Protein AF-0000000082404717 (afdb_homodimer)

Sequence (540 aa):
VYWLMAETLITMERGLYQLAGVDAGDVWRTVRISERVLQSADTVSLTLTSLDGSELPTFAPGQYLSVGVTLPDGARQIRQYSLCSIPSSADWRISVKRISGTPDGEVSNFLYNNVFEGQELSVTTPFGDLTMPDDNSPLLLASAGIGCTPMIGMLNHLVDTGAQRSVSVIHADRSIADHAHRAELSTLVDKIPAATLHRWYEDLGTHVAFGSVHEGRADLQDIAVEPDTQAFLCGPMPFMLAMRASLLERDVPAQNIHYEVFGPDSWANTVYWLMAETLITMERGLYQLAGVDAGDVWRTVRISERVLQSADTVSLTLTSLDGSELPTFAPGQYLSVGVTLPDGARQIRQYSLCSIPSSADWRISVKRISGTPDGEVSNFLYNNVFEGQELSVTTPFGDLTMPDDNSPLLLASAGIGCTPMIGMLNHLVDTGAQRSVSVIHADRSIADHAHRAELSTLVDKIPAATLHRWYEDLGTHVAFGSVHEGRADLQDIAVEPDTQAFLCGPMPFMLAMRASLLERDVPAQNIHYEVFGPDSWANT

Solvent-accessible surface area (backbone atoms only — not comparable to full-atom values): 28688 Å² total; per-residue (Å²): 109,66,63,57,50,48,50,33,50,45,50,51,44,46,58,50,44,58,53,65,76,39,64,65,82,79,42,50,44,69,30,24,28,72,41,70,43,49,42,22,56,50,27,35,35,40,30,35,31,41,79,82,68,51,68,45,81,67,57,61,45,40,20,25,30,42,39,50,47,70,43,96,88,62,52,72,48,73,50,74,36,39,33,39,36,43,41,86,39,50,43,49,27,35,60,41,52,48,42,85,60,88,80,54,34,61,66,35,37,48,46,62,58,59,60,48,62,72,38,73,46,41,31,39,58,75,40,73,81,56,55,74,74,88,63,69,55,30,35,34,41,38,22,28,55,79,27,40,40,39,50,44,4,39,43,34,38,37,50,74,69,63,46,70,45,44,33,43,35,36,41,25,30,63,23,72,56,58,33,54,51,49,70,57,52,54,54,47,42,69,65,26,84,45,39,48,68,37,37,16,17,58,40,57,73,86,57,72,72,51,91,48,36,41,72,34,79,72,72,64,84,87,52,89,78,60,85,74,37,38,32,41,34,19,37,44,52,74,56,44,53,51,51,50,52,55,40,45,76,68,67,44,57,70,89,35,55,43,76,53,64,65,69,77,69,41,66,60,78,126,110,66,64,59,50,48,49,31,50,44,51,51,42,46,59,50,44,59,54,66,77,40,66,66,83,78,43,52,43,69,29,24,27,72,39,71,44,50,40,24,57,50,27,35,34,40,31,36,31,40,81,83,67,50,68,44,81,68,56,62,44,39,20,26,29,41,38,49,45,71,45,96,87,63,52,72,48,74,50,75,35,37,35,38,37,43,40,85,38,50,44,48,26,35,59,41,55,49,43,85,61,87,80,54,35,62,67,34,36,48,45,61,59,60,62,48,65,73,39,72,45,41,30,37,58,75,40,74,78,57,55,74,75,87,64,70,55,29,36,34,40,37,22,28,54,80,28,40,39,40,51,44,5,38,42,35,38,37,50,74,69,62,50,68,44,43,33,42,37,37,40,26,29,63,23,72,57,59,32,54,50,49,69,57,51,54,54,47,42,70,64,25,84,46,39,48,68,37,36,17,16,58,40,57,74,86,54,70,72,52,92,49,37,40,71,34,76,72,74,63,86,89,52,90,78,60,84,75,37,36,32,41,34,17,39,43,52,74,56,46,53,52,51,50,53,53,39,47,76,68,68,44,56,70,91,36,56,43,78,53,64,67,71,76,69,40,66,59,78,126

Structure (mmCIF, N/CA/C/O backbone):
data_AF-0000000082404717-model_v1
#
loop_
_entity.id
_entity.type
_entity.pdbx_description
1 polymer 'Hemin transporter'
#
loop_
_atom_site.group_PDB
_atom_site.id
_atom_site.type_symbol
_atom_site.label_atom_id
_atom_site.label_alt_id
_atom_site.label_comp_id
_atom_site.label_asym_id
_atom_site.label_entity_id
_atom_site.label_seq_id
_atom_site.pdbx_PDB_ins_code
_atom_site.Cartn_x
_atom_site.Cartn_y
_atom_site.Cartn_z
_atom_site.occupancy
_atom_site.B_iso_or_equiv
_atom_site.auth_seq_id
_atom_site.auth_comp_id
_atom_site.auth_asym_id
_atom_site.auth_atom_id
_atom_site.pdbx_PDB_model_num
ATOM 1 N N . VAL A 1 1 ? 0.727 35.031 -0.501 1 51.25 1 VAL A N 1
ATOM 2 C CA . VAL A 1 1 ? 1.433 34.156 -1.439 1 51.25 1 VAL A CA 1
ATOM 3 C C . VAL A 1 1 ? 2.939 34.281 -1.215 1 51.25 1 VAL A C 1
ATOM 5 O O . VAL A 1 1 ? 3.625 33.25 -1.045 1 51.25 1 VAL A O 1
ATOM 8 N N . TYR A 1 2 ? 3.312 35.5 -1.072 1 50.84 2 TYR A N 1
ATOM 9 C CA . TYR A 1 2 ? 4.746 35.75 -0.97 1 50.84 2 TYR A CA 1
ATOM 10 C C . TYR A 1 2 ? 5.293 35.25 0.364 1 50.84 2 TYR A C 1
ATOM 12 O O . TYR A 1 2 ? 6.387 34.688 0.422 1 50.84 2 TYR A O 1
ATOM 20 N N . TRP A 1 3 ? 4.398 35.406 1.253 1 54.19 3 TRP A N 1
ATOM 21 C CA . TRP A 1 3 ? 4.914 35.031 2.562 1 54.19 3 TRP A CA 1
ATOM 22 C C . TRP A 1 3 ? 5.07 33.5 2.66 1 54.19 3 TRP A C 1
ATOM 24 O O . TRP A 1 3 ? 6.027 33 3.264 1 54.19 3 TRP A O 1
ATOM 34 N N . LEU A 1 4 ? 4.238 32.75 2.088 1 53.38 4 LEU A N 1
ATOM 35 C CA . LEU A 1 4 ? 4.332 31.281 2.113 1 53.38 4 LEU A CA 1
ATOM 36 C C . LEU A 1 4 ? 5.531 30.797 1.305 1 53.38 4 LEU A C 1
ATOM 38 O O . LEU A 1 4 ? 6.184 29.828 1.677 1 53.38 4 LEU A O 1
ATOM 42 N N . MET A 1 5 ? 5.77 31.516 0.315 1 53.5 5 MET A N 1
ATOM 43 C CA . MET A 1 5 ? 6.973 31.203 -0.456 1 53.5 5 MET A CA 1
ATOM 44 C C . MET A 1 5 ? 8.227 31.438 0.382 1 53.5 5 MET A C 1
ATOM 46 O O . MET A 1 5 ? 9.156 30.641 0.344 1 53.5 5 MET A O 1
ATOM 50 N N . ALA A 1 6 ? 8.078 32.562 1.054 1 52.69 6 ALA A N 1
ATOM 51 C CA . ALA A 1 6 ? 9.219 32.875 1.915 1 52.69 6 ALA A CA 1
ATOM 52 C C . ALA A 1 6 ? 9.398 31.797 2.99 1 52.69 6 ALA A C 1
ATOM 54 O O . ALA A 1 6 ? 10.523 31.391 3.279 1 52.69 6 ALA A O 1
ATOM 55 N N . GLU A 1 7 ? 8.344 31.328 3.447 1 57.06 7 GLU A N 1
ATOM 56 C CA . GLU A 1 7 ? 8.406 30.297 4.477 1 57.06 7 GLU A CA 1
ATOM 57 C C . GLU A 1 7 ? 8.953 29 3.914 1 57.06 7 GLU A C 1
ATOM 59 O O . GLU A 1 7 ? 9.719 28.297 4.582 1 57.06 7 GLU A O 1
ATOM 64 N N . THR A 1 8 ? 8.555 28.734 2.742 1 56.41 8 THR A N 1
ATOM 65 C CA . THR A 1 8 ? 9.07 27.562 2.061 1 56.41 8 THR A CA 1
ATOM 66 C C . THR A 1 8 ? 10.586 27.656 1.888 1 56.41 8 THR A C 1
ATOM 68 O O . THR A 1 8 ? 11.312 26.703 2.18 1 56.41 8 THR A O 1
ATOM 71 N N . LEU A 1 9 ? 10.922 28.766 1.439 1 54.25 9 LEU A N 1
ATOM 72 C CA . LEU A 1 9 ? 12.344 29 1.175 1 54.25 9 LEU A CA 1
ATOM 73 C C . LEU A 1 9 ? 13.148 28.953 2.467 1 54.25 9 LEU A C 1
ATOM 75 O O . LEU A 1 9 ? 14.266 28.438 2.49 1 54.25 9 LEU A O 1
ATOM 79 N N . ILE A 1 10 ? 12.578 29.484 3.455 1 51.69 10 ILE A N 1
ATOM 80 C CA . ILE A 1 10 ? 13.258 29.531 4.746 1 51.69 10 ILE A CA 1
ATOM 81 C C . ILE A 1 10 ? 13.398 28.109 5.297 1 51.69 10 ILE A C 1
ATOM 83 O O . ILE A 1 10 ? 14.469 27.734 5.785 1 51.69 10 ILE A O 1
ATOM 87 N N . THR A 1 11 ? 12.375 27.422 5.203 1 57.03 11 THR A N 1
ATOM 88 C CA . THR A 1 11 ? 12.414 26.062 5.715 1 57.03 11 THR A CA 1
ATOM 89 C C . THR A 1 11 ? 13.445 25.234 4.957 1 57.03 11 THR A C 1
ATOM 91 O O . THR A 1 11 ? 14.211 24.469 5.562 1 57.03 11 THR A O 1
ATOM 94 N N . MET A 1 12 ? 13.391 25.438 3.727 1 56.47 12 MET A N 1
ATOM 95 C CA . MET A 1 12 ? 14.383 24.75 2.906 1 56.47 12 MET A CA 1
ATOM 96 C C . MET A 1 12 ? 15.797 25.172 3.283 1 56.47 12 MET A C 1
ATOM 98 O O . MET A 1 12 ? 16.688 24.328 3.387 1 56.47 12 MET A O 1
ATOM 102 N N . GLU A 1 13 ? 15.883 26.453 3.363 1 54.53 13 GLU A N 1
ATOM 103 C CA . GLU A 1 13 ? 17.188 27 3.684 1 54.53 13 GLU A CA 1
ATOM 104 C C . GLU A 1 13 ? 17.656 26.547 5.062 1 54.53 13 GLU A C 1
ATOM 106 O O . GLU A 1 13 ? 18.844 26.234 5.246 1 54.53 13 GLU A O 1
ATOM 111 N N . ARG A 1 14 ? 16.781 26.625 5.957 1 56.03 14 ARG A N 1
ATOM 112 C CA . ARG A 1 14 ? 17.141 26.188 7.305 1 56.03 14 ARG A CA 1
ATOM 113 C C . ARG A 1 14 ? 17.578 24.734 7.316 1 56.03 14 ARG A C 1
ATOM 115 O O . ARG A 1 14 ? 18.547 24.375 8 1 56.03 14 ARG A O 1
ATOM 122 N N . GLY A 1 15 ? 16.844 23.969 6.66 1 56.5 15 GLY A N 1
ATOM 123 C CA . GLY A 1 15 ? 17.266 22.594 6.535 1 56.5 15 GLY A CA 1
ATOM 124 C C . GLY A 1 15 ? 18.656 22.453 5.938 1 56.5 15 GLY A C 1
ATOM 125 O O . GLY A 1 15 ? 19.469 21.656 6.426 1 56.5 15 GLY A O 1
ATOM 126 N N . LEU A 1 16 ? 18.859 23.312 4.945 1 53.25 16 LEU A N 1
ATOM 127 C CA . LEU A 1 16 ? 20.156 23.297 4.277 1 53.25 16 LEU A CA 1
ATOM 128 C C . LEU A 1 16 ? 21.234 23.875 5.172 1 53.25 16 LEU A C 1
ATOM 130 O O . LEU A 1 16 ? 22.359 23.359 5.219 1 53.25 16 LEU A O 1
ATOM 134 N N . TYR A 1 17 ? 20.891 25.016 5.77 1 51.16 17 TYR A N 1
ATOM 135 C CA . TYR A 1 17 ? 21.875 25.703 6.617 1 51.16 17 TYR A CA 1
ATOM 136 C C . TYR A 1 17 ? 22.234 24.844 7.824 1 51.16 17 TYR A C 1
ATOM 138 O O . TYR A 1 17 ? 23.391 24.812 8.25 1 51.16 17 TYR A O 1
ATOM 146 N N . GLN A 1 18 ? 21.25 24.328 8.398 1 54.16 18 GLN A N 1
ATOM 147 C CA . GLN A 1 18 ? 21.562 23.469 9.539 1 54.16 18 GLN A CA 1
ATOM 148 C C . GLN A 1 18 ? 22.531 22.359 9.148 1 54.16 18 GLN A C 1
ATOM 150 O O . GLN A 1 18 ? 23.391 21.969 9.945 1 54.16 18 GLN A O 1
ATOM 155 N N . LEU A 1 19 ? 22.484 22.031 7.953 1 52.84 19 LEU A N 1
ATOM 156 C CA . LEU A 1 19 ? 23.438 21.062 7.445 1 52.84 19 LEU A CA 1
ATOM 157 C C . LEU A 1 19 ? 24.812 21.719 7.25 1 52.84 19 LEU A C 1
ATOM 159 O O . LEU A 1 19 ? 25.844 21.062 7.445 1 52.84 19 LEU A O 1
ATOM 163 N N . ALA A 1 20 ? 24.797 23.031 6.871 1 47.06 20 ALA A N 1
ATOM 164 C CA . ALA A 1 20 ? 26.062 23.719 6.609 1 47.06 20 ALA A CA 1
ATOM 165 C C . ALA A 1 20 ? 26.812 23.984 7.906 1 47.06 20 ALA A C 1
ATOM 167 O O . ALA A 1 20 ? 28.047 23.984 7.926 1 47.06 20 ALA A O 1
ATOM 168 N N . GLY A 1 21 ? 26.25 24.375 8.938 1 45.53 21 GLY A N 1
ATOM 169 C CA . GLY A 1 21 ? 26.969 24.797 10.125 1 45.53 21 GLY A CA 1
ATOM 170 C C . GLY A 1 21 ? 27.391 23.656 11.016 1 45.53 21 GLY A C 1
ATOM 171 O O . GLY A 1 21 ? 27.938 23.859 12.102 1 45.53 21 GLY A O 1
ATOM 172 N N . VAL A 1 22 ? 26.922 22.516 10.883 1 48.78 22 VAL A N 1
ATOM 173 C CA . VAL A 1 22 ? 27.281 21.391 11.742 1 48.78 22 VAL A CA 1
ATOM 174 C C . VAL A 1 22 ? 28.328 20.516 11.047 1 48.78 22 VAL A C 1
ATOM 176 O O . VAL A 1 22 ? 28.328 20.406 9.82 1 48.78 22 VAL A O 1
ATOM 179 N N . ASP A 1 23 ? 29.516 20.359 11.57 1 48.06 23 ASP A N 1
ATOM 180 C CA . ASP A 1 23 ? 30.5 19.422 11.016 1 48.06 23 ASP A CA 1
ATOM 181 C C . ASP A 1 23 ? 29.797 18.156 10.484 1 48.06 23 ASP A C 1
ATOM 183 O O . ASP A 1 23 ? 28.953 17.578 11.156 1 48.06 23 ASP A O 1
ATOM 187 N N . ALA A 1 24 ? 29.984 18 9.211 1 47.34 24 ALA A N 1
ATOM 188 C CA . ALA A 1 24 ? 29.344 16.969 8.406 1 47.34 24 ALA A CA 1
ATOM 189 C C . ALA A 1 24 ? 29.219 15.656 9.188 1 47.34 24 ALA A C 1
ATOM 191 O O . ALA A 1 24 ? 28.203 14.961 9.078 1 47.34 24 ALA A O 1
ATOM 192 N N . GLY A 1 25 ? 30.266 15.203 9.758 1 52.44 25 GLY A N 1
ATOM 193 C CA . GLY A 1 25 ? 30.375 13.945 10.484 1 52.44 25 GLY A CA 1
ATOM 194 C C . GLY A 1 25 ? 29.344 13.797 11.586 1 52.44 25 GLY A C 1
ATOM 195 O O . GLY A 1 25 ? 29 12.68 11.969 1 52.44 25 GLY A O 1
ATOM 196 N N . ASP A 1 26 ? 28.797 14.977 12.141 1 61.34 26 ASP A N 1
ATOM 197 C CA . ASP A 1 26 ? 28 14.891 13.359 1 61.34 26 ASP A CA 1
ATOM 198 C C . ASP A 1 26 ? 26.5 15 13.039 1 61.34 26 ASP A C 1
ATOM 200 O O . ASP A 1 26 ? 25.656 14.68 13.883 1 61.34 26 ASP A O 1
ATOM 204 N N . VAL A 1 27 ? 26.141 15.172 11.781 1 81.81 27 VAL A N 1
ATOM 205 C CA . VAL A 1 27 ? 24.75 15.484 11.516 1 81.81 27 VAL A CA 1
ATOM 206 C C . VAL A 1 27 ? 24.109 14.344 10.719 1 81.81 27 VAL A C 1
ATOM 208 O O . VAL A 1 27 ? 22.953 13.984 10.969 1 81.81 27 VAL A O 1
ATOM 211 N N . TRP A 1 28 ? 24.953 13.75 9.875 1 89.19 28 TRP A N 1
ATOM 212 C CA . TRP A 1 28 ? 24.422 12.68 9.023 1 89.19 28 TRP A CA 1
ATOM 213 C C . TRP A 1 28 ? 24.641 11.312 9.664 1 89.19 28 TRP A C 1
ATOM 215 O O . TRP A 1 28 ? 25.641 11.102 10.367 1 89.19 28 TRP A O 1
ATOM 225 N N . ARG A 1 29 ? 23.766 10.477 9.414 1 92.88 29 ARG A N 1
ATOM 226 C CA . ARG A 1 29 ? 23.906 9.078 9.797 1 92.88 29 ARG A CA 1
ATOM 227 C C . ARG A 1 29 ? 23.328 8.148 8.734 1 92.88 29 ARG A C 1
ATOM 229 O O . ARG A 1 29 ? 22.469 8.555 7.957 1 92.88 29 ARG A O 1
ATOM 236 N N . THR A 1 30 ? 23.844 6.977 8.758 1 96.38 30 THR A N 1
ATOM 237 C CA . THR A 1 30 ? 23.297 5.934 7.898 1 96.38 30 THR A CA 1
ATOM 238 C C . THR A 1 30 ? 22.281 5.086 8.648 1 96.38 30 THR A C 1
ATOM 240 O O . THR A 1 30 ? 22.516 4.672 9.781 1 96.38 30 THR A O 1
ATOM 243 N N . VAL A 1 31 ? 21.141 4.957 8.016 1 97.75 31 VAL A N 1
ATOM 244 C CA . VAL A 1 31 ? 20.094 4.121 8.578 1 97.75 31 VAL A CA 1
ATOM 245 C C . VAL A 1 31 ? 19.719 3.016 7.59 1 97.75 31 VAL A C 1
ATOM 247 O O . VAL A 1 31 ? 20.125 3.055 6.426 1 97.75 31 VAL A O 1
ATOM 250 N N . ARG A 1 32 ? 19.047 2.012 8.102 1 98.31 32 ARG A N 1
ATOM 251 C CA . ARG A 1 32 ? 18.562 0.9 7.285 1 98.31 32 ARG A CA 1
ATOM 252 C C . ARG A 1 32 ? 17.047 0.89 7.215 1 98.31 32 ARG A C 1
ATOM 254 O O . ARG A 1 32 ? 16.375 1.149 8.211 1 98.31 32 ARG A O 1
ATOM 261 N N . ILE A 1 33 ? 16.516 0.613 6.008 1 98.38 33 ILE A N 1
ATOM 262 C CA . ILE A 1 33 ? 15.07 0.454 5.867 1 98.38 33 ILE A CA 1
ATOM 263 C C . ILE A 1 33 ? 14.641 -0.896 6.438 1 98.38 33 ILE A C 1
ATOM 265 O O . ILE A 1 33 ? 15.039 -1.946 5.93 1 98.38 33 ILE A O 1
ATOM 269 N N . SER A 1 34 ? 13.828 -0.838 7.473 1 97.69 34 SER A N 1
ATOM 270 C CA . SER A 1 34 ? 13.375 -2.09 8.07 1 97.69 34 SER A CA 1
ATOM 271 C C . SER A 1 34 ? 12.008 -2.498 7.52 1 97.69 34 SER A C 1
ATOM 273 O O . SER A 1 34 ? 11.672 -3.684 7.5 1 97.69 34 SER A O 1
ATOM 275 N N . GLU A 1 35 ? 11.234 -1.535 7.117 1 97.62 35 GLU A N 1
ATOM 276 C CA . GLU A 1 35 ? 9.891 -1.804 6.609 1 97.62 35 GLU A CA 1
ATOM 277 C C . GLU A 1 35 ? 9.484 -0.773 5.562 1 97.62 35 GLU A C 1
ATOM 279 O O . GLU A 1 35 ? 9.781 0.414 5.703 1 97.62 35 GLU A O 1
ATOM 284 N N . ARG A 1 36 ? 8.844 -1.218 4.523 1 98.19 36 ARG A N 1
ATOM 285 C CA . ARG A 1 36 ? 8.234 -0.406 3.475 1 98.19 36 ARG A CA 1
ATOM 286 C C . ARG A 1 36 ? 6.754 -0.729 3.324 1 98.19 36 ARG A C 1
ATOM 288 O O . ARG A 1 36 ? 6.383 -1.888 3.129 1 98.19 36 ARG A O 1
ATOM 295 N N . VAL A 1 37 ? 5.895 0.309 3.445 1 97.88 37 VAL A N 1
ATOM 296 C CA . VAL A 1 37 ? 4.453 0.105 3.344 1 97.88 37 VAL A CA 1
ATOM 297 C C . VAL A 1 37 ? 3.857 1.102 2.352 1 97.88 37 VAL A C 1
ATOM 299 O O . VAL A 1 37 ? 4.137 2.301 2.422 1 97.88 37 VAL A O 1
ATOM 302 N N . LEU A 1 38 ? 3.078 0.593 1.447 1 97.88 38 LEU A N 1
ATOM 303 C CA . LEU A 1 38 ? 2.34 1.487 0.56 1 97.88 38 LEU A CA 1
ATOM 304 C C . LEU A 1 38 ? 1.163 2.127 1.288 1 97.88 38 LEU A C 1
ATOM 306 O O . LEU A 1 38 ? 0.337 1.425 1.877 1 97.88 38 LEU A O 1
ATOM 310 N N . GLN A 1 39 ? 1.098 3.414 1.24 1 97.81 39 GLN A N 1
ATOM 311 C CA . GLN A 1 39 ? 0.039 4.168 1.906 1 97.81 39 GLN A CA 1
ATOM 312 C C . GLN A 1 39 ? -1.012 4.641 0.905 1 97.81 39 GLN A C 1
ATOM 314 O O . GLN A 1 39 ? -2.156 4.902 1.278 1 97.81 39 GLN A O 1
ATOM 319 N N . SER A 1 40 ? -0.656 4.867 -0.248 1 97 40 SER A N 1
ATOM 320 C CA . SER A 1 40 ? -1.455 5.141 -1.438 1 97 40 SER A CA 1
ATOM 321 C C . SER A 1 40 ? -0.734 4.688 -2.703 1 97 40 SER A C 1
ATOM 323 O O . SER A 1 40 ? 0.386 4.176 -2.637 1 97 40 SER A O 1
ATOM 325 N N . ALA A 1 41 ? -1.382 4.898 -3.848 1 95.38 41 ALA A N 1
ATOM 326 C CA . ALA A 1 41 ? -0.773 4.473 -5.105 1 95.38 41 ALA A CA 1
ATOM 327 C C . ALA A 1 41 ? 0.566 5.168 -5.328 1 95.38 41 ALA A C 1
ATOM 329 O O . ALA A 1 41 ? 1.455 4.621 -5.984 1 95.38 41 ALA A O 1
ATOM 330 N N . ASP A 1 42 ? 0.734 6.359 -4.715 1 96.25 42 ASP A N 1
ATOM 331 C CA . ASP A 1 42 ? 1.944 7.117 -5.023 1 96.25 42 ASP A CA 1
ATOM 332 C C . ASP A 1 42 ? 2.73 7.438 -3.754 1 96.25 42 ASP A C 1
ATOM 334 O O . ASP A 1 42 ? 3.629 8.281 -3.771 1 96.25 42 ASP A O 1
ATOM 338 N N . THR A 1 43 ? 2.352 6.824 -2.672 1 97.44 43 THR A N 1
ATOM 339 C CA . THR A 1 43 ? 3.02 7.152 -1.417 1 97.44 43 THR A CA 1
ATOM 340 C C . THR A 1 43 ? 3.457 5.883 -0.689 1 97.44 43 THR A C 1
ATOM 342 O O . THR A 1 43 ? 2.68 4.938 -0.56 1 97.44 43 THR A O 1
ATOM 345 N N . VAL A 1 44 ? 4.719 5.906 -0.228 1 98.25 44 VAL A N 1
ATOM 346 C CA . VAL A 1 44 ? 5.215 4.812 0.604 1 98.25 44 VAL A CA 1
ATOM 347 C C . VAL A 1 44 ? 5.707 5.367 1.941 1 98.25 44 VAL A C 1
ATOM 349 O O . VAL A 1 44 ? 6.215 6.488 2.008 1 98.25 44 VAL A O 1
ATOM 352 N N . SER A 1 45 ? 5.48 4.578 2.977 1 98.38 45 SER A N 1
ATOM 353 C CA . SER A 1 45 ? 6.141 4.84 4.25 1 98.38 45 SER A CA 1
ATOM 354 C C . SER A 1 45 ? 7.355 3.941 4.441 1 98.38 45 SER A C 1
ATOM 356 O O . SER A 1 45 ? 7.32 2.758 4.094 1 98.38 45 SER A O 1
ATOM 358 N N . LEU A 1 46 ? 8.422 4.496 4.926 1 98.5 46 LEU A N 1
ATOM 359 C CA . LEU A 1 46 ? 9.664 3.793 5.203 1 98.5 46 LEU A CA 1
ATOM 360 C C . LEU A 1 46 ? 10.008 3.861 6.688 1 98.5 46 LEU A C 1
ATOM 362 O O . LEU A 1 46 ? 10.109 4.949 7.258 1 98.5 46 LEU A O 1
ATOM 366 N N . THR A 1 47 ? 10.172 2.742 7.277 1 98.44 47 THR A N 1
ATOM 367 C CA . THR A 1 47 ? 10.672 2.682 8.648 1 98.44 47 THR A CA 1
ATOM 368 C C . THR A 1 47 ? 12.195 2.568 8.664 1 98.44 47 THR A C 1
ATOM 370 O O . THR A 1 47 ? 12.766 1.73 7.961 1 98.44 47 THR A O 1
ATOM 373 N N . LEU A 1 48 ? 12.805 3.424 9.43 1 98.31 48 LEU A N 1
ATOM 374 C CA . LEU A 1 48 ? 14.258 3.545 9.492 1 98.31 48 LEU A CA 1
ATOM 375 C C . LEU A 1 48 ? 14.789 3.045 10.828 1 98.31 48 LEU A C 1
ATOM 377 O O . LEU A 1 48 ? 14.281 3.424 11.883 1 98.31 48 LEU A O 1
ATOM 381 N N . THR A 1 49 ? 15.805 2.238 10.766 1 98.06 49 THR A N 1
ATOM 382 C CA . THR A 1 49 ? 16.453 1.726 11.969 1 98.06 49 THR A CA 1
ATOM 383 C C . THR A 1 49 ? 17.953 1.938 11.914 1 98.06 49 THR A C 1
ATOM 385 O O . THR A 1 49 ? 18.516 2.141 10.836 1 98.06 49 THR A O 1
ATOM 388 N N . SER A 1 50 ? 18.547 1.9 13.102 1 96.5 50 SER A N 1
ATOM 389 C CA . SER A 1 50 ? 20 1.965 13.156 1 96.5 50 SER A CA 1
ATOM 390 C C . SER A 1 50 ? 20.641 0.706 12.57 1 96.5 50 SER A C 1
ATOM 392 O O . SER A 1 50 ? 20 -0.356 12.547 1 96.5 50 SER A O 1
ATOM 394 N N . LEU A 1 51 ? 21.859 0.826 12.102 1 96.12 51 LEU A N 1
ATOM 395 C CA . LEU A 1 51 ? 22.547 -0.311 11.516 1 96.12 51 LEU A CA 1
ATOM 396 C C . LEU A 1 51 ? 22.906 -1.343 12.578 1 96.12 51 LEU A C 1
ATOM 398 O O . LEU A 1 51 ? 22.859 -2.549 12.32 1 96.12 51 LEU A O 1
ATOM 402 N N . ASP A 1 52 ? 23.141 -0.831 13.781 1 94.69 52 ASP A N 1
ATOM 403 C CA . ASP A 1 52 ? 23.609 -1.726 14.828 1 94.69 52 ASP A CA 1
ATOM 404 C C . ASP A 1 52 ? 22.469 -2.148 15.75 1 94.69 52 ASP A C 1
ATOM 406 O O . ASP A 1 52 ? 22.703 -2.785 16.781 1 94.69 52 ASP A O 1
ATOM 410 N N . GLY A 1 53 ? 21.344 -1.742 15.477 1 92.31 53 GLY A N 1
ATOM 411 C CA . GLY A 1 53 ? 20.188 -2.156 16.266 1 92.31 53 GLY A CA 1
ATOM 412 C C . GLY A 1 53 ? 19.922 -1.244 17.438 1 92.31 53 GLY A C 1
ATOM 413 O O . GLY A 1 53 ? 18.938 -1.433 18.172 1 92.31 53 GLY A O 1
ATOM 414 N N . SER A 1 54 ? 20.734 -0.244 17.641 1 94.31 54 SER A N 1
ATOM 415 C CA . SER A 1 54 ? 20.5 0.709 18.719 1 94.31 54 SER A CA 1
ATOM 416 C C . SER A 1 54 ? 19.297 1.6 18.406 1 94.31 54 SER A C 1
ATOM 418 O O . SER A 1 54 ? 18.906 1.752 17.234 1 94.31 54 SER A O 1
ATOM 420 N N . GLU A 1 55 ? 18.797 2.113 19.438 1 94.88 55 GLU A N 1
ATOM 421 C CA . GLU A 1 55 ? 17.656 3.021 19.266 1 94.88 55 GLU A CA 1
ATOM 422 C C . GLU A 1 55 ? 18.109 4.324 18.594 1 94.88 55 GLU A C 1
ATOM 424 O O . GLU A 1 55 ? 19.156 4.867 18.922 1 94.88 55 GLU A O 1
ATOM 429 N N . LEU A 1 56 ? 17.297 4.773 17.688 1 94.94 56 LEU A N 1
ATOM 430 C CA . LEU A 1 56 ? 17.531 6.09 17.094 1 94.94 56 LEU A CA 1
ATOM 431 C C . LEU A 1 56 ? 17.156 7.195 18.078 1 94.94 56 LEU A C 1
ATOM 433 O O . LEU A 1 56 ? 16.344 6.98 18.984 1 94.94 56 LEU A O 1
ATOM 437 N N . PRO A 1 57 ? 17.688 8.406 17.938 1 91.62 57 PRO A N 1
ATOM 438 C CA . PRO A 1 57 ? 17.375 9.516 18.844 1 91.62 57 PRO A CA 1
ATOM 439 C C . PRO A 1 57 ? 15.898 9.867 18.844 1 91.62 57 PRO A C 1
ATOM 441 O O . PRO A 1 57 ? 15.227 9.75 17.812 1 91.62 57 PRO A O 1
ATOM 444 N N . THR A 1 58 ? 15.438 10.289 20 1 91.25 58 THR A N 1
ATOM 445 C CA . THR A 1 58 ? 14.07 10.805 20.094 1 91.25 58 THR A CA 1
ATOM 446 C C . THR A 1 58 ? 13.938 12.102 19.312 1 91.25 58 THR A C 1
ATOM 448 O O . THR A 1 58 ? 14.938 12.703 18.906 1 91.25 58 THR A O 1
ATOM 451 N N . PHE A 1 59 ? 12.695 12.5 19.078 1 90.19 59 PHE A N 1
ATOM 452 C CA . PHE A 1 59 ? 12.414 13.719 18.312 1 90.19 59 PHE A CA 1
ATOM 453 C C . PHE A 1 59 ? 11.141 14.383 18.828 1 90.19 59 PHE A C 1
ATOM 455 O O . PHE A 1 59 ? 10.367 13.773 19.578 1 90.19 59 PHE A O 1
ATOM 462 N N . ALA A 1 60 ? 10.977 15.617 18.484 1 88.25 60 ALA A N 1
ATOM 463 C CA . ALA A 1 60 ? 9.758 16.359 18.812 1 88.25 60 ALA A CA 1
ATOM 464 C C . ALA A 1 60 ? 8.742 16.266 17.672 1 88.25 60 ALA A C 1
ATOM 466 O O . ALA A 1 60 ? 9.125 16.234 16.5 1 88.25 60 ALA A O 1
ATOM 467 N N . PRO A 1 61 ? 7.422 16.234 18.078 1 88.56 61 PRO A N 1
ATOM 468 C CA . PRO A 1 61 ? 6.41 16.234 17.016 1 88.56 61 PRO A CA 1
ATOM 469 C C . PRO A 1 61 ? 6.531 17.438 16.078 1 88.56 61 PRO A C 1
ATOM 471 O O . PRO A 1 61 ? 6.688 18.562 16.547 1 88.56 61 PRO A O 1
ATOM 474 N N . GLY A 1 62 ? 6.492 17.172 14.805 1 86 62 GLY A N 1
ATOM 475 C CA . GLY A 1 62 ? 6.613 18.234 13.82 1 86 62 GLY A CA 1
ATOM 476 C C . GLY A 1 62 ? 7.996 18.328 13.211 1 86 62 GLY A C 1
ATOM 477 O O . GLY A 1 62 ? 8.195 19.031 12.211 1 86 62 GLY A O 1
ATOM 478 N N . GLN A 1 63 ? 8.977 17.578 13.734 1 87.88 63 GLN A N 1
ATOM 479 C CA . GLN A 1 63 ? 10.328 17.578 13.172 1 87.88 63 GLN A CA 1
ATOM 480 C C . GLN A 1 63 ? 10.406 16.719 11.922 1 87.88 63 GLN A C 1
ATOM 482 O O . GLN A 1 63 ? 9.492 15.938 11.641 1 87.88 63 GLN A O 1
ATOM 487 N N . TYR A 1 64 ? 11.477 16.984 11.102 1 89.5 64 TYR A N 1
ATOM 488 C CA . TYR A 1 64 ? 11.68 16.266 9.852 1 89.5 64 TYR A CA 1
ATOM 489 C C . TYR A 1 64 ? 13.125 15.812 9.719 1 89.5 64 TYR A C 1
ATOM 491 O O . TYR A 1 64 ? 13.992 16.219 10.5 1 89.5 64 TYR A O 1
ATOM 499 N N . LEU A 1 65 ? 13.336 14.891 8.805 1 91.81 65 LEU A N 1
ATOM 500 C CA . LEU A 1 65 ? 14.656 14.445 8.391 1 91.81 65 LEU A CA 1
ATOM 501 C C . LEU A 1 65 ? 15.016 14.992 7.016 1 91.81 65 LEU A C 1
ATOM 503 O O . LEU A 1 65 ? 14.156 15.078 6.137 1 91.81 65 LEU A O 1
ATOM 507 N N . SER A 1 66 ? 16.266 15.328 6.902 1 87.75 66 SER A N 1
ATOM 508 C CA . SER A 1 66 ? 16.812 15.461 5.555 1 87.75 66 SER A CA 1
ATOM 509 C C . SER A 1 66 ? 17.344 14.133 5.039 1 87.75 66 SER A C 1
ATOM 511 O O . SER A 1 66 ? 18.078 13.438 5.742 1 87.75 66 SER A O 1
ATOM 513 N N . VAL A 1 67 ? 16.953 13.812 3.832 1 92.62 67 VAL A N 1
ATOM 514 C CA . VAL A 1 67 ? 17.375 12.57 3.195 1 92.62 67 VAL A CA 1
ATOM 515 C C . VAL A 1 67 ? 18.25 12.883 1.985 1 92.62 67 VAL A C 1
ATOM 517 O O . VAL A 1 67 ? 17.859 13.656 1.107 1 92.62 67 VAL A O 1
ATOM 520 N N . GLY A 1 68 ? 19.438 12.312 2.023 1 91.19 68 GLY A N 1
ATOM 521 C CA . GLY A 1 68 ? 20.344 12.477 0.898 1 91.19 68 GLY A CA 1
ATOM 522 C C . GLY A 1 68 ? 20.453 11.227 0.036 1 91.19 68 GLY A C 1
ATOM 523 O O . GLY A 1 68 ? 20.609 10.125 0.554 1 91.19 68 GLY A O 1
ATOM 524 N N . VAL A 1 69 ? 20.297 11.438 -1.323 1 91.88 69 VAL A N 1
ATOM 525 C CA . VAL A 1 69 ? 20.453 10.312 -2.238 1 91.88 69 VAL A CA 1
ATOM 526 C C . VAL A 1 69 ? 21.359 10.719 -3.408 1 91.88 69 VAL A C 1
ATOM 528 O O . VAL A 1 69 ? 21.422 11.898 -3.77 1 91.88 69 VAL A O 1
ATOM 531 N N . THR A 1 70 ? 22.109 9.805 -3.898 1 92.12 70 THR A N 1
ATOM 532 C CA . THR A 1 70 ? 22.797 9.969 -5.172 1 92.12 70 THR A CA 1
ATOM 533 C C . THR A 1 70 ? 21.938 9.445 -6.324 1 92.12 70 THR A C 1
ATOM 535 O O . THR A 1 70 ? 21.609 8.258 -6.367 1 92.12 70 THR A O 1
ATOM 538 N N . LEU A 1 71 ? 21.609 10.328 -7.234 1 89.69 71 LEU A N 1
ATOM 539 C CA . LEU A 1 71 ? 20.75 9.992 -8.359 1 89.69 71 LEU A CA 1
ATOM 540 C C . LEU A 1 71 ? 21.531 9.32 -9.477 1 89.69 71 LEU A C 1
ATOM 542 O O . LEU A 1 71 ? 22.766 9.305 -9.445 1 89.69 71 LEU A O 1
ATOM 546 N N . PRO A 1 72 ? 20.844 8.734 -10.438 1 88.56 72 PRO A N 1
ATOM 547 C CA . PRO A 1 72 ? 21.516 7.988 -11.5 1 88.56 72 PRO A CA 1
ATOM 548 C C . PRO A 1 72 ? 22.516 8.844 -12.281 1 88.56 72 PRO A C 1
ATOM 550 O O . PRO A 1 72 ? 23.516 8.328 -12.797 1 88.56 72 PRO A O 1
ATOM 553 N N . ASP A 1 73 ? 22.266 10.133 -12.305 1 88.31 73 ASP A N 1
ATOM 554 C CA . ASP A 1 73 ? 23.172 11.016 -13.031 1 88.31 73 ASP A CA 1
ATOM 555 C C . ASP A 1 73 ?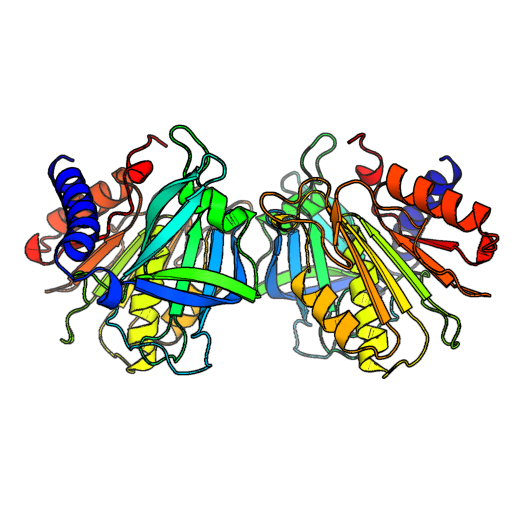 24.391 11.383 -12.172 1 88.31 73 ASP A C 1
ATOM 557 O O . ASP A 1 73 ? 25.25 12.156 -12.594 1 88.31 73 ASP A O 1
ATOM 561 N N . GLY A 1 74 ? 24.422 10.898 -10.969 1 90.44 74 GLY A N 1
ATOM 562 C CA . GLY A 1 74 ? 25.547 11.102 -10.078 1 90.44 74 GLY A CA 1
ATOM 563 C C . GLY A 1 74 ? 25.359 12.266 -9.125 1 90.44 74 GLY A C 1
ATOM 564 O O . GLY A 1 74 ? 26.109 12.414 -8.156 1 90.44 74 GLY A O 1
ATOM 565 N N . ALA A 1 75 ? 24.406 13.055 -9.344 1 88.12 75 ALA A N 1
ATOM 566 C CA . ALA A 1 75 ? 24.172 14.227 -8.5 1 88.12 75 ALA A CA 1
ATOM 567 C C . ALA A 1 75 ? 23.625 13.82 -7.137 1 88.12 75 ALA A C 1
ATOM 569 O O . ALA A 1 75 ? 22.719 12.984 -7.051 1 88.12 75 ALA A O 1
ATOM 570 N N . ARG A 1 76 ? 24.172 14.344 -6.156 1 88.44 76 ARG A N 1
ATOM 571 C CA . ARG A 1 76 ? 23.609 14.164 -4.82 1 88.44 76 ARG A CA 1
ATOM 572 C C . ARG A 1 76 ? 22.547 15.219 -4.527 1 88.44 76 ARG A C 1
ATOM 574 O O . ARG A 1 76 ? 22.797 16.422 -4.691 1 88.44 76 ARG A O 1
ATOM 581 N N . GLN A 1 77 ? 21.391 14.82 -4.195 1 86.38 77 GLN A N 1
ATOM 582 C CA . GLN A 1 77 ? 20.281 15.727 -3.883 1 86.38 77 GLN A CA 1
ATOM 583 C C . GLN A 1 77 ? 19.703 15.422 -2.504 1 86.38 77 GLN A C 1
ATOM 585 O O . GLN A 1 77 ? 19.75 14.281 -2.041 1 86.38 77 GLN A O 1
ATOM 590 N N . ILE A 1 78 ? 19.188 16.484 -1.851 1 84.69 78 ILE A N 1
ATOM 591 C CA . ILE A 1 78 ? 18.672 16.375 -0.493 1 84.69 78 ILE A CA 1
ATOM 592 C C . ILE A 1 78 ? 17.234 16.906 -0.445 1 84.69 78 ILE A C 1
ATOM 594 O O . ILE A 1 78 ? 16.953 17.969 -1.019 1 84.69 78 ILE A O 1
ATOM 598 N N . ARG A 1 79 ? 16.359 16.156 0.152 1 87.81 79 ARG A N 1
ATOM 599 C CA . ARG A 1 79 ? 14.992 16.594 0.425 1 87.81 79 ARG A CA 1
ATOM 600 C C . ARG A 1 79 ? 14.586 16.266 1.857 1 87.81 79 ARG A C 1
ATOM 602 O O . ARG A 1 79 ? 15.148 15.367 2.48 1 87.81 79 ARG A O 1
ATOM 609 N N . GLN A 1 80 ? 13.648 17.016 2.322 1 86.5 80 GLN A N 1
ATOM 610 C CA . GLN A 1 80 ? 13.188 16.859 3.697 1 86.5 80 GLN A CA 1
ATOM 611 C C . GLN A 1 80 ? 11.875 16.078 3.748 1 86.5 80 GLN A C 1
ATOM 613 O O . GLN A 1 80 ? 10.992 16.297 2.916 1 86.5 80 GLN A O 1
ATOM 618 N N . TYR A 1 81 ? 11.766 15.219 4.758 1 92.5 81 TYR A N 1
ATOM 619 C CA . TYR A 1 81 ? 10.555 14.438 5.012 1 92.5 81 TYR A CA 1
ATOM 620 C C . TYR A 1 81 ? 10.188 14.477 6.488 1 92.5 81 TYR A C 1
ATOM 622 O O . TYR A 1 81 ? 11.031 14.242 7.352 1 92.5 81 TYR A O 1
ATOM 630 N N . SER A 1 82 ? 8.875 14.727 6.738 1 91.88 82 SER A N 1
ATOM 631 C CA . SER A 1 82 ? 8.391 14.812 8.117 1 91.88 82 SER A CA 1
ATOM 632 C C . SER A 1 82 ? 8.461 13.453 8.805 1 91.88 82 SER A C 1
ATOM 634 O O . SER A 1 82 ? 8.172 12.422 8.195 1 91.88 82 SER A O 1
ATOM 636 N N . LEU A 1 83 ? 8.789 13.461 10.094 1 93.75 83 LEU A N 1
ATOM 637 C CA . LEU A 1 83 ? 8.727 12.25 10.906 1 93.75 83 LEU A CA 1
ATOM 638 C C . LEU A 1 83 ? 7.289 11.93 11.297 1 93.75 83 LEU A C 1
ATOM 640 O O . LEU A 1 83 ? 6.574 12.797 11.805 1 93.75 83 LEU A O 1
ATOM 644 N N . CYS A 1 84 ? 6.887 10.617 11.086 1 93.56 84 CYS A N 1
ATOM 645 C CA . CYS A 1 84 ? 5.496 10.219 11.281 1 93.56 84 CYS A CA 1
ATOM 646 C C . CYS A 1 84 ? 5.375 9.219 12.43 1 93.56 84 CYS A C 1
ATOM 648 O O . CYS A 1 84 ? 4.266 8.805 12.773 1 93.56 84 CYS A O 1
ATOM 650 N N . SER A 1 85 ? 6.402 8.75 12.984 1 92.88 85 SER A N 1
ATOM 651 C CA . SER A 1 85 ? 6.367 7.727 14.023 1 92.88 85 SER A CA 1
ATOM 652 C C . SER A 1 85 ? 6.133 8.344 15.398 1 92.88 85 SER A C 1
ATOM 654 O O . SER A 1 85 ? 6.031 9.562 15.531 1 92.88 85 SER A O 1
ATOM 656 N N . ILE A 1 86 ? 5.906 7.453 16.344 1 89.38 86 ILE A N 1
ATOM 657 C CA . ILE A 1 86 ? 5.859 7.859 17.75 1 89.38 86 ILE A CA 1
ATOM 658 C C . ILE A 1 86 ? 7.238 8.344 18.188 1 89.38 86 ILE A C 1
ATOM 660 O O . ILE A 1 86 ? 8.242 7.656 17.984 1 89.38 86 ILE A O 1
ATOM 664 N N . PRO A 1 87 ? 7.301 9.492 18.766 1 83.19 87 PRO A N 1
ATOM 665 C CA . PRO A 1 87 ? 8.602 10.047 19.156 1 83.19 87 PRO A CA 1
ATOM 666 C C . PRO A 1 87 ? 9.375 9.133 20.094 1 83.19 87 PRO A C 1
ATOM 668 O O . PRO A 1 87 ? 10.609 9.156 20.109 1 83.19 87 PRO A O 1
ATOM 671 N N . SER A 1 88 ? 8.719 8.359 20.844 1 84.06 88 SER A N 1
ATOM 672 C CA . SER A 1 88 ? 9.383 7.48 21.812 1 84.06 88 SER A CA 1
ATOM 673 C C . SER A 1 88 ? 9.758 6.148 21.172 1 84.06 88 SER A C 1
ATOM 675 O O . SER A 1 88 ? 10.375 5.297 21.812 1 84.06 88 SER A O 1
ATOM 677 N N . SER A 1 89 ? 9.414 6 19.938 1 89.12 89 SER A N 1
ATOM 678 C CA . SER A 1 89 ? 9.742 4.77 19.219 1 89.12 89 SER A CA 1
ATOM 679 C C . SER A 1 89 ? 11.242 4.66 18.969 1 89.12 89 SER A C 1
ATOM 681 O O . SER A 1 89 ? 11.93 5.676 18.828 1 89.12 89 SER A O 1
ATOM 683 N N . ALA A 1 90 ? 11.727 3.469 18.891 1 93 90 ALA A N 1
ATOM 684 C CA . ALA A 1 90 ? 13.141 3.199 18.609 1 93 90 ALA A CA 1
ATOM 685 C C . ALA A 1 90 ? 13.461 3.475 17.141 1 93 90 ALA A C 1
ATOM 687 O O . ALA A 1 90 ? 14.633 3.646 16.781 1 93 90 ALA A O 1
ATOM 688 N N . ASP A 1 91 ? 12.492 3.484 16.328 1 96.25 91 ASP A N 1
ATOM 689 C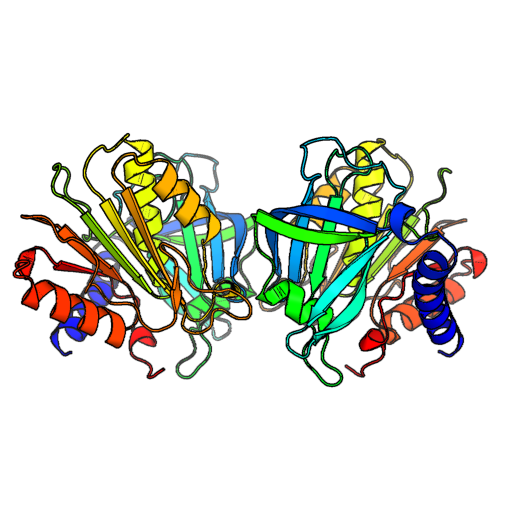 CA . ASP A 1 91 ? 12.672 3.652 14.883 1 96.25 91 ASP A CA 1
ATOM 690 C C . ASP A 1 91 ? 12.008 4.938 14.398 1 96.25 91 ASP A C 1
ATOM 692 O O . ASP A 1 91 ? 11.117 5.477 15.055 1 96.25 91 ASP A O 1
ATOM 696 N N . TRP A 1 92 ? 12.523 5.469 13.352 1 97.56 92 TRP A N 1
ATOM 697 C CA . TRP A 1 92 ? 11.914 6.605 12.672 1 97.56 92 TRP A CA 1
ATOM 698 C C . TRP A 1 92 ? 11.047 6.141 11.508 1 97.56 92 TRP A C 1
ATOM 700 O O . TRP A 1 92 ? 11.234 5.039 10.984 1 97.56 92 TRP A O 1
ATOM 710 N N . ARG A 1 93 ? 10.109 6.895 11.18 1 98.25 93 ARG A N 1
ATOM 711 C CA . ARG A 1 93 ? 9.305 6.621 10 1 98.25 93 ARG A CA 1
ATOM 712 C C . ARG A 1 93 ? 9.047 7.898 9.203 1 98.25 93 ARG A C 1
ATOM 714 O O . ARG A 1 93 ? 8.711 8.938 9.773 1 98.25 93 ARG A O 1
ATOM 721 N N . ILE A 1 94 ? 9.25 7.82 7.871 1 97.44 94 ILE A N 1
ATOM 722 C CA . ILE A 1 94 ? 8.898 8.906 6.957 1 97.44 94 ILE A CA 1
ATOM 723 C C . ILE A 1 94 ? 8 8.367 5.844 1 97.44 94 ILE A C 1
ATOM 725 O O . ILE A 1 94 ? 7.949 7.156 5.605 1 97.44 94 ILE A O 1
ATOM 729 N N . SER A 1 95 ? 7.273 9.258 5.219 1 97.75 95 SER A N 1
ATOM 730 C CA . SER A 1 95 ? 6.484 8.883 4.051 1 97.75 95 SER A CA 1
ATOM 731 C C . SER A 1 95 ? 6.871 9.719 2.834 1 97.75 95 SER A C 1
ATOM 733 O O . SER A 1 95 ? 7.102 10.922 2.947 1 97.75 95 SER A O 1
ATOM 735 N N . VAL A 1 96 ? 6.984 9.062 1.704 1 96.31 96 VAL A N 1
ATOM 736 C CA . VAL A 1 96 ? 7.488 9.633 0.457 1 96.31 96 VAL A CA 1
ATOM 737 C C . VAL A 1 96 ? 6.418 9.523 -0.627 1 96.31 96 VAL A C 1
ATOM 739 O O . VAL A 1 96 ? 5.926 8.43 -0.917 1 96.31 96 VAL A O 1
ATOM 742 N N . LYS A 1 97 ? 6.074 10.641 -1.188 1 95.44 97 LYS A N 1
ATOM 743 C CA . LYS A 1 97 ? 5.145 10.664 -2.312 1 95.44 97 LYS A CA 1
ATOM 744 C C . LYS A 1 97 ? 5.879 10.883 -3.631 1 95.44 97 LYS A C 1
ATOM 746 O O . LYS A 1 97 ? 6.668 11.82 -3.758 1 95.44 97 LYS A O 1
ATOM 751 N N . ARG A 1 98 ? 5.59 9.992 -4.543 1 93.19 98 ARG A N 1
ATOM 752 C CA . ARG A 1 98 ? 6.07 10.234 -5.898 1 93.19 98 ARG A CA 1
ATOM 753 C C . ARG A 1 98 ? 5.422 11.477 -6.496 1 93.19 98 ARG A C 1
ATOM 755 O O . ARG A 1 98 ? 4.23 11.727 -6.281 1 93.19 98 ARG A O 1
ATOM 762 N N . ILE A 1 99 ? 6.203 12.227 -7.184 1 86.25 99 ILE A N 1
ATOM 763 C CA . ILE A 1 99 ? 5.707 13.453 -7.805 1 86.25 99 ILE A CA 1
ATOM 764 C C . ILE A 1 99 ? 5.922 13.383 -9.312 1 86.25 99 ILE A C 1
ATOM 766 O O . ILE A 1 99 ? 7.051 13.195 -9.781 1 86.25 99 ILE A O 1
ATOM 770 N N . SER A 1 100 ? 4.75 13.305 -10.008 1 76.69 100 SER A N 1
ATOM 771 C CA . SER A 1 100 ? 4.832 13.352 -11.461 1 76.69 100 SER A CA 1
ATOM 772 C C . SER A 1 100 ? 4.73 14.789 -11.969 1 76.69 100 SER A C 1
ATOM 774 O O . SER A 1 100 ? 4.082 15.633 -11.336 1 76.69 100 SER A O 1
ATOM 776 N N . GLY A 1 101 ? 5.539 15.148 -12.93 1 68.44 101 GLY A N 1
ATOM 777 C CA . GLY A 1 101 ? 5.379 16.469 -13.523 1 68.44 101 GLY A CA 1
ATOM 778 C C . GLY A 1 101 ? 6.695 17.188 -13.758 1 68.44 101 GLY A C 1
ATOM 779 O O . GLY A 1 101 ? 7.75 16.547 -13.82 1 68.44 101 GLY A O 1
ATOM 780 N N . THR A 1 102 ? 6.695 18.375 -14.094 1 57.16 102 THR A N 1
ATOM 781 C CA . THR A 1 102 ? 7.82 19.281 -14.328 1 57.16 102 THR A CA 1
ATOM 782 C C . THR A 1 102 ? 7.836 20.406 -13.305 1 57.16 102 THR A C 1
ATOM 784 O O . THR A 1 102 ? 6.957 21.281 -13.32 1 57.16 102 THR A O 1
ATOM 787 N N . PRO A 1 103 ? 8.828 20.562 -12.414 1 57.59 103 PRO A N 1
ATOM 788 C CA . PRO A 1 103 ? 9.906 19.562 -12.359 1 57.59 103 PRO A CA 1
ATOM 789 C C . PRO A 1 103 ? 9.477 18.266 -11.672 1 57.59 103 PRO A C 1
ATOM 791 O O . PRO A 1 103 ? 8.539 18.281 -10.867 1 57.59 103 PRO A O 1
ATOM 794 N N . ASP A 1 104 ? 10.086 17.234 -12.031 1 64.69 104 ASP A N 1
ATOM 795 C CA . ASP A 1 104 ? 9.867 15.922 -11.438 1 64.69 104 ASP A CA 1
ATOM 796 C C . ASP A 1 104 ? 10.438 15.852 -10.023 1 64.69 104 ASP A C 1
ATOM 798 O O . ASP A 1 104 ? 11.367 16.578 -9.688 1 64.69 104 ASP A O 1
ATOM 802 N N . GLY A 1 105 ? 9.758 15.219 -9.109 1 80.75 105 GLY A N 1
ATOM 803 C CA . GLY A 1 105 ? 10.328 14.922 -7.805 1 80.75 105 GLY A CA 1
ATOM 804 C C . GLY A 1 105 ? 11.43 13.883 -7.855 1 80.75 105 GLY A C 1
ATOM 805 O O . GLY A 1 105 ? 11.219 12.727 -7.496 1 80.75 105 GLY A O 1
ATOM 806 N N . GLU A 1 106 ? 12.602 14.328 -8.234 1 84.06 106 GLU A N 1
ATOM 807 C CA . GLU A 1 106 ? 13.695 13.406 -8.5 1 84.06 106 GLU A CA 1
ATOM 808 C C . GLU A 1 106 ? 14.008 12.547 -7.281 1 84.06 106 GLU A C 1
ATOM 810 O O . GLU A 1 106 ? 14.086 11.32 -7.379 1 84.06 106 GLU A O 1
ATOM 815 N N . VAL A 1 107 ? 14.133 13.195 -6.121 1 89.56 107 VAL A N 1
ATOM 816 C CA . VAL A 1 107 ? 14.484 12.453 -4.918 1 89.56 107 VAL A CA 1
ATOM 817 C C . VAL A 1 107 ? 13.32 11.555 -4.504 1 89.56 107 VAL A C 1
ATOM 819 O O . VAL A 1 107 ? 13.508 10.367 -4.242 1 89.56 107 VAL A O 1
ATOM 822 N N . SER A 1 108 ? 12.109 12.141 -4.441 1 93.69 108 SER A N 1
ATOM 823 C CA . SER A 1 108 ? 10.945 11.367 -4.035 1 93.69 108 SER A CA 1
ATOM 824 C C . SER A 1 108 ? 10.719 10.18 -4.965 1 93.69 108 SER A C 1
ATOM 826 O O . SER A 1 108 ? 10.445 9.07 -4.508 1 93.69 108 SER A O 1
ATOM 828 N N . ASN A 1 109 ? 10.859 10.406 -6.25 1 93.62 109 ASN A N 1
ATOM 829 C CA . ASN A 1 109 ? 10.688 9.328 -7.219 1 93.62 109 ASN A CA 1
ATOM 830 C C . ASN A 1 109 ? 11.773 8.266 -7.062 1 93.62 109 ASN A C 1
ATOM 832 O O . ASN A 1 109 ? 11.492 7.07 -7.172 1 93.62 109 ASN A O 1
ATOM 836 N N . PHE A 1 110 ? 13.016 8.742 -6.914 1 94.5 110 PHE A N 1
ATOM 837 C CA . PHE A 1 110 ? 14.109 7.809 -6.68 1 94.5 110 PHE A CA 1
ATOM 838 C C . PHE A 1 110 ? 13.812 6.926 -5.473 1 94.5 110 PHE A C 1
ATOM 840 O O . PHE A 1 110 ? 13.938 5.699 -5.547 1 94.5 110 PHE A O 1
ATOM 847 N N . L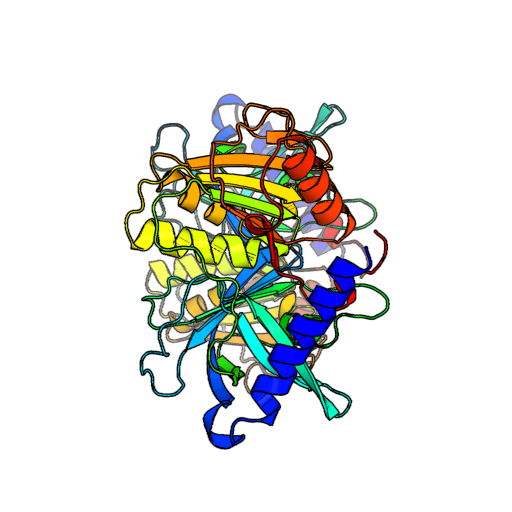EU A 1 111 ? 13.445 7.516 -4.336 1 96.44 111 LEU A N 1
ATOM 848 C CA . LEU A 1 111 ? 13.141 6.777 -3.111 1 96.44 111 LEU A CA 1
ATOM 849 C C . LEU A 1 111 ? 12 5.793 -3.34 1 96.44 111 LEU A C 1
ATOM 851 O O . LEU A 1 111 ? 12.102 4.621 -2.965 1 96.44 111 LEU A O 1
ATOM 855 N N . TYR A 1 112 ? 10.938 6.238 -3.965 1 96.38 112 TYR A N 1
ATOM 856 C CA . TYR A 1 112 ? 9.773 5.402 -4.215 1 96.38 112 TYR A CA 1
ATOM 857 C C . TYR A 1 112 ? 10.141 4.199 -5.078 1 96.38 112 TYR A C 1
ATOM 859 O O . TYR A 1 112 ? 9.719 3.074 -4.797 1 96.38 112 TYR A O 1
ATOM 867 N N . ASN A 1 113 ? 10.938 4.406 -6.043 1 95.06 113 ASN A N 1
ATOM 868 C CA . ASN A 1 113 ? 11.18 3.379 -7.051 1 95.06 113 ASN A CA 1
ATOM 869 C C . ASN A 1 113 ? 12.32 2.453 -6.648 1 95.06 113 ASN A C 1
ATOM 871 O O . ASN A 1 113 ? 12.422 1.331 -7.145 1 95.06 113 ASN A O 1
ATOM 875 N N . ASN A 1 114 ? 13.219 2.916 -5.68 1 95.5 114 ASN A N 1
ATOM 876 C CA . ASN A 1 114 ? 14.477 2.18 -5.57 1 95.5 114 ASN A CA 1
ATOM 877 C C . ASN A 1 114 ? 14.789 1.822 -4.117 1 95.5 114 ASN A C 1
ATOM 879 O O . ASN A 1 114 ? 15.711 1.055 -3.852 1 95.5 114 ASN A O 1
ATOM 883 N N . VAL A 1 115 ? 14.125 2.326 -3.203 1 96.5 115 VAL A N 1
ATOM 884 C CA . VAL A 1 115 ? 14.5 2.09 -1.814 1 96.5 115 VAL A CA 1
ATOM 885 C C . VAL A 1 115 ? 13.539 1.086 -1.183 1 96.5 115 VAL A C 1
ATOM 887 O O . VAL A 1 115 ? 12.344 1.357 -1.059 1 96.5 115 VAL A O 1
ATOM 890 N N . PHE A 1 116 ? 14.055 -0.039 -0.847 1 96.56 116 PHE A N 1
ATOM 891 C CA . PHE A 1 116 ? 13.297 -1.152 -0.29 1 96.56 116 PHE A CA 1
ATOM 892 C C . PHE A 1 116 ? 13.953 -1.67 0.985 1 96.56 116 PHE A C 1
ATOM 894 O O . PHE A 1 116 ? 14.977 -1.146 1.418 1 96.56 116 PHE A O 1
ATOM 901 N N . GLU A 1 117 ? 13.312 -2.623 1.646 1 96.69 117 GLU A N 1
ATOM 902 C CA . GLU A 1 117 ? 13.812 -3.178 2.898 1 96.69 117 GLU A CA 1
ATOM 903 C C . GLU A 1 117 ? 15.25 -3.672 2.746 1 96.69 117 GLU A C 1
ATOM 905 O O . GLU A 1 117 ? 15.602 -4.266 1.725 1 96.69 117 GLU A O 1
ATOM 910 N N . GLY A 1 118 ? 16.031 -3.393 3.785 1 95.19 118 GLY A N 1
ATOM 911 C CA . GLY A 1 118 ? 17.422 -3.824 3.797 1 95.19 118 GLY A CA 1
ATOM 912 C C . GLY A 1 118 ? 18.375 -2.773 3.264 1 95.19 118 GLY A C 1
ATOM 913 O O . GLY A 1 118 ? 19.562 -2.766 3.613 1 95.19 118 GLY A O 1
ATOM 914 N N . GLN A 1 119 ? 17.938 -1.854 2.48 1 95.12 119 GLN A N 1
ATOM 915 C CA . GLN A 1 119 ? 18.781 -0.818 1.901 1 95.12 119 GLN A CA 1
ATOM 916 C C . GLN A 1 119 ? 19.125 0.251 2.934 1 95.12 119 GLN A C 1
ATOM 918 O O . GLN A 1 119 ? 18.406 0.426 3.918 1 95.12 119 GLN A O 1
ATOM 923 N N . GLU A 1 120 ? 20.219 0.85 2.635 1 96.81 120 GLU A N 1
ATOM 924 C CA . GLU A 1 120 ? 20.688 1.91 3.518 1 96.81 120 GLU A CA 1
ATOM 925 C C . GLU A 1 120 ? 20.359 3.289 2.953 1 96.81 120 GLU A C 1
ATOM 927 O O . GLU A 1 120 ? 20.25 3.459 1.737 1 96.81 120 GLU A O 1
ATOM 932 N N . LEU A 1 121 ? 20.188 4.215 3.82 1 96.88 121 LEU A N 1
ATOM 933 C CA . LEU A 1 121 ? 19.859 5.598 3.473 1 96.88 121 LEU A CA 1
ATOM 934 C C . LEU A 1 121 ? 20.625 6.574 4.363 1 96.88 121 LEU A C 1
ATOM 936 O O . LEU A 1 121 ? 20.781 6.332 5.562 1 96.88 121 LEU A O 1
ATOM 940 N N . SER A 1 122 ? 21.078 7.625 3.768 1 95.88 122 SER A N 1
ATOM 941 C CA . SER A 1 122 ? 21.719 8.695 4.516 1 95.88 122 SER A CA 1
ATOM 942 C C . SER A 1 122 ? 20.703 9.742 4.965 1 95.88 122 SER A C 1
ATOM 944 O O . SER A 1 122 ? 19.984 10.32 4.141 1 95.88 122 SER A O 1
ATOM 946 N N . VAL A 1 123 ? 20.625 9.961 6.297 1 95.19 123 VAL A N 1
ATOM 947 C CA . VAL A 1 123 ? 19.656 10.93 6.824 1 95.19 123 VAL A CA 1
ATOM 948 C C . VAL A 1 123 ? 20.328 11.789 7.895 1 95.19 123 VAL A C 1
ATOM 950 O O . VAL A 1 123 ? 21.328 11.383 8.484 1 95.19 123 VAL A O 1
ATOM 953 N N . THR A 1 124 ? 19.766 12.961 8.117 1 90.06 124 THR A N 1
ATOM 954 C CA . THR A 1 124 ? 20.234 13.805 9.211 1 90.06 124 THR A CA 1
ATOM 955 C C . THR A 1 124 ? 19.5 13.477 10.508 1 90.06 124 THR A C 1
ATOM 957 O O . THR A 1 124 ? 18.531 12.711 10.5 1 90.06 124 THR A O 1
ATOM 960 N N . THR A 1 125 ? 20.016 14.008 11.578 1 88.81 125 THR A N 1
ATOM 961 C CA . THR A 1 125 ? 19.219 14.023 12.805 1 88.81 125 THR A CA 1
ATOM 962 C C . THR A 1 125 ? 17.953 14.844 12.609 1 88.81 125 THR A C 1
ATOM 964 O O . THR A 1 125 ? 17.875 15.688 11.719 1 88.81 125 THR A O 1
ATOM 967 N N . PRO A 1 126 ? 16.969 14.547 13.445 1 88.81 126 PRO A N 1
ATOM 968 C CA . PRO A 1 126 ? 15.719 15.312 13.336 1 88.81 126 PRO A CA 1
ATOM 969 C C . PRO A 1 126 ? 15.93 16.812 13.547 1 88.81 126 PRO A C 1
ATOM 971 O O . PRO A 1 126 ? 16.688 17.219 14.43 1 88.81 126 PRO A O 1
ATOM 974 N N . PHE A 1 127 ? 15.211 17.578 12.672 1 82.75 127 PHE A N 1
ATOM 975 C CA . PHE A 1 127 ? 15.242 19.031 12.742 1 82.75 127 PHE A CA 1
ATOM 976 C C . PHE A 1 127 ? 13.844 19.609 12.586 1 82.75 127 PHE A C 1
ATOM 978 O O . PHE A 1 127 ? 12.914 18.906 12.18 1 82.75 127 PHE A O 1
ATOM 985 N N . GLY A 1 128 ? 13.727 20.938 12.828 1 78.62 128 GLY A N 1
ATOM 986 C CA . GLY A 1 128 ? 12.484 21.656 12.602 1 78.62 128 GLY A CA 1
ATOM 987 C C . GLY A 1 128 ? 11.969 22.375 13.844 1 78.62 128 GLY A C 1
ATOM 988 O O . GLY A 1 128 ? 12.172 21.891 14.961 1 78.62 128 GLY A O 1
ATOM 989 N N . ASP A 1 129 ? 11.297 23.422 13.539 1 69.56 129 ASP A N 1
ATOM 990 C CA . ASP A 1 129 ? 10.836 24.281 14.633 1 69.56 129 ASP A CA 1
ATOM 991 C C . ASP A 1 129 ? 9.312 24.266 14.734 1 69.56 129 ASP A C 1
ATOM 993 O O . ASP A 1 129 ? 8.734 24.953 15.578 1 69.56 129 ASP A O 1
ATOM 997 N N . LEU A 1 130 ? 8.656 23.547 13.758 1 71.94 130 LEU A N 1
ATOM 998 C CA . LEU A 1 130 ? 7.203 23.406 13.859 1 71.94 130 LEU A CA 1
ATOM 999 C C . LEU A 1 130 ? 6.82 22.438 14.969 1 71.94 130 LEU A C 1
ATOM 1001 O O . LEU A 1 130 ? 6.617 21.25 14.719 1 71.94 130 LEU A O 1
ATOM 1005 N N . THR A 1 131 ? 6.945 22.906 16.172 1 73.88 131 THR A N 1
ATOM 1006 C CA . THR A 1 131 ? 6.664 21.969 17.25 1 73.88 131 THR A CA 1
ATOM 1007 C C . THR A 1 131 ? 5.363 22.328 17.969 1 73.88 131 THR A C 1
ATOM 1009 O O . THR A 1 131 ? 4.992 23.5 18.031 1 73.88 131 THR A O 1
ATOM 1012 N N . MET A 1 132 ? 4.613 21.359 18.281 1 82.31 132 MET A N 1
ATOM 1013 C CA . MET A 1 132 ? 3.354 21.469 19.016 1 82.31 132 MET A CA 1
ATOM 1014 C C . MET A 1 132 ? 3.578 22.047 20.406 1 82.31 132 MET A C 1
ATOM 1016 O O . MET A 1 132 ? 4.477 21.609 21.125 1 82.31 132 MET A O 1
ATOM 1020 N N . PRO A 1 133 ? 2.787 23.125 20.688 1 84.19 133 PRO A N 1
ATOM 1021 C CA . PRO A 1 133 ? 2.924 23.641 22.047 1 84.19 133 PRO A CA 1
ATOM 1022 C C . PRO A 1 133 ? 2.578 22.609 23.109 1 84.19 133 PRO A C 1
ATOM 1024 O O . PRO A 1 133 ? 1.692 21.781 22.906 1 84.19 133 PRO A O 1
ATOM 1027 N N . ASP A 1 134 ? 3.193 22.688 24.234 1 81.94 134 ASP A N 1
ATOM 1028 C CA . ASP A 1 134 ? 3.008 21.734 25.328 1 81.94 134 ASP A CA 1
ATOM 1029 C C . ASP A 1 134 ? 1.792 22.109 26.172 1 81.94 134 ASP A C 1
ATOM 1031 O O . ASP A 1 134 ? 1.347 21.328 27 1 81.94 134 ASP A O 1
ATOM 1035 N N . ASP A 1 135 ? 1.182 23.156 25.875 1 87.19 135 ASP A N 1
ATOM 1036 C CA . ASP A 1 135 ? 0.04 23.547 26.703 1 87.19 135 ASP A CA 1
ATOM 1037 C C . ASP A 1 135 ? -1.241 22.875 26.219 1 87.19 135 ASP A C 1
ATOM 1039 O O . ASP A 1 135 ? -1.195 21.969 25.375 1 87.19 135 ASP A O 1
ATOM 1043 N N . ASN A 1 136 ? -2.375 23.188 26.844 1 91.81 136 ASN A N 1
ATOM 1044 C CA . ASN A 1 136 ? -3.627 22.5 26.547 1 91.81 136 ASN A CA 1
ATOM 1045 C C . ASN A 1 136 ? -4.508 23.312 25.609 1 91.81 136 ASN A C 1
ATOM 1047 O O . ASN A 1 136 ? -5.723 23.109 25.562 1 91.81 136 ASN A O 1
ATOM 1051 N N . SER A 1 137 ? -3.818 24.234 24.875 1 95.44 137 SER A N 1
ATOM 1052 C CA . SER A 1 137 ? -4.594 24.984 23.891 1 95.44 137 SER A CA 1
ATOM 1053 C C . SER A 1 137 ? -5.207 24.047 22.859 1 95.44 137 SER A C 1
ATOM 1055 O O . SER A 1 137 ? -4.613 23.031 22.5 1 95.44 137 SER A O 1
ATOM 1057 N N . PRO A 1 138 ? -6.391 24.438 22.438 1 97.12 138 PRO A N 1
ATOM 1058 C CA . PRO A 1 138 ? -7 23.641 21.375 1 97.12 138 PRO A CA 1
ATOM 1059 C C . PRO A 1 138 ? -6.148 23.609 20.109 1 97.12 138 PRO A C 1
ATOM 1061 O O . PRO A 1 138 ? -5.43 24.562 19.812 1 97.12 138 PRO A O 1
ATOM 1064 N N . LEU A 1 139 ? -6.234 22.453 19.406 1 97.38 139 LEU A N 1
ATOM 1065 C CA . LEU A 1 139 ? -5.453 22.281 18.188 1 97.38 139 LEU A CA 1
ATOM 1066 C C . LEU A 1 139 ? -6.367 22.141 16.984 1 97.38 139 LEU A C 1
ATOM 1068 O O . LEU A 1 139 ? -7.418 21.484 17.062 1 97.38 139 LEU A O 1
ATOM 1072 N N . LEU A 1 140 ? -5.988 22.781 15.891 1 97.88 140 LEU A N 1
ATOM 1073 C CA . LEU A 1 140 ? -6.527 22.5 14.57 1 97.88 140 LEU A CA 1
ATOM 1074 C C . LEU A 1 140 ? -5.438 21.984 13.633 1 97.88 140 LEU A C 1
ATOM 1076 O O . LEU A 1 140 ? -4.484 22.703 13.328 1 97.88 140 LEU A O 1
ATOM 1080 N N . LEU A 1 141 ? -5.508 20.734 13.266 1 97.25 141 LEU A N 1
ATOM 1081 C CA . LEU A 1 141 ? -4.586 20.125 12.312 1 97.25 141 LEU A CA 1
ATOM 1082 C C . LEU A 1 141 ? -5.234 19.984 10.938 1 97.25 141 LEU A C 1
ATOM 1084 O O . LEU A 1 141 ? -6.102 19.125 10.734 1 97.25 141 LEU A O 1
ATOM 1088 N N . ALA A 1 142 ? -4.805 20.844 10 1 97.56 142 ALA A N 1
ATOM 1089 C CA . ALA A 1 142 ? -5.41 20.859 8.664 1 97.56 142 ALA A CA 1
ATOM 1090 C C . ALA A 1 142 ? -4.391 20.484 7.594 1 97.56 142 ALA A C 1
ATOM 1092 O O . ALA A 1 142 ? -3.334 21.125 7.488 1 97.56 142 ALA A O 1
ATOM 1093 N N . SER A 1 143 ? -4.738 19.484 6.828 1 97.31 143 SER A N 1
ATOM 1094 C CA . SER A 1 143 ? -3.795 19.031 5.812 1 97.31 143 SER A CA 1
ATOM 1095 C C . SER A 1 143 ? -4.516 18.656 4.52 1 97.31 143 SER A C 1
ATOM 1097 O O . SER A 1 143 ? -5.719 18.391 4.523 1 97.31 143 SER A O 1
ATOM 1099 N N . ALA A 1 144 ? -3.801 18.688 3.416 1 97 144 ALA A N 1
ATOM 1100 C CA . ALA A 1 144 ? -4.246 18.156 2.127 1 97 144 ALA A CA 1
ATOM 1101 C C . ALA A 1 144 ? -3.16 17.297 1.478 1 97 144 ALA A C 1
ATOM 1103 O O . ALA A 1 144 ? -1.977 17.641 1.535 1 97 144 ALA A O 1
ATOM 1104 N N . GLY A 1 145 ? -3.627 16.172 0.854 1 95.62 145 GLY A N 1
ATOM 1105 C CA . GLY A 1 145 ? -2.678 15.273 0.224 1 95.62 145 GLY A CA 1
ATOM 1106 C C . GLY A 1 145 ? -1.595 14.789 1.169 1 95.62 145 GLY A C 1
ATOM 1107 O O . GLY A 1 145 ? -1.885 14.352 2.285 1 95.62 145 GLY A O 1
ATOM 1108 N N . ILE A 1 146 ? -0.329 14.82 0.677 1 94.5 146 ILE A N 1
ATOM 1109 C CA . ILE A 1 146 ? 0.806 14.289 1.422 1 94.5 146 ILE A CA 1
ATOM 1110 C C . ILE A 1 146 ? 1.078 15.164 2.645 1 94.5 146 ILE A C 1
ATOM 1112 O O . ILE A 1 146 ? 1.835 14.773 3.537 1 94.5 146 ILE A O 1
ATOM 1116 N N . GLY A 1 147 ? 0.443 16.281 2.768 1 94.38 147 GLY A N 1
ATOM 1117 C CA . GLY A 1 147 ? 0.565 17.156 3.932 1 94.38 147 GLY A CA 1
ATOM 1118 C C . GLY A 1 147 ? 0.095 16.484 5.215 1 94.38 147 GLY A C 1
ATOM 1119 O O . GLY A 1 147 ? 0.327 17.016 6.309 1 94.38 147 GLY A O 1
ATOM 1120 N N . CYS A 1 148 ? -0.509 15.352 5.102 1 96.69 148 CYS A N 1
ATOM 1121 C CA . CYS A 1 148 ? -1 14.648 6.281 1 96.69 148 CYS A CA 1
ATOM 1122 C C . CYS A 1 148 ? 0.157 14.117 7.121 1 96.69 148 CYS A C 1
ATOM 1124 O O . CYS A 1 148 ? -0.03 13.758 8.289 1 96.69 148 CYS A O 1
ATOM 1126 N N . THR A 1 149 ? 1.363 14.031 6.621 1 95.38 149 THR A N 1
ATOM 1127 C CA . THR A 1 149 ? 2.469 13.336 7.27 1 95.38 149 THR A CA 1
ATOM 1128 C C . THR A 1 149 ? 2.857 14.031 8.57 1 95.38 149 THR A C 1
ATOM 1130 O O . THR A 1 149 ? 3.014 13.383 9.602 1 95.38 149 THR A O 1
ATOM 1133 N N . PRO A 1 150 ? 3.027 15.398 8.555 1 93.44 150 PRO A N 1
ATOM 1134 C CA . PRO A 1 150 ? 3.32 16 9.852 1 93.44 150 PRO A CA 1
ATOM 1135 C C . PRO A 1 150 ? 2.17 15.852 10.844 1 93.44 150 PRO A C 1
ATOM 1137 O O . PRO A 1 150 ? 2.4 15.727 12.055 1 93.44 150 PRO A O 1
ATOM 1140 N N . MET A 1 151 ? 0.936 15.875 10.367 1 95.94 151 MET A N 1
ATOM 1141 C CA . MET A 1 151 ? -0.218 15.703 11.25 1 95.94 151 MET A CA 1
ATOM 1142 C C . MET A 1 151 ? -0.212 14.312 11.883 1 95.94 151 MET A C 1
ATOM 1144 O O . MET A 1 151 ? -0.527 14.172 13.07 1 95.94 151 MET A O 1
ATOM 1148 N N . ILE A 1 152 ? 0.128 13.297 11.109 1 97.06 152 ILE A N 1
ATOM 1149 C CA . ILE A 1 152 ? 0.243 11.945 11.625 1 97.06 152 ILE A CA 1
ATOM 1150 C C . ILE A 1 152 ? 1.272 11.906 12.758 1 97.06 152 ILE A C 1
ATOM 1152 O O . ILE A 1 152 ? 1.041 11.297 13.797 1 97.06 152 ILE A O 1
ATOM 1156 N N . GLY A 1 153 ? 2.4 12.578 12.523 1 94.81 153 GLY A N 1
ATOM 1157 C CA . GLY A 1 153 ? 3.41 12.664 13.57 1 94.81 153 GLY A CA 1
ATOM 1158 C C . GLY A 1 153 ? 2.898 13.32 14.836 1 94.81 153 GLY A C 1
ATOM 1159 O O . GLY A 1 153 ? 3.139 12.82 15.938 1 94.81 153 GLY A O 1
ATOM 1160 N N . MET A 1 154 ? 2.209 14.383 14.734 1 94.75 154 MET A N 1
ATOM 1161 C CA . MET A 1 154 ? 1.665 15.102 15.883 1 94.75 154 MET A CA 1
ATOM 1162 C C . MET A 1 154 ? 0.608 14.266 16.594 1 94.75 154 MET A C 1
ATOM 1164 O O . MET A 1 154 ? 0.583 14.211 17.828 1 94.75 154 MET A O 1
ATOM 1168 N N . LEU A 1 155 ? -0.239 13.641 15.828 1 97.19 155 LEU A N 1
ATOM 1169 C CA . LEU A 1 155 ? -1.286 12.805 16.406 1 97.19 155 LEU A CA 1
ATOM 1170 C C . LEU A 1 155 ? -0.686 11.625 17.156 1 97.19 155 LEU A C 1
ATOM 1172 O O . LEU A 1 155 ? -1.169 11.258 18.234 1 97.19 155 LEU A O 1
ATOM 1176 N N . ASN A 1 156 ? 0.331 11.023 16.562 1 96.5 156 ASN A N 1
ATOM 1177 C CA . ASN A 1 156 ? 1.027 9.953 17.266 1 96.5 156 ASN A CA 1
ATOM 1178 C C . ASN A 1 156 ? 1.551 10.414 18.625 1 96.5 156 ASN A C 1
ATOM 1180 O O . ASN A 1 156 ? 1.447 9.695 19.609 1 96.5 156 ASN A O 1
ATOM 1184 N N . HIS A 1 157 ? 2.082 11.57 18.656 1 94.31 157 HIS A N 1
ATOM 1185 C CA . HIS A 1 157 ? 2.562 12.141 19.906 1 94.31 157 HIS A CA 1
ATOM 1186 C C . HIS A 1 157 ? 1.421 12.328 20.906 1 94.31 157 HIS A C 1
ATOM 1188 O O . HIS A 1 157 ? 1.549 11.977 22.078 1 94.31 157 HIS A O 1
ATOM 1194 N N . LEU A 1 158 ? 0.312 12.891 20.469 1 96.12 158 LEU A N 1
ATOM 1195 C CA . LEU A 1 158 ? -0.838 13.148 21.328 1 96.12 158 LEU A CA 1
ATOM 1196 C C . LEU A 1 158 ? -1.384 11.852 21.922 1 96.12 158 LEU A C 1
ATOM 1198 O O . LEU A 1 158 ? -1.735 11.797 23.094 1 96.12 158 LEU A O 1
ATOM 1202 N N . VAL A 1 159 ? -1.453 10.828 21.094 1 96.81 159 VAL A N 1
ATOM 1203 C CA . VAL A 1 159 ? -1.916 9.531 21.562 1 96.81 159 VAL A CA 1
ATOM 1204 C C . VAL A 1 159 ? -0.931 8.969 22.578 1 96.81 159 VAL A C 1
ATOM 1206 O O . VAL A 1 159 ? -1.334 8.5 23.641 1 96.81 159 VAL A O 1
ATOM 1209 N N . ASP A 1 160 ? 0.336 9.023 22.266 1 94.69 160 ASP A N 1
ATOM 1210 C CA . ASP A 1 160 ? 1.395 8.453 23.094 1 94.69 160 ASP A CA 1
ATOM 1211 C C . ASP A 1 160 ? 1.433 9.125 24.469 1 94.69 160 ASP A C 1
ATOM 1213 O O . ASP A 1 160 ? 1.726 8.469 25.484 1 94.69 160 ASP A O 1
ATOM 1217 N N . THR A 1 161 ? 1.076 10.406 24.547 1 93.31 161 THR A N 1
ATOM 1218 C CA . THR A 1 161 ? 1.167 11.156 25.797 1 93.31 161 THR A CA 1
ATOM 1219 C C . THR A 1 161 ? -0.191 11.211 26.5 1 93.31 161 THR A C 1
ATOM 1221 O O . THR A 1 161 ? -0.314 11.781 27.578 1 93.31 161 THR A O 1
ATOM 1224 N N . GLY A 1 162 ? -1.202 10.68 25.875 1 94.75 162 GLY A N 1
ATOM 1225 C CA . GLY A 1 162 ? -2.531 10.68 26.453 1 94.75 162 GLY A CA 1
ATOM 1226 C C . GLY A 1 162 ? -3.146 12.062 26.547 1 94.75 162 GLY A C 1
ATOM 1227 O O . GLY A 1 162 ? -3.764 12.406 27.562 1 94.75 162 GLY A O 1
ATOM 1228 N N . ALA A 1 163 ? -2.971 12.883 25.5 1 92.88 163 ALA A N 1
ATOM 1229 C CA . ALA A 1 163 ? -3.459 14.258 25.5 1 92.88 163 ALA A CA 1
ATOM 1230 C C . ALA A 1 163 ? -4.98 14.297 25.625 1 92.88 163 ALA A C 1
ATOM 1232 O O . ALA A 1 163 ? -5.68 13.477 25.031 1 92.88 163 ALA A O 1
ATOM 1233 N N . GLN A 1 164 ? -5.449 15.352 26.328 1 94.5 164 GLN A N 1
ATOM 1234 C CA . GLN A 1 164 ? -6.883 15.492 26.562 1 94.5 164 GLN A CA 1
ATOM 1235 C C . GLN A 1 164 ? -7.422 16.766 25.906 1 94.5 164 GLN A C 1
ATOM 1237 O O . GLN A 1 164 ? -8.633 17 25.922 1 94.5 164 GLN A O 1
ATOM 1242 N N . ARG A 1 165 ? -6.535 17.531 25.391 1 94.25 165 ARG A N 1
ATOM 1243 C CA . ARG A 1 165 ? -6.949 18.797 24.797 1 94.25 165 ARG A CA 1
ATOM 1244 C C . ARG A 1 165 ? -7.824 18.562 23.578 1 94.25 165 ARG A C 1
ATOM 1246 O O . ARG A 1 165 ? -7.793 17.484 22.984 1 94.25 165 ARG A O 1
ATOM 1253 N N . SER A 1 166 ? -8.539 19.594 23.219 1 97.25 166 SER A N 1
ATOM 1254 C CA . SER A 1 166 ? -9.398 19.547 22.047 1 97.25 166 SER A CA 1
ATOM 1255 C C . SER A 1 166 ? -8.57 19.547 20.766 1 97.25 166 SER A C 1
ATOM 1257 O O . SER A 1 166 ? -7.641 20.344 20.625 1 97.25 166 SER A O 1
ATOM 1259 N N . VAL A 1 167 ? -8.875 18.609 19.859 1 97.69 167 VAL A N 1
ATOM 1260 C CA . VAL A 1 167 ? -8.156 18.516 18.594 1 97.69 167 VAL A CA 1
ATOM 1261 C C . VAL A 1 167 ? -9.148 18.391 17.438 1 97.69 167 VAL A C 1
ATOM 1263 O O . VAL A 1 167 ? -9.961 17.453 17.406 1 97.69 167 VAL A O 1
ATOM 1266 N N . SER A 1 168 ? -9.156 19.344 16.531 1 98 168 SER A N 1
ATOM 1267 C CA . SER A 1 168 ? -9.891 19.234 15.273 1 98 168 SER A CA 1
ATOM 1268 C C . SER A 1 168 ? -8.969 18.875 14.117 1 98 168 SER A C 1
ATOM 1270 O O . SER A 1 168 ? -8.016 19.594 13.828 1 98 168 SER A O 1
ATOM 1272 N N . VAL A 1 169 ? -9.242 17.766 13.5 1 98.25 169 VAL A N 1
ATOM 1273 C CA . VAL A 1 169 ? -8.43 17.297 12.375 1 98.25 169 VAL A CA 1
ATOM 1274 C C . VAL A 1 169 ? -9.219 17.438 11.078 1 98.25 169 VAL A C 1
ATOM 1276 O O . VAL A 1 169 ? -10.344 16.938 10.969 1 98.25 169 VAL A O 1
ATOM 1279 N N . ILE A 1 170 ? -8.617 18.156 10.141 1 98.19 170 ILE A N 1
ATOM 1280 C CA . ILE A 1 170 ? -9.18 18.375 8.812 1 98.19 170 ILE A CA 1
ATOM 1281 C C . ILE A 1 170 ? -8.242 17.797 7.754 1 98.19 170 ILE A C 1
ATOM 1283 O O . ILE A 1 170 ? -7.039 18.078 7.754 1 98.19 170 ILE A O 1
ATOM 1287 N N . HIS A 1 171 ? -8.805 16.969 6.871 1 98.5 171 HIS A N 1
ATOM 1288 C CA . HIS A 1 171 ? -7.977 16.453 5.785 1 98.5 171 HIS A CA 1
ATOM 1289 C C . HIS A 1 171 ? -8.727 16.484 4.461 1 98.5 171 HIS A C 1
ATOM 1291 O O . HIS A 1 171 ? -9.891 16.094 4.395 1 98.5 171 HIS A O 1
ATOM 1297 N N . ALA A 1 172 ? -8.047 16.984 3.463 1 98.44 172 ALA A N 1
ATOM 1298 C CA . ALA A 1 172 ? -8.586 17 2.105 1 98.44 172 ALA A CA 1
ATOM 1299 C C . ALA A 1 172 ? -7.699 16.203 1.155 1 98.44 172 ALA A C 1
ATOM 1301 O O . ALA A 1 172 ? -6.469 16.234 1.254 1 98.44 172 ALA A O 1
ATOM 1302 N N . ASP A 1 173 ? -8.312 15.484 0.279 1 98 173 ASP A N 1
ATOM 1303 C CA . ASP A 1 173 ? -7.602 14.727 -0.749 1 98 173 ASP A CA 1
ATOM 1304 C C . ASP A 1 173 ? -8.461 14.57 -2.004 1 98 173 ASP A C 1
ATOM 1306 O O . ASP A 1 173 ? -9.609 15.016 -2.037 1 98 173 ASP A O 1
ATOM 1310 N N . ARG A 1 174 ? -7.809 14.086 -3.107 1 96.56 174 ARG A N 1
ATOM 1311 C CA . ARG A 1 174 ? -8.508 13.922 -4.375 1 96.56 174 ARG A CA 1
ATOM 1312 C C . ARG A 1 174 ? -9.625 12.891 -4.258 1 96.56 174 ARG A C 1
ATOM 1314 O O . ARG A 1 174 ? -10.75 13.133 -4.691 1 96.56 174 ARG A O 1
ATOM 1321 N N . SER A 1 175 ? -9.336 11.734 -3.727 1 97.12 175 SER A N 1
ATOM 1322 C CA . SER A 1 175 ? -10.281 10.648 -3.516 1 97.12 175 SER A CA 1
ATOM 1323 C C . SER A 1 175 ? -9.93 9.852 -2.264 1 97.12 175 SER A C 1
ATOM 1325 O O . SER A 1 175 ? -8.859 10.031 -1.681 1 97.12 175 SER A O 1
ATOM 1327 N N . ILE A 1 176 ? -10.859 9.016 -1.898 1 96.19 176 ILE A N 1
ATOM 1328 C CA . ILE A 1 176 ? -10.625 8.156 -0.739 1 96.19 176 ILE A CA 1
ATOM 1329 C C . ILE A 1 176 ? -9.422 7.258 -0.995 1 96.19 176 ILE A C 1
ATOM 1331 O O . ILE A 1 176 ? -8.57 7.082 -0.119 1 96.19 176 ILE A O 1
ATOM 1335 N N . ALA A 1 177 ? -9.258 6.754 -2.223 1 95.06 177 ALA A N 1
ATOM 1336 C CA . ALA A 1 177 ? -8.172 5.855 -2.596 1 95.06 177 ALA A CA 1
ATOM 1337 C C . ALA A 1 177 ? -6.836 6.59 -2.617 1 95.06 177 ALA A C 1
ATOM 1339 O O . ALA A 1 177 ? -5.781 5.973 -2.455 1 95.06 177 ALA A O 1
ATOM 1340 N N . ASP A 1 178 ? -6.859 7.883 -2.723 1 96.62 178 ASP A N 1
ATOM 1341 C CA . ASP A 1 178 ? -5.633 8.672 -2.809 1 96.62 178 ASP A CA 1
ATOM 1342 C C . ASP A 1 178 ? -5.152 9.094 -1.422 1 96.62 178 ASP A C 1
ATOM 1344 O O . ASP A 1 178 ? -4.035 9.594 -1.272 1 96.62 178 ASP A O 1
ATOM 1348 N N . HIS A 1 179 ? -5.949 8.867 -0.426 1 97.75 179 HIS A N 1
ATOM 1349 C CA . HIS A 1 179 ? -5.711 9.367 0.925 1 97.75 179 HIS A CA 1
ATOM 1350 C C . HIS A 1 179 ? -4.68 8.508 1.652 1 97.75 179 HIS A C 1
ATOM 1352 O O . HIS A 1 179 ? -5.035 7.566 2.363 1 97.75 179 HIS A O 1
ATOM 1358 N N . ALA A 1 180 ? -3.391 9 1.523 1 97.94 180 ALA A N 1
ATOM 1359 C CA . ALA A 1 180 ? -2.332 8.305 2.252 1 97.94 180 ALA A CA 1
ATOM 1360 C C . ALA A 1 180 ? -2.602 8.312 3.754 1 97.94 180 ALA A C 1
ATOM 1362 O O . ALA A 1 180 ? -3.049 9.32 4.305 1 97.94 180 ALA A O 1
ATOM 1363 N N . HIS A 1 181 ? -2.279 7.191 4.473 1 98.06 181 HIS A N 1
ATOM 1364 C CA . HIS A 1 181 ? -2.414 7.031 5.914 1 98.06 181 HIS A CA 1
ATOM 1365 C C . HIS A 1 181 ? -3.867 7.176 6.352 1 98.06 181 HIS A C 1
ATOM 1367 O O . HIS A 1 181 ? -4.141 7.578 7.488 1 98.06 181 HIS A O 1
ATOM 1373 N N . ARG A 1 182 ? -4.816 6.895 5.469 1 97.69 182 ARG A N 1
ATOM 1374 C CA . ARG A 1 182 ? -6.238 7.109 5.727 1 97.69 182 ARG A CA 1
ATOM 1375 C C . ARG A 1 182 ? -6.691 6.348 6.969 1 97.69 182 ARG A C 1
ATOM 1377 O O . ARG A 1 182 ? -7.246 6.938 7.898 1 97.69 182 ARG A O 1
ATOM 1384 N N . ALA A 1 183 ? -6.488 5.07 7.012 1 96.62 183 ALA A N 1
ATOM 1385 C CA . ALA A 1 183 ? -6.926 4.246 8.133 1 96.62 183 ALA A CA 1
ATOM 1386 C C . ALA A 1 183 ? -6.199 4.633 9.414 1 96.62 183 ALA A C 1
ATOM 1388 O O . ALA A 1 183 ? -6.801 4.672 10.492 1 96.62 183 ALA A O 1
ATOM 1389 N N . GLU A 1 184 ? -4.898 4.887 9.305 1 97.25 184 GLU A N 1
ATOM 1390 C CA . GLU A 1 184 ? -4.117 5.285 10.469 1 97.25 184 GLU A CA 1
ATOM 1391 C C . GLU A 1 184 ? -4.633 6.598 11.055 1 97.25 184 GLU A C 1
ATOM 1393 O O . GLU A 1 184 ? -4.746 6.734 12.281 1 97.25 184 GLU A O 1
ATOM 1398 N N . LEU A 1 185 ? -4.906 7.574 10.172 1 98.12 185 LEU A N 1
ATOM 1399 C CA . LEU A 1 185 ? -5.434 8.859 10.625 1 98.12 185 LEU A CA 1
ATOM 1400 C C . LEU A 1 185 ? -6.707 8.664 11.445 1 98.12 185 LEU A C 1
ATOM 1402 O O . LEU A 1 185 ? -6.844 9.234 12.531 1 98.12 185 LEU A O 1
ATOM 1406 N N . SER A 1 186 ? -7.598 7.855 10.938 1 97.19 186 SER A N 1
ATOM 1407 C CA . SER A 1 186 ? -8.852 7.582 11.633 1 97.19 186 SER A CA 1
ATOM 1408 C C . SER A 1 186 ? -8.602 6.941 13 1 97.19 186 SER A C 1
ATOM 1410 O O . SER A 1 186 ? -9.188 7.348 14 1 97.19 186 SER A O 1
ATOM 1412 N N . THR A 1 187 ? -7.73 5.977 13.031 1 97.5 187 THR A N 1
ATOM 1413 C CA . THR A 1 187 ? -7.414 5.254 14.266 1 97.5 187 THR A CA 1
ATOM 1414 C C . THR A 1 187 ? -6.816 6.195 15.305 1 97.5 187 THR A C 1
ATOM 1416 O O . THR A 1 187 ? -7.168 6.129 16.484 1 97.5 187 THR A O 1
ATOM 1419 N N . LEU A 1 188 ? -5.895 7.035 14.883 1 98.19 188 LEU A N 1
ATOM 1420 C CA . LEU A 1 188 ? -5.238 7.965 15.797 1 98.19 188 LEU A CA 1
ATOM 1421 C C . LEU A 1 188 ? -6.246 8.945 16.391 1 98.19 188 LEU A C 1
ATOM 1423 O O . LEU A 1 188 ? -6.238 9.188 17.594 1 98.19 188 LEU A O 1
ATOM 1427 N N . VAL A 1 189 ? -7.121 9.484 15.547 1 98.25 189 VAL A N 1
ATOM 1428 C CA . VAL A 1 189 ? -8.117 10.438 16.016 1 98.25 189 VAL A CA 1
ATOM 1429 C C . VAL A 1 189 ? -9.055 9.766 17.016 1 98.25 189 VAL A C 1
ATOM 1431 O O . VAL A 1 189 ? -9.391 10.344 18.047 1 98.25 189 VAL A O 1
ATOM 1434 N N . ASP A 1 190 ? -9.414 8.531 16.797 1 97.69 190 ASP A N 1
ATOM 1435 C CA . ASP A 1 190 ? -10.328 7.777 17.656 1 97.69 190 ASP A CA 1
ATOM 1436 C C . ASP A 1 190 ? -9.727 7.547 19.031 1 97.69 190 ASP A C 1
ATOM 1438 O O . ASP A 1 190 ? -10.453 7.336 20.016 1 97.69 190 ASP A O 1
ATOM 1442 N N . LYS A 1 191 ? -8.484 7.59 19.141 1 98.06 191 LYS A N 1
ATOM 1443 C CA . LYS A 1 191 ? -7.797 7.312 20.406 1 98.06 191 LYS A CA 1
ATOM 1444 C C . LYS A 1 191 ? -7.672 8.57 21.25 1 98.06 191 LYS A C 1
ATOM 1446 O O . LYS A 1 191 ? -7.258 8.508 22.406 1 98.06 191 LYS A O 1
ATOM 1451 N N . ILE A 1 192 ? -7.973 9.727 20.703 1 97.75 192 ILE A N 1
ATOM 1452 C CA . ILE A 1 192 ? -7.941 10.992 21.438 1 97.75 192 ILE A CA 1
ATOM 1453 C C . ILE A 1 192 ? -9.367 11.398 21.812 1 97.75 192 ILE A C 1
ATOM 1455 O O . ILE A 1 192 ? -10.164 11.766 20.953 1 97.75 192 ILE A O 1
ATOM 1459 N N . PRO A 1 193 ? -9.711 11.414 23.031 1 97.12 193 PRO A N 1
ATOM 1460 C CA . PRO A 1 193 ? -11.094 11.57 23.484 1 97.12 193 PRO A CA 1
ATOM 1461 C C . PRO A 1 193 ? -11.75 12.844 22.953 1 97.12 193 PRO A C 1
ATOM 1463 O O . PRO A 1 193 ? -12.922 12.812 22.547 1 97.12 193 PRO A O 1
ATOM 1466 N N . ALA A 1 194 ? -11.062 13.922 22.922 1 97.19 194 ALA A N 1
ATOM 1467 C CA . ALA A 1 194 ? -11.648 15.195 22.516 1 97.19 194 ALA A CA 1
ATOM 1468 C C . ALA A 1 194 ? -11.227 15.578 21.109 1 97.19 194 ALA A C 1
ATOM 1470 O O . ALA A 1 194 ? -10.992 16.75 20.812 1 97.19 194 ALA A O 1
ATOM 1471 N N . ALA A 1 195 ? -11.07 14.57 20.234 1 97.88 195 ALA A N 1
ATOM 1472 C CA . ALA A 1 195 ? -10.68 14.852 18.859 1 97.88 195 ALA A CA 1
ATOM 1473 C C . ALA A 1 195 ? -11.836 14.594 17.891 1 97.88 195 ALA A C 1
ATOM 1475 O O . ALA A 1 195 ? -12.68 13.734 18.141 1 97.88 195 ALA A O 1
ATOM 1476 N N . THR A 1 196 ? -11.883 15.352 16.859 1 97.38 196 THR A N 1
ATOM 1477 C CA . THR A 1 196 ? -12.812 15.156 15.75 1 97.38 196 THR A CA 1
ATOM 1478 C C . THR A 1 196 ? -12.07 15.117 14.414 1 97.38 196 THR A C 1
ATOM 1480 O O . THR A 1 196 ? -11.008 15.727 14.273 1 97.38 196 THR A O 1
ATOM 1483 N N . LEU A 1 197 ? -12.625 14.383 13.484 1 97.81 197 LEU A N 1
ATOM 1484 C CA . LEU A 1 197 ? -12.039 14.234 12.156 1 97.81 197 LEU A CA 1
ATOM 1485 C C . LEU A 1 197 ? -13.047 14.602 11.07 1 97.81 197 LEU A C 1
ATOM 1487 O O . LEU A 1 197 ? -14.164 14.086 11.062 1 97.81 197 LEU A O 1
ATOM 1491 N N . HIS A 1 198 ? -12.672 15.539 10.25 1 97.81 198 HIS A N 1
ATOM 1492 C CA . HIS A 1 198 ? -13.445 15.906 9.062 1 97.81 198 HIS A CA 1
ATOM 1493 C C . HIS A 1 198 ? -12.625 15.695 7.793 1 97.81 198 HIS A C 1
ATOM 1495 O O . HIS A 1 198 ? -11.484 16.141 7.699 1 97.81 198 HIS A O 1
ATOM 1501 N N . ARG A 1 199 ? -13.258 15.023 6.844 1 97.81 199 ARG A N 1
ATOM 1502 C CA . ARG A 1 199 ? -12.57 14.719 5.598 1 97.81 199 ARG A CA 1
ATOM 1503 C C . ARG A 1 199 ? -13.32 15.289 4.398 1 97.81 199 ARG A C 1
ATOM 1505 O O . ARG A 1 199 ? -14.555 15.25 4.363 1 97.81 199 ARG A O 1
ATOM 1512 N N . TRP A 1 200 ? -12.555 15.828 3.479 1 97.75 200 TRP A N 1
ATOM 1513 C CA . TRP A 1 200 ? -13.07 16.266 2.182 1 97.75 200 TRP A CA 1
ATOM 1514 C C . TRP A 1 200 ? -12.383 15.508 1.047 1 97.75 200 TRP A C 1
ATOM 1516 O O . TRP A 1 200 ? -11.156 15.406 1.014 1 97.75 200 TRP A O 1
ATOM 1526 N N . TYR A 1 201 ? -13.18 14.961 0.171 1 97.5 201 TYR A N 1
ATOM 1527 C CA . TYR A 1 201 ? -12.672 14.352 -1.052 1 97.5 201 TYR A CA 1
ATOM 1528 C C . TYR A 1 201 ? -13.266 15.023 -2.285 1 97.5 201 TYR A C 1
ATOM 1530 O O . TYR A 1 201 ? -14.477 15.25 -2.355 1 97.5 201 TYR A O 1
ATOM 1538 N N . GLU A 1 202 ? -12.375 15.375 -3.244 1 96.56 202 GLU A N 1
ATOM 1539 C CA . GLU A 1 202 ? -12.867 15.961 -4.488 1 96.56 202 GLU A CA 1
ATOM 1540 C C . GLU A 1 202 ? -13.781 14.992 -5.23 1 96.56 202 GLU A C 1
ATOM 1542 O O . GLU A 1 202 ? -14.75 15.406 -5.871 1 96.56 202 GLU A O 1
ATOM 1547 N N . ASP A 1 203 ? -13.422 13.734 -5.18 1 95.19 203 ASP A N 1
ATOM 1548 C CA . ASP A 1 203 ? -14.188 12.648 -5.793 1 95.19 203 ASP A CA 1
ATOM 1549 C C . ASP A 1 203 ? -14.492 11.547 -4.773 1 95.19 203 ASP A C 1
ATOM 1551 O O . ASP A 1 203 ? -13.586 10.828 -4.344 1 95.19 203 ASP A O 1
ATOM 1555 N N . LEU A 1 204 ? -15.734 11.344 -4.477 1 94 204 LEU A N 1
ATOM 1556 C CA . LEU A 1 204 ? -16.156 10.359 -3.49 1 94 204 LEU A CA 1
ATOM 1557 C C . LEU A 1 204 ? -16.469 9.023 -4.16 1 94 204 LEU A C 1
ATOM 1559 O O . LEU A 1 204 ? -16.766 8.039 -3.479 1 94 204 LEU A O 1
ATOM 1563 N N . GLY A 1 205 ?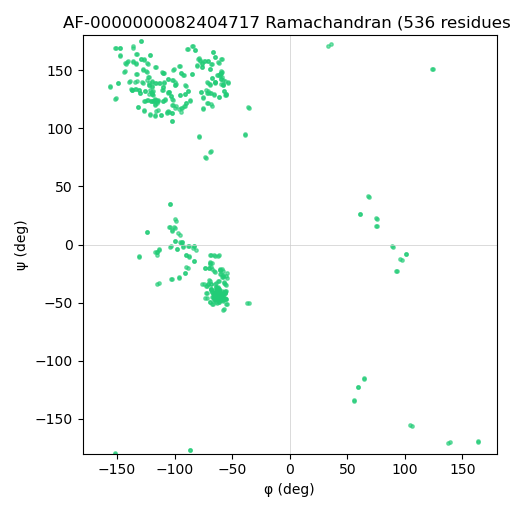 -16.344 9 -5.48 1 90.69 205 GLY A N 1
ATOM 1564 C CA . GLY A 1 205 ? -16.766 7.797 -6.18 1 90.69 205 GLY A CA 1
ATOM 1565 C C . GLY A 1 205 ? -18.234 7.457 -5.961 1 90.69 205 GLY A C 1
ATOM 1566 O O . GLY A 1 205 ? -19.109 8.297 -6.18 1 90.69 205 GLY A O 1
ATOM 1567 N N . THR A 1 206 ? -18.484 6.215 -5.438 1 89.38 206 THR A N 1
ATOM 1568 C CA . THR A 1 206 ? -19.875 5.789 -5.227 1 89.38 206 THR A CA 1
ATOM 1569 C C . THR A 1 206 ? -20.312 6.07 -3.791 1 89.38 206 THR A C 1
ATOM 1571 O O . THR A 1 206 ? -21.438 5.75 -3.406 1 89.38 206 THR A O 1
ATOM 1574 N N . HIS A 1 207 ? -19.438 6.641 -3.098 1 89.81 207 HIS A N 1
ATOM 1575 C CA . HIS A 1 207 ? -19.766 6.957 -1.713 1 89.81 207 HIS A CA 1
ATOM 1576 C C . HIS A 1 207 ? -20.609 8.234 -1.624 1 89.81 207 HIS A C 1
ATOM 1578 O O . HIS A 1 207 ? -20.531 9.086 -2.508 1 89.81 207 HIS A O 1
ATOM 1584 N N . VAL A 1 208 ? -21.344 8.219 -0.559 1 86.69 208 VAL A N 1
ATOM 1585 C CA . VAL A 1 208 ? -22.141 9.398 -0.292 1 86.69 208 VAL A CA 1
ATOM 1586 C C . VAL A 1 208 ? -21.594 10.148 0.921 1 86.69 208 VAL A C 1
ATOM 1588 O O . VAL A 1 208 ? -21.203 9.523 1.915 1 86.69 208 VAL A O 1
ATOM 1591 N N . ALA A 1 209 ? -21.562 11.422 0.682 1 86.31 209 ALA A N 1
ATOM 1592 C CA . ALA A 1 209 ? -21.141 12.25 1.808 1 86.31 209 ALA A CA 1
ATOM 1593 C C . ALA A 1 209 ? -22.016 12 3.031 1 86.31 209 ALA A C 1
ATOM 1595 O O . ALA A 1 209 ? -23.25 11.945 2.92 1 86.31 209 ALA A O 1
ATOM 1596 N N . PHE A 1 210 ? -21.359 11.734 4.156 1 83.19 210 PHE A N 1
ATOM 1597 C CA . PHE A 1 210 ? -22.109 11.5 5.387 1 83.19 210 PHE A CA 1
ATOM 1598 C C . PHE A 1 210 ? -21.234 11.789 6.609 1 83.19 210 PHE A C 1
ATOM 1600 O O . PHE A 1 210 ? -20.062 11.445 6.637 1 83.19 210 PHE A O 1
ATOM 1607 N N . GLY A 1 211 ? -21.953 12.484 7.5 1 86.19 211 GLY A N 1
ATOM 1608 C CA . GLY A 1 211 ? -21.25 12.812 8.734 1 86.19 211 GLY A CA 1
ATOM 1609 C C . GLY A 1 211 ? -20.078 13.734 8.523 1 86.19 211 GLY A C 1
ATOM 1610 O O . GLY A 1 211 ? -20.219 14.844 7.996 1 86.19 211 GLY A O 1
ATOM 1611 N N . SER A 1 212 ? -18.891 13.211 8.812 1 91.81 212 SER A N 1
ATOM 1612 C CA . SER A 1 212 ? -17.672 14.016 8.789 1 91.81 212 SER A CA 1
ATOM 1613 C C . SER A 1 212 ? -16.891 13.805 7.488 1 91.81 212 SER A C 1
ATOM 1615 O O . SER A 1 212 ? -15.727 14.172 7.391 1 91.81 212 SER A O 1
ATOM 1617 N N . VAL A 1 213 ? -17.547 13.211 6.523 1 94.69 213 VAL A N 1
ATOM 1618 C CA . VAL A 1 213 ? -17 13.047 5.184 1 94.69 213 VAL A CA 1
ATOM 1619 C C . VAL A 1 213 ? -17.734 13.938 4.195 1 94.69 213 VAL A C 1
ATOM 1621 O O . VAL A 1 213 ? -18.969 13.852 4.082 1 94.69 213 VAL A O 1
ATOM 1624 N N . HIS A 1 214 ? -17 14.773 3.516 1 95.62 214 HIS A N 1
ATOM 1625 C CA . HIS A 1 214 ? -17.578 15.789 2.633 1 95.62 214 HIS A CA 1
ATOM 1626 C C . HIS A 1 214 ? -17.031 15.648 1.216 1 95.62 214 HIS A C 1
ATOM 1628 O O . HIS A 1 214 ? -15.945 15.102 1.014 1 95.62 214 HIS A O 1
ATOM 1634 N N . GLU A 1 215 ? -17.812 16.156 0.227 1 95.38 215 GLU A N 1
ATOM 1635 C CA . GLU A 1 215 ? -17.359 16.219 -1.157 1 95.38 215 GLU A CA 1
ATOM 1636 C C . GLU A 1 215 ? -16.859 17.609 -1.515 1 95.38 215 GLU A C 1
ATOM 1638 O O . GLU A 1 215 ? -17.484 18.609 -1.126 1 95.38 215 GLU A O 1
ATOM 1643 N N . GLY A 1 216 ? -15.797 17.641 -2.197 1 95 216 GLY A N 1
ATOM 1644 C CA . GLY A 1 216 ? -15.289 18.922 -2.668 1 95 216 GLY A CA 1
ATOM 1645 C C . GLY A 1 216 ? -14.062 19.391 -1.911 1 95 216 GLY A C 1
ATOM 1646 O O . GLY A 1 216 ? -13.289 18.578 -1.409 1 95 216 GLY A O 1
ATOM 1647 N N . ARG A 1 217 ? -13.82 20.688 -1.903 1 95 217 ARG A N 1
ATOM 1648 C CA . ARG A 1 217 ? -12.664 21.281 -1.245 1 95 217 ARG A CA 1
ATOM 1649 C C . ARG A 1 217 ? -12.938 21.531 0.236 1 95 217 ARG A C 1
ATOM 1651 O O . ARG A 1 217 ? -14.055 21.891 0.614 1 95 217 ARG A O 1
ATOM 1658 N N . ALA A 1 218 ? -11.914 21.391 0.982 1 95.25 218 ALA A N 1
ATOM 1659 C CA . ALA A 1 218 ? -12.039 21.547 2.428 1 95.25 218 ALA A CA 1
ATOM 1660 C C . ALA A 1 218 ? -12.414 22.984 2.779 1 95.25 218 ALA A C 1
ATOM 1662 O O . ALA A 1 218 ? -11.914 23.938 2.17 1 95.25 218 ALA A O 1
ATOM 1663 N N . ASP A 1 219 ? -13.281 23.125 3.719 1 92.69 219 ASP A N 1
ATOM 1664 C CA . ASP A 1 219 ? -13.641 24.422 4.258 1 92.69 219 ASP A CA 1
ATOM 1665 C C . ASP A 1 219 ? -13.898 24.344 5.762 1 92.69 219 ASP A C 1
ATOM 1667 O O . ASP A 1 219 ? -14.328 23.312 6.27 1 92.69 219 ASP A O 1
ATOM 1671 N N . LEU A 1 220 ? -13.586 25.438 6.449 1 94 220 LEU A N 1
ATOM 1672 C CA . LEU A 1 220 ? -13.672 25.453 7.902 1 94 220 LEU A CA 1
ATOM 1673 C C . LEU A 1 220 ? -15.008 26.031 8.367 1 94 220 LEU A C 1
ATOM 1675 O O . LEU A 1 220 ? -15.219 26.25 9.562 1 94 220 LEU A O 1
ATOM 1679 N N . GLN A 1 221 ? -15.898 26.25 7.445 1 89.69 221 GLN A N 1
ATOM 1680 C CA . GLN A 1 221 ? -17.125 27 7.738 1 89.69 221 GLN A CA 1
ATOM 1681 C C . GLN A 1 221 ? -17.906 26.328 8.867 1 89.69 221 GLN A C 1
ATOM 1683 O O . GLN A 1 221 ? -18.391 27 9.781 1 89.69 221 GLN A O 1
ATOM 1688 N N . ASP A 1 222 ? -17.969 25 8.859 1 88.62 222 ASP A N 1
ATOM 1689 C CA . ASP A 1 222 ? -18.797 24.312 9.844 1 88.62 222 ASP A CA 1
ATOM 1690 C C . ASP A 1 222 ? -17.938 23.688 10.938 1 88.62 222 ASP A C 1
ATOM 1692 O O . ASP A 1 222 ? -18.391 22.812 11.672 1 88.62 222 ASP A O 1
ATOM 1696 N N . ILE A 1 223 ? -16.703 24.078 11.023 1 93.31 223 ILE A N 1
ATOM 1697 C CA . ILE A 1 223 ? -15.781 23.562 12.031 1 93.31 223 ILE A CA 1
ATOM 1698 C C . ILE A 1 223 ? -15.625 24.578 13.164 1 93.31 223 ILE A C 1
ATOM 1700 O O . ILE A 1 223 ? -15.297 25.734 12.922 1 93.31 223 ILE A O 1
ATOM 1704 N N . ALA A 1 224 ? -15.883 24.156 14.352 1 91.75 224 ALA A N 1
ATOM 1705 C CA . ALA A 1 224 ? -15.727 25.047 15.5 1 91.75 224 ALA A CA 1
ATOM 1706 C C . ALA A 1 224 ? -14.258 25.375 15.742 1 91.75 224 ALA A C 1
ATOM 1708 O O . ALA A 1 224 ? -13.406 24.484 15.719 1 91.75 224 ALA A O 1
ATOM 1709 N N . VAL A 1 225 ? -13.961 26.641 15.883 1 95.31 225 VAL A N 1
ATOM 1710 C CA . VAL A 1 225 ? -12.625 27.109 16.25 1 95.31 225 VAL A CA 1
ATOM 1711 C C . VAL A 1 225 ? -12.664 27.719 17.656 1 95.31 225 VAL A C 1
ATOM 1713 O O . VAL A 1 225 ? -13.219 28.812 17.844 1 95.31 225 VAL A O 1
ATOM 1716 N N . GLU A 1 226 ? -12.07 27.094 18.547 1 94.62 226 GLU A N 1
ATOM 1717 C CA . GLU A 1 226 ? -12.078 27.531 19.938 1 94.62 226 GLU A CA 1
ATOM 1718 C C . GLU A 1 226 ? -11.102 28.688 20.156 1 94.62 226 GLU A C 1
ATOM 1720 O O . GLU A 1 226 ? -10.156 28.875 19.391 1 94.62 226 GLU A O 1
ATOM 1725 N N . PRO A 1 227 ? -11.383 29.438 21.25 1 94.06 227 PRO A N 1
ATOM 1726 C CA . PRO A 1 227 ? -10.406 30.469 21.594 1 94.06 227 PRO A CA 1
ATOM 1727 C C . PRO A 1 227 ? -9.008 29.906 21.844 1 94.06 227 PRO A C 1
ATOM 1729 O O . PRO A 1 227 ? -8.859 28.828 22.391 1 94.06 227 PRO A O 1
ATOM 1732 N N . ASP A 1 228 ? -7.953 30.594 21.312 1 94.5 228 ASP A N 1
ATOM 1733 C CA . ASP A 1 228 ? -6.543 30.297 21.531 1 94.5 228 ASP A CA 1
ATOM 1734 C C . ASP A 1 228 ? -6.105 29.078 20.734 1 94.5 228 ASP A C 1
ATOM 1736 O O . ASP A 1 228 ? -5.059 28.5 21 1 94.5 228 ASP A O 1
ATOM 1740 N N . THR A 1 229 ? -6.938 28.734 19.766 1 96.88 229 THR A N 1
ATOM 1741 C CA . THR A 1 229 ? -6.605 27.609 18.891 1 96.88 229 THR A CA 1
ATOM 1742 C C . THR A 1 229 ? -5.242 27.812 18.25 1 96.88 229 THR A C 1
ATOM 1744 O O . THR A 1 229 ? -4.926 28.906 17.781 1 96.88 229 THR A O 1
ATOM 1747 N N . GLN A 1 230 ? -4.387 26.766 18.359 1 96.31 230 GLN A N 1
ATOM 1748 C CA . GLN A 1 230 ? -3.17 26.656 17.562 1 96.31 230 GLN A CA 1
ATOM 1749 C C . GLN A 1 230 ? -3.408 25.844 16.297 1 96.31 230 GLN A C 1
ATOM 1751 O O . GLN A 1 230 ? -3.736 24.656 16.375 1 96.31 230 GLN A O 1
ATOM 1756 N N . ALA A 1 231 ? -3.229 26.5 15.133 1 96.62 231 ALA A N 1
ATOM 1757 C CA . ALA A 1 231 ? -3.52 25.844 13.859 1 96.62 231 ALA A CA 1
ATOM 1758 C C . ALA A 1 231 ? -2.234 25.438 13.141 1 96.62 231 ALA A C 1
ATOM 1760 O O . ALA A 1 231 ? -1.3 26.234 13.039 1 96.62 231 ALA A O 1
ATOM 1761 N N . PHE A 1 232 ? -2.211 24.234 12.711 1 94.62 232 PHE A N 1
ATOM 1762 C CA . PHE A 1 232 ? -1.115 23.734 11.891 1 94.62 232 PHE A CA 1
ATOM 1763 C C . PHE A 1 232 ? -1.606 23.359 10.5 1 94.62 232 PHE A C 1
ATOM 1765 O O . PHE A 1 232 ? -2.533 22.547 10.359 1 94.62 232 PHE A O 1
ATOM 1772 N N . LEU A 1 233 ? -0.995 23.938 9.492 1 93.5 233 LEU A N 1
ATOM 1773 C CA . LEU A 1 233 ? -1.42 23.75 8.109 1 93.5 233 LEU A CA 1
ATOM 1774 C C . LEU A 1 233 ? -0.303 23.125 7.273 1 93.5 233 LEU A C 1
ATOM 1776 O O . LEU A 1 233 ? 0.861 23.516 7.406 1 93.5 233 LEU A O 1
ATOM 1780 N N . CYS A 1 234 ? -0.654 22.172 6.473 1 93 234 CYS A N 1
ATOM 1781 C CA . CYS A 1 234 ? 0.308 21.578 5.539 1 93 234 CYS A CA 1
ATOM 1782 C C . CYS A 1 234 ? -0.392 21.047 4.297 1 93 234 CYS A C 1
ATOM 1784 O O . CYS A 1 234 ? -1.349 20.281 4.402 1 93 234 CYS A O 1
ATOM 1786 N N . GLY A 1 235 ? -0.017 21.438 3.174 1 91.56 235 GLY A N 1
ATOM 1787 C CA . GLY A 1 235 ? -0.573 21.031 1.891 1 91.56 235 GLY A CA 1
ATOM 1788 C C . GLY A 1 235 ? -0.181 21.953 0.755 1 91.56 235 GLY A C 1
ATOM 1789 O O . GLY A 1 235 ? 0.721 22.781 0.906 1 91.56 235 GLY A O 1
ATOM 1790 N N . PRO A 1 236 ? -0.835 21.766 -0.391 1 86.88 236 PRO A N 1
ATOM 1791 C CA . PRO A 1 236 ? -0.56 22.688 -1.491 1 86.88 236 PRO A CA 1
ATOM 1792 C C . PRO A 1 236 ? -0.879 24.141 -1.137 1 86.88 236 PRO A C 1
ATOM 1794 O O . PRO A 1 236 ? -1.751 24.406 -0.303 1 86.88 236 PRO A O 1
ATOM 1797 N N . MET A 1 237 ? -0.319 25.047 -1.848 1 83.62 237 MET A N 1
ATOM 1798 C CA . MET A 1 237 ? -0.383 26.453 -1.516 1 83.62 237 MET A CA 1
ATOM 1799 C C . MET A 1 237 ? -1.825 26.953 -1.521 1 83.62 237 MET A C 1
ATOM 1801 O O . MET A 1 237 ? -2.271 27.594 -0.564 1 83.62 237 MET A O 1
ATOM 1805 N N . PRO A 1 238 ? -2.633 26.688 -2.578 1 85.25 238 PRO A N 1
ATOM 1806 C CA . PRO A 1 238 ? -4.012 27.172 -2.566 1 85.25 238 PRO A CA 1
ATOM 1807 C C . PRO A 1 238 ? -4.801 26.688 -1.353 1 85.25 238 PRO A C 1
ATOM 1809 O O . PRO A 1 238 ? -5.617 27.438 -0.805 1 85.25 238 PRO A O 1
ATOM 1812 N N . PHE A 1 239 ? -4.523 25.562 -0.909 1 92.56 239 PHE A N 1
ATOM 1813 C CA . PHE A 1 239 ? -5.176 25.016 0.275 1 92.56 239 PHE A CA 1
ATOM 1814 C C . PHE A 1 239 ? -4.785 25.812 1.521 1 92.56 239 PHE A C 1
ATOM 1816 O O . PHE A 1 239 ? -5.652 26.234 2.285 1 92.56 239 PHE A O 1
ATOM 1823 N N . MET A 1 240 ? -3.516 25.984 1.704 1 91 240 MET A N 1
ATOM 1824 C CA . MET A 1 240 ? -3.02 26.641 2.908 1 91 240 MET A CA 1
ATOM 1825 C C . MET A 1 240 ? -3.494 28.094 2.969 1 91 240 MET A C 1
ATOM 1827 O O . MET A 1 240 ? -3.879 28.578 4.031 1 91 240 MET A O 1
ATOM 1831 N N . LEU A 1 241 ? -3.541 28.703 1.793 1 87.75 241 LEU A N 1
ATOM 1832 C CA . LEU A 1 241 ? -4.008 30.078 1.736 1 87.75 241 LEU A CA 1
ATOM 1833 C C . LEU A 1 241 ? -5.488 30.172 2.086 1 87.75 241 LEU A C 1
ATOM 1835 O O . LEU A 1 241 ? -5.906 31.062 2.82 1 87.75 241 LEU A O 1
ATOM 1839 N N . ALA A 1 242 ? -6.207 29.266 1.597 1 92.94 242 ALA A N 1
ATOM 1840 C CA . ALA A 1 242 ? -7.641 29.234 1.882 1 92.94 242 ALA A CA 1
ATOM 1841 C C . ALA A 1 242 ? -7.898 28.984 3.365 1 92.94 242 ALA A C 1
ATOM 1843 O O . ALA A 1 242 ? -8.75 29.641 3.971 1 92.94 242 ALA A O 1
ATOM 1844 N N . MET A 1 243 ? -7.18 28.094 3.941 1 95.31 243 MET A N 1
ATOM 1845 C CA . MET A 1 243 ? -7.32 27.797 5.363 1 95.31 243 MET A CA 1
ATOM 1846 C C . MET A 1 243 ? -6.945 29 6.215 1 95.31 243 MET A C 1
ATOM 1848 O O . MET A 1 243 ? -7.66 29.344 7.156 1 95.31 243 MET A O 1
ATOM 1852 N N . ARG A 1 244 ? -5.84 29.578 5.863 1 92.75 244 ARG A N 1
ATOM 1853 C CA . ARG A 1 244 ? -5.383 30.75 6.609 1 92.75 244 ARG A CA 1
ATOM 1854 C C . ARG A 1 244 ? -6.414 31.875 6.559 1 92.75 244 ARG A C 1
ATOM 1856 O O . ARG A 1 244 ? -6.727 32.469 7.586 1 92.75 244 ARG A O 1
ATOM 1863 N N . ALA A 1 245 ? -6.895 32.125 5.363 1 93.75 245 ALA A N 1
ATOM 1864 C CA . ALA A 1 245 ? -7.898 33.156 5.199 1 93.75 245 ALA A CA 1
ATOM 1865 C C . ALA A 1 245 ? -9.117 32.906 6.078 1 93.75 245 ALA A C 1
ATOM 1867 O O . ALA A 1 245 ? -9.609 33.812 6.762 1 93.75 245 ALA A O 1
ATOM 1868 N N . SER A 1 246 ? -9.555 31.703 6.062 1 96.19 246 SER A N 1
ATOM 1869 C CA . SER A 1 246 ? -10.711 31.328 6.855 1 96.19 246 SER A CA 1
ATOM 1870 C C . SER A 1 246 ? -10.445 31.5 8.352 1 96.19 246 SER A C 1
ATOM 1872 O O . SER A 1 246 ? -11.305 31.969 9.094 1 96.19 246 SER A O 1
ATOM 1874 N N . LEU A 1 247 ? -9.273 31.141 8.797 1 97 247 LEU A N 1
ATOM 1875 C CA . LEU A 1 247 ? -8.906 31.234 10.211 1 97 247 LEU A CA 1
ATOM 1876 C C . LEU A 1 247 ? -8.789 32.688 10.648 1 97 247 LEU A C 1
ATOM 1878 O O . LEU A 1 247 ? -9.234 33.031 11.742 1 97 247 LEU A O 1
ATOM 1882 N N . LEU A 1 248 ? -8.258 33.5 9.766 1 95.25 248 LEU A N 1
ATOM 1883 C CA . LEU A 1 248 ? -8.148 34.938 10.078 1 95.25 248 LEU A CA 1
ATOM 1884 C C . LEU A 1 248 ? -9.523 35.562 10.172 1 95.25 248 LEU A C 1
ATOM 1886 O O . LEU A 1 248 ? -9.781 36.375 11.062 1 95.25 248 LEU A O 1
ATOM 1890 N N . GLU A 1 249 ? -10.344 35.188 9.273 1 95.25 249 GLU A N 1
ATOM 1891 C CA . GLU A 1 249 ? -11.711 35.688 9.281 1 95.25 249 GLU A CA 1
ATOM 1892 C C . GLU A 1 249 ? -12.438 35.312 10.57 1 95.25 249 GLU A C 1
ATOM 1894 O O . GLU A 1 249 ? -13.367 36 10.992 1 95.25 249 GLU A O 1
ATOM 1899 N N . ARG A 1 250 ? -11.938 34.312 11.188 1 95.19 250 ARG A N 1
ATOM 1900 C CA . ARG A 1 250 ? -12.547 33.812 12.414 1 95.19 250 ARG A CA 1
ATOM 1901 C C . ARG A 1 250 ? -11.75 34.281 13.641 1 95.19 250 ARG A C 1
ATOM 1903 O O . ARG A 1 250 ? -11.859 33.656 14.711 1 95.19 250 ARG A O 1
ATOM 1910 N N . ASP A 1 251 ? -10.859 35.188 13.469 1 94.56 251 ASP A N 1
ATOM 1911 C CA . ASP A 1 251 ? -10.156 35.938 14.5 1 94.56 251 ASP A CA 1
ATOM 1912 C C . ASP A 1 251 ? -9.094 35.062 15.18 1 94.56 251 ASP A C 1
ATOM 1914 O O . ASP A 1 251 ? -8.797 35.281 16.359 1 94.56 251 ASP A O 1
ATOM 1918 N N . VAL A 1 252 ? -8.656 34.062 14.531 1 96 252 VAL A N 1
ATOM 1919 C CA . VAL A 1 252 ? -7.449 33.406 15.008 1 96 252 VAL A CA 1
ATOM 1920 C C . VAL A 1 252 ? -6.227 34.281 14.742 1 96 252 VAL A C 1
ATOM 1922 O O . VAL A 1 252 ? -5.98 34.688 13.609 1 96 252 VAL A O 1
ATOM 1925 N N . PRO A 1 253 ? -5.5 34.625 15.82 1 95.44 253 PRO A N 1
ATOM 1926 C CA . PRO A 1 253 ? -4.312 35.438 15.594 1 95.44 253 PRO A CA 1
ATOM 1927 C C . PRO A 1 253 ? -3.326 34.812 14.617 1 95.44 253 PRO A C 1
ATOM 1929 O O . PRO A 1 253 ? -3.121 33.594 14.656 1 95.44 253 PRO A O 1
ATOM 1932 N N . ALA A 1 254 ? -2.713 35.594 13.758 1 91.12 254 ALA A N 1
ATOM 1933 C CA . ALA A 1 254 ? -1.765 35.094 12.758 1 91.12 254 ALA A CA 1
ATOM 1934 C C . ALA A 1 254 ? -0.633 34.312 13.406 1 91.12 254 ALA A C 1
ATOM 1936 O O . ALA A 1 254 ? -0.141 33.344 12.836 1 91.12 254 ALA A O 1
ATOM 1937 N N . GLN A 1 255 ? -0.25 34.75 14.609 1 89.75 255 GLN A N 1
ATOM 1938 C CA . GLN A 1 255 ? 0.861 34.094 15.297 1 89.75 255 GLN A CA 1
ATOM 1939 C C . GLN A 1 255 ? 0.488 32.688 15.742 1 89.75 255 GLN A C 1
ATOM 1941 O O . GLN A 1 255 ? 1.36 31.875 16.078 1 89.75 255 GLN A O 1
ATOM 1946 N N . ASN A 1 256 ? -0.849 32.344 15.75 1 94.44 256 ASN A N 1
ATOM 1947 C CA . ASN A 1 256 ? -1.312 31 16.141 1 94.44 256 ASN A CA 1
ATOM 1948 C C . ASN A 1 256 ? -1.469 30.094 14.93 1 94.44 256 ASN A C 1
ATOM 1950 O O . ASN A 1 256 ? -1.893 28.938 15.062 1 94.44 256 ASN A O 1
ATOM 1954 N N . ILE A 1 257 ? -1.151 30.562 13.758 1 92.5 257 ILE A N 1
ATOM 1955 C CA . ILE A 1 257 ? -1.261 29.781 12.531 1 92.5 257 ILE A CA 1
ATOM 1956 C C . ILE A 1 257 ? 0.132 29.375 12.047 1 92.5 257 ILE A C 1
ATOM 1958 O O . ILE A 1 257 ? 0.929 30.234 11.656 1 92.5 257 ILE A O 1
ATOM 1962 N N . HIS A 1 258 ? 0.355 28.078 12.094 1 89.44 258 HIS A N 1
ATOM 1963 C CA . HIS A 1 258 ? 1.66 27.531 11.742 1 89.44 258 HIS A CA 1
ATOM 1964 C C . HIS A 1 258 ? 1.595 26.75 10.438 1 89.44 258 HIS A C 1
ATOM 1966 O O . HIS A 1 258 ? 0.575 26.125 10.133 1 89.44 258 HIS A O 1
ATOM 1972 N N . TYR A 1 259 ? 2.742 26.781 9.68 1 85 259 TYR A N 1
ATOM 1973 C CA . TYR A 1 259 ? 2.797 26.156 8.359 1 85 259 TYR A CA 1
ATOM 1974 C C . TYR A 1 259 ? 3.986 25.219 8.25 1 85 259 TYR A C 1
ATOM 1976 O O . TYR A 1 259 ? 5.07 25.516 8.758 1 85 259 TYR A O 1
ATOM 1984 N N . GLU A 1 260 ? 3.707 24.125 7.617 1 81.75 260 GLU A N 1
ATOM 1985 C CA . GLU A 1 260 ? 4.797 23.297 7.125 1 81.75 260 GLU A CA 1
ATOM 1986 C C . GLU A 1 260 ? 4.773 23.203 5.602 1 81.75 260 GLU A C 1
ATOM 1988 O O . GLU A 1 260 ? 3.791 22.734 5.02 1 81.75 260 GLU A O 1
ATOM 1993 N N . VAL A 1 261 ? 5.801 23.609 4.938 1 70.25 261 VAL A N 1
ATOM 1994 C CA . VAL A 1 261 ? 5.875 23.641 3.482 1 70.25 261 VAL A CA 1
ATOM 1995 C C . VAL A 1 261 ? 6.953 22.672 2.994 1 70.25 261 VAL A C 1
ATOM 1997 O O . VAL A 1 261 ? 8.078 22.688 3.506 1 70.25 261 VAL A O 1
ATOM 2000 N N . PHE A 1 262 ? 6.387 21.719 2.076 1 66.75 262 PHE A N 1
ATOM 2001 C CA . PHE A 1 262 ? 7.336 20.766 1.511 1 66.75 262 PHE A CA 1
ATOM 2002 C C . PHE A 1 262 ? 7.832 21.234 0.152 1 66.75 262 PHE A C 1
ATOM 2004 O O . PHE A 1 262 ? 7.035 21.609 -0.711 1 66.75 262 PHE A O 1
ATOM 2011 N N . GLY A 1 263 ? 8.961 21.5 -0.064 1 57.78 263 GLY A N 1
ATOM 2012 C CA . GLY A 1 263 ? 9.758 21.797 -1.247 1 57.78 263 GLY A CA 1
ATOM 2013 C C . GLY A 1 263 ? 8.969 22.531 -2.322 1 57.78 263 GLY A C 1
ATOM 2014 O O . GLY A 1 263 ? 7.773 22.781 -2.158 1 57.78 263 GLY A O 1
ATOM 2015 N N . PRO A 1 264 ? 9.594 23.031 -3.389 1 51.25 264 PRO A N 1
ATOM 2016 C CA . PRO A 1 264 ? 9.086 23.875 -4.469 1 51.25 264 PRO A CA 1
ATOM 2017 C C . PRO A 1 264 ? 7.922 23.234 -5.227 1 51.25 264 PRO A C 1
ATOM 2019 O O . PRO A 1 264 ? 7.203 23.922 -5.957 1 51.25 264 PRO A O 1
ATOM 2022 N N . ASP A 1 265 ? 7.809 21.984 -5.145 1 49.09 265 ASP A N 1
ATOM 2023 C CA . ASP A 1 265 ? 6.773 21.344 -5.945 1 49.09 265 ASP A CA 1
ATOM 2024 C C . ASP A 1 265 ? 5.379 21.703 -5.441 1 49.09 265 ASP A C 1
ATOM 2026 O O . ASP A 1 265 ? 4.379 21.438 -6.105 1 49.09 265 ASP A O 1
ATOM 2030 N N . SER A 1 266 ? 5.316 22.125 -4.32 1 48.12 266 SER A N 1
ATOM 2031 C CA . SER A 1 266 ? 4.043 22.547 -3.75 1 48.12 266 SER A CA 1
ATOM 2032 C C . SER A 1 266 ? 3.494 23.781 -4.473 1 48.12 266 SER A C 1
ATOM 2034 O O . SER A 1 266 ? 2.34 24.156 -4.27 1 48.12 266 SER A O 1
ATOM 2036 N N . TRP A 1 267 ? 4.363 24.266 -5.289 1 43.28 267 TRP A N 1
ATOM 2037 C CA . TRP A 1 267 ? 3.955 25.453 -6.035 1 43.28 267 TRP A CA 1
ATOM 2038 C C . TRP A 1 267 ? 3.316 25.062 -7.367 1 43.28 267 TRP A C 1
ATOM 2040 O O . TRP A 1 267 ? 2.73 25.906 -8.047 1 43.28 267 TRP A O 1
ATOM 2050 N N . ALA A 1 268 ? 3.654 23.859 -7.887 1 39.69 268 ALA A N 1
ATOM 2051 C CA . ALA A 1 268 ? 3.205 23.547 -9.242 1 39.69 268 ALA A CA 1
ATOM 2052 C C . ALA A 1 268 ? 1.687 23.391 -9.297 1 39.69 268 ALA A C 1
ATOM 2054 O O . ALA A 1 268 ? 1.076 22.859 -8.367 1 39.69 268 ALA A O 1
ATOM 2055 N N . ASN A 1 269 ? 1.034 24.297 -10.141 1 35.56 269 ASN A N 1
ATOM 2056 C CA . ASN A 1 269 ? -0.37 24.531 -10.461 1 35.56 269 ASN A CA 1
ATOM 2057 C C . ASN A 1 269 ? -1.145 23.219 -10.578 1 35.56 269 ASN A C 1
ATOM 2059 O O . ASN A 1 269 ? -0.724 22.312 -11.297 1 35.56 269 ASN A O 1
ATOM 2063 N N . THR A 1 270 ? -1.872 22.641 -9.539 1 28.42 270 THR A N 1
ATOM 2064 C CA . THR A 1 270 ? -2.957 21.797 -10.008 1 28.42 270 THR A CA 1
ATOM 2065 C C . THR A 1 270 ? -3.693 22.438 -11.172 1 28.42 270 THR A C 1
ATOM 2067 O O . THR A 1 270 ? -3.893 23.656 -11.188 1 28.42 270 THR A O 1
ATOM 2070 N N . VAL B 1 1 ? -2.082 -21.594 -27.641 1 50.78 1 VAL B N 1
ATOM 2071 C CA . VAL B 1 1 ? -2.844 -20.359 -27.484 1 50.78 1 VAL B CA 1
ATOM 2072 C C . VAL B 1 1 ? -4.32 -20.672 -27.281 1 50.78 1 VAL B C 1
ATOM 2074 O O . VAL B 1 1 ? -4.945 -20.219 -26.328 1 50.78 1 VAL B O 1
ATOM 2077 N N . TYR B 1 2 ? -4.73 -21.578 -28.109 1 51 2 TYR B N 1
ATOM 2078 C CA . TYR B 1 2 ? -6.156 -21.906 -28.109 1 51 2 TYR B CA 1
ATOM 2079 C C . TYR B 1 2 ? -6.547 -22.656 -26.844 1 51 2 TYR B C 1
ATOM 2081 O O . TYR B 1 2 ? -7.609 -22.391 -26.266 1 51 2 TYR B O 1
ATOM 2089 N N . TRP B 1 3 ? -5.586 -23.391 -26.484 1 54.09 3 TRP B N 1
ATOM 2090 C CA . TRP B 1 3 ? -5.957 -24.203 -25.328 1 54.09 3 TRP B CA 1
ATOM 2091 C C . TRP B 1 3 ? -6.035 -23.328 -24.078 1 54.09 3 TRP B C 1
ATOM 2093 O O . TRP B 1 3 ? -6.906 -23.531 -23.219 1 54.09 3 TRP B O 1
ATOM 2103 N N . LEU B 1 4 ? -5.223 -22.359 -23.922 1 53.5 4 LEU B N 1
ATOM 2104 C CA . LEU B 1 4 ? -5.254 -21.469 -22.766 1 53.5 4 LEU B CA 1
ATOM 2105 C C . LEU B 1 4 ? -6.504 -20.594 -22.781 1 53.5 4 LEU B C 1
ATOM 2107 O O . LEU B 1 4 ? -7.074 -20.297 -21.734 1 53.5 4 LEU B O 1
ATOM 2111 N N . MET B 1 5 ? -6.879 -20.281 -23.938 1 53.09 5 MET B N 1
ATOM 2112 C CA . MET B 1 5 ? -8.141 -19.547 -24.062 1 53.09 5 MET B CA 1
ATOM 2113 C C . MET B 1 5 ? -9.312 -20.406 -23.609 1 53.09 5 MET B C 1
ATOM 2115 O O . MET B 1 5 ? -10.211 -19.922 -22.906 1 53.09 5 MET B O 1
ATOM 2119 N N . ALA B 1 6 ? -9.148 -21.625 -24.062 1 52.34 6 ALA B N 1
ATOM 2120 C CA . ALA B 1 6 ? -10.211 -22.547 -23.672 1 52.34 6 ALA B CA 1
ATOM 2121 C C . ALA B 1 6 ? -10.242 -22.719 -22.156 1 52.34 6 ALA B C 1
ATOM 2123 O O . ALA B 1 6 ? -11.32 -22.734 -21.547 1 52.34 6 ALA B O 1
ATOM 2124 N N . GLU B 1 7 ? -9.125 -22.734 -21.609 1 56.53 7 GLU B N 1
ATOM 2125 C CA . GLU B 1 7 ? -9.047 -22.891 -20.156 1 56.53 7 GLU B CA 1
ATOM 2126 C C . GLU B 1 7 ? -9.594 -21.656 -19.438 1 56.53 7 GLU B C 1
ATOM 2128 O O . GLU B 1 7 ? -10.258 -21.781 -18.406 1 56.53 7 GLU B O 1
ATOM 2133 N N . THR B 1 8 ? -9.297 -20.562 -20 1 55.97 8 THR B N 1
ATOM 2134 C CA . THR B 1 8 ? -9.828 -19.312 -19.453 1 55.97 8 THR B CA 1
ATOM 2135 C C . THR B 1 8 ? -11.359 -19.312 -19.5 1 55.97 8 THR B C 1
ATOM 2137 O O . THR B 1 8 ? -12.008 -18.984 -18.516 1 55.97 8 THR B O 1
ATOM 2140 N N . LEU B 1 9 ? -11.773 -19.688 -20.625 1 53.94 9 LEU B N 1
ATOM 2141 C CA . LEU B 1 9 ? -13.211 -19.688 -20.828 1 53.94 9 LEU B CA 1
ATOM 2142 C C . LEU B 1 9 ? -13.891 -20.703 -19.922 1 53.94 9 LEU B C 1
ATOM 2144 O O . LEU B 1 9 ? -14.984 -20.453 -19.406 1 53.94 9 LEU B O 1
ATOM 2148 N N . ILE B 1 10 ? -13.258 -21.781 -19.781 1 51.44 10 ILE B N 1
ATOM 2149 C CA . ILE B 1 10 ? -13.82 -22.844 -18.938 1 51.44 10 ILE B CA 1
ATOM 2150 C C . ILE B 1 10 ? -13.844 -22.391 -17.484 1 51.44 10 ILE B C 1
ATOM 2152 O O . ILE B 1 10 ? -14.844 -22.578 -16.781 1 51.44 10 ILE B O 1
ATOM 2156 N N . THR B 1 11 ? -12.805 -21.844 -17.109 1 56.69 11 THR B N 1
ATOM 2157 C CA . THR B 1 11 ? -12.742 -21.391 -15.719 1 56.69 11 THR B CA 1
ATOM 2158 C C . THR B 1 11 ? -13.797 -20.328 -15.445 1 56.69 11 THR B C 1
ATOM 2160 O O . THR B 1 11 ? -14.469 -20.359 -14.414 1 56.69 11 THR B O 1
ATOM 2163 N N . MET B 1 12 ? -13.883 -19.5 -16.391 1 56.06 12 MET B N 1
ATOM 2164 C CA . MET B 1 12 ? -14.914 -18.469 -16.266 1 56.06 12 MET B CA 1
ATOM 2165 C C . MET B 1 12 ? -16.312 -19.094 -16.219 1 56.06 12 MET B C 1
ATOM 2167 O O . MET B 1 12 ? -17.141 -18.688 -15.422 1 56.06 12 MET B O 1
ATOM 2171 N N . GLU B 1 13 ? -16.438 -19.969 -17.156 1 54.31 13 GLU B N 1
ATOM 2172 C CA . GLU B 1 13 ? -17.734 -20.625 -17.281 1 54.31 13 GLU B CA 1
ATOM 2173 C C . GLU B 1 13 ? -18.062 -21.438 -16.016 1 54.31 13 GLU B C 1
ATOM 2175 O O . GLU B 1 13 ? -19.188 -21.422 -15.539 1 54.31 13 GLU B O 1
ATOM 2180 N N . ARG B 1 14 ? -17.094 -22.125 -15.609 1 55.84 14 ARG B N 1
ATOM 2181 C CA . ARG B 1 14 ? -17.297 -22.922 -14.398 1 55.84 14 ARG B CA 1
ATOM 2182 C C . ARG B 1 14 ? -17.672 -22.031 -13.219 1 55.84 14 ARG B C 1
ATOM 2184 O O . ARG B 1 14 ? -18.547 -22.375 -12.422 1 55.84 14 ARG B O 1
ATOM 2191 N N . GLY B 1 15 ? -16.953 -21.016 -13.109 1 56.31 15 GLY B N 1
ATOM 2192 C CA . GLY B 1 15 ? -17.344 -20.062 -12.07 1 56.31 15 GLY B CA 1
ATOM 2193 C C . GLY B 1 15 ? -18.766 -19.578 -12.203 1 56.31 15 GLY B C 1
ATOM 2194 O O . GLY B 1 15 ? -19.5 -19.5 -11.211 1 56.31 15 GLY B O 1
ATOM 2195 N N . LEU B 1 16 ? -19.109 -19.359 -13.484 1 53.16 16 LEU B N 1
ATOM 2196 C CA . LEU B 1 16 ? -20.453 -18.875 -13.758 1 53.16 16 LEU B CA 1
ATOM 2197 C C . LEU B 1 16 ? -21.469 -20 -13.555 1 53.16 16 LEU B C 1
ATOM 2199 O O . LEU B 1 16 ? -22.562 -19.766 -13.023 1 53.16 16 LEU B O 1
ATOM 2203 N N . TYR B 1 17 ? -21.125 -21.156 -14.102 1 51.25 17 TYR B N 1
ATOM 2204 C CA . TYR B 1 17 ? -22.047 -22.281 -14.016 1 51.25 17 TYR B CA 1
ATOM 2205 C C . TYR B 1 17 ? -22.25 -22.703 -12.562 1 51.25 17 TYR B C 1
ATOM 2207 O O . TYR B 1 17 ? -23.359 -23.078 -12.164 1 51.25 17 TYR B O 1
ATOM 2215 N N . GLN B 1 18 ? -21.188 -22.781 -11.891 1 54.09 18 GLN B N 1
ATOM 2216 C CA . GLN B 1 18 ? -21.344 -23.141 -10.484 1 54.09 18 GLN B CA 1
ATOM 2217 C C . GLN B 1 18 ? -22.312 -22.203 -9.781 1 54.09 18 GLN B C 1
ATOM 2219 O O . GLN B 1 18 ? -23.062 -22.609 -8.898 1 54.09 18 GLN B O 1
ATOM 2224 N N . LEU B 1 19 ? -22.344 -21.062 -10.266 1 52.94 19 LEU B N 1
ATOM 2225 C CA . LEU B 1 19 ? -23.328 -20.109 -9.742 1 52.94 19 LEU B CA 1
ATOM 2226 C C . LEU B 1 19 ? -24.719 -20.438 -10.242 1 52.94 19 LEU B C 1
ATOM 2228 O O . LEU B 1 19 ? -25.703 -20.25 -9.523 1 52.94 19 LEU B O 1
ATOM 2232 N N . ALA B 1 20 ? -24.828 -20.953 -11.5 1 46.88 20 ALA B N 1
ATOM 2233 C CA . ALA B 1 20 ? -26.141 -21.219 -12.086 1 46.88 20 ALA B CA 1
ATOM 2234 C C . ALA B 1 20 ? -26.781 -22.438 -11.43 1 46.88 20 ALA B C 1
ATOM 2236 O O . ALA B 1 20 ? -28.016 -22.516 -11.297 1 46.88 20 ALA B O 1
ATOM 2237 N N . GLY B 1 21 ? -26.141 -23.469 -11.156 1 45.47 21 GLY B N 1
ATOM 2238 C CA . GLY B 1 21 ? -26.781 -24.688 -10.695 1 45.47 21 GLY B CA 1
ATOM 2239 C C . GLY B 1 21 ? -27.062 -24.703 -9.203 1 45.47 21 GLY B C 1
ATOM 2240 O O . GLY B 1 21 ? -27.547 -25.703 -8.664 1 45.47 21 GLY B O 1
ATOM 2241 N N . VAL B 1 22 ? -26.531 -23.875 -8.422 1 49.34 22 VAL B N 1
ATOM 2242 C CA . VAL B 1 22 ? -26.766 -23.891 -6.984 1 49.34 22 VAL B CA 1
ATOM 2243 C C . VAL B 1 22 ? -27.828 -22.859 -6.625 1 49.34 22 VAL B C 1
ATOM 2245 O O . VAL B 1 22 ? -27.953 -21.812 -7.285 1 49.34 22 VAL B O 1
ATOM 2248 N N . ASP B 1 23 ? -28.969 -23.281 -6.043 1 48.12 23 ASP B N 1
ATOM 2249 C CA . ASP B 1 23 ? -29.953 -22.312 -5.559 1 48.12 23 ASP B CA 1
ATOM 2250 C C . ASP B 1 23 ? -29.281 -21.078 -4.992 1 48.12 23 ASP B C 1
ATOM 2252 O O . ASP B 1 23 ? -28.328 -21.172 -4.211 1 48.12 23 ASP B O 1
ATOM 2256 N N . ALA B 1 24 ? -29.547 -19.875 -5.648 1 47.94 24 ALA B N 1
ATOM 2257 C CA . ALA B 1 24 ? -28.969 -18.562 -5.418 1 47.94 24 ALA B CA 1
ATOM 2258 C C . ALA B 1 24 ? -28.688 -18.344 -3.934 1 47.94 24 ALA B C 1
ATOM 2260 O O . ALA B 1 24 ? -27.656 -17.766 -3.57 1 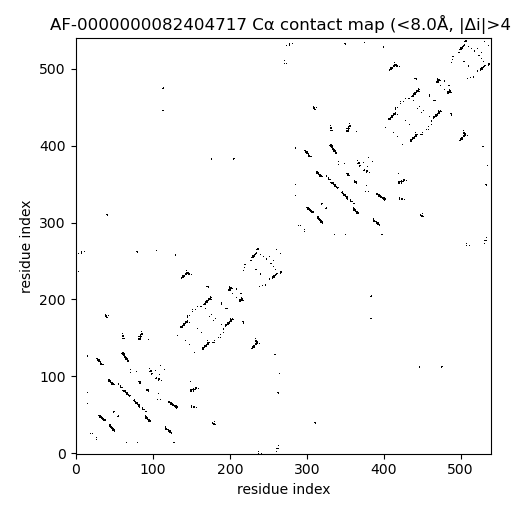47.94 24 ALA B O 1
ATOM 2261 N N . GLY B 1 25 ? -29.641 -18.594 -3.102 1 50.66 25 GLY B N 1
ATOM 2262 C CA . GLY B 1 25 ? -29.609 -18.359 -1.666 1 50.66 25 GLY B CA 1
ATOM 2263 C C . GLY B 1 25 ? -28.469 -19.078 -0.963 1 50.66 25 GLY B C 1
ATOM 2264 O O . GLY B 1 25 ? -28.047 -18.656 0.12 1 50.66 25 GLY B O 1
ATOM 2265 N N . ASP B 1 26 ? -27.922 -20.172 -1.572 1 61.66 26 ASP B N 1
ATOM 2266 C CA . ASP B 1 26 ? -27 -21.047 -0.841 1 61.66 26 ASP B CA 1
ATOM 2267 C C . ASP B 1 26 ? -25.547 -20.797 -1.274 1 61.66 26 ASP B C 1
ATOM 2269 O O . ASP B 1 26 ? -24.609 -21.203 -0.584 1 61.66 26 ASP B O 1
ATOM 2273 N N . VAL B 1 27 ? -25.328 -19.891 -2.258 1 81.81 27 VAL B N 1
ATOM 2274 C CA . VAL B 1 27 ? -23.984 -19.812 -2.803 1 81.81 27 VAL B CA 1
ATOM 2275 C C . VAL B 1 27 ? -23.359 -18.453 -2.457 1 81.81 27 VAL B C 1
ATOM 2277 O O . VAL B 1 27 ? -22.172 -18.375 -2.141 1 81.81 27 VAL B O 1
ATOM 2280 N N . TRP B 1 28 ? -24.25 -17.469 -2.412 1 89 28 TRP B N 1
ATOM 2281 C CA . TRP B 1 28 ? -23.766 -16.125 -2.15 1 89 28 TRP B CA 1
ATOM 2282 C C . TRP B 1 28 ? -23.859 -15.789 -0.667 1 89 28 TRP B C 1
ATOM 2284 O O . TRP B 1 28 ? -24.781 -16.25 0.022 1 89 28 TRP B O 1
ATOM 2294 N N . ARG B 1 29 ? -22.969 -15.031 -0.239 1 92.88 29 ARG B N 1
ATOM 2295 C CA . ARG B 1 29 ? -23.031 -14.469 1.106 1 92.88 29 ARG B CA 1
ATOM 2296 C C . ARG B 1 29 ? -22.5 -13.031 1.119 1 92.88 29 ARG B C 1
ATOM 2298 O O . ARG B 1 29 ? -21.734 -12.641 0.24 1 92.88 29 ARG B O 1
ATOM 2305 N N . THR B 1 30 ? -22.953 -12.352 2.09 1 96.38 30 THR B N 1
ATOM 2306 C CA . THR B 1 30 ? -22.453 -11 2.324 1 96.38 30 THR B CA 1
ATOM 2307 C C . THR B 1 30 ? -21.328 -11.016 3.35 1 96.38 30 THR B C 1
ATOM 2309 O O . THR B 1 30 ? -21.438 -11.656 4.398 1 96.38 30 THR B O 1
ATOM 2312 N N . VAL B 1 31 ? -20.25 -10.391 2.969 1 97.75 31 VAL B N 1
ATOM 2313 C CA . VAL B 1 31 ? -19.109 -10.266 3.869 1 97.75 31 VAL B CA 1
ATOM 2314 C C . VAL B 1 31 ? -18.781 -8.789 4.094 1 97.75 31 VAL B C 1
ATOM 2316 O O . VAL B 1 31 ? -19.297 -7.918 3.383 1 97.75 31 VAL B O 1
ATOM 2319 N N . ARG B 1 32 ? -18.016 -8.523 5.125 1 98.31 32 ARG B N 1
ATOM 2320 C CA . ARG B 1 32 ? -17.562 -7.176 5.445 1 98.31 32 ARG B CA 1
ATOM 2321 C C . ARG B 1 32 ? -16.062 -7.047 5.273 1 98.31 32 ARG B C 1
ATOM 2323 O O . ARG B 1 32 ? -15.312 -7.961 5.629 1 98.31 32 ARG B O 1
ATOM 2330 N N . ILE B 1 33 ? -15.625 -5.91 4.699 1 98.38 33 ILE B N 1
ATOM 2331 C CA . ILE B 1 33 ? -14.195 -5.641 4.605 1 98.38 33 ILE B CA 1
ATOM 2332 C C . ILE B 1 33 ? -13.656 -5.23 5.973 1 98.38 33 ILE B C 1
ATOM 2334 O O . ILE B 1 33 ? -14.055 -4.195 6.52 1 98.38 33 ILE B O 1
ATOM 2338 N N . SER B 1 34 ? -12.758 -6.035 6.488 1 97.69 34 SER B N 1
ATOM 2339 C CA . SER B 1 34 ? -12.195 -5.703 7.793 1 97.69 34 SER B CA 1
ATOM 2340 C C . SER B 1 34 ? -10.875 -4.957 7.645 1 97.69 34 SER B C 1
ATOM 2342 O O . SER B 1 34 ? -10.492 -4.184 8.523 1 97.69 34 SER B O 1
ATOM 2344 N N . GLU B 1 35 ? -10.18 -5.215 6.57 1 97.62 35 GLU B N 1
ATOM 2345 C CA . GLU B 1 35 ? -8.883 -4.594 6.34 1 97.62 35 GLU B CA 1
ATOM 2346 C C . GLU B 1 35 ? -8.617 -4.402 4.852 1 97.62 35 GLU B C 1
ATOM 2348 O O . GLU B 1 35 ? -8.953 -5.266 4.039 1 97.62 35 GLU B O 1
ATOM 2353 N N . ARG B 1 36 ? -8.062 -3.277 4.5 1 98.19 36 ARG B N 1
ATOM 2354 C CA . ARG B 1 36 ? -7.59 -2.941 3.162 1 98.19 36 ARG B CA 1
ATOM 2355 C C . ARG B 1 36 ? -6.113 -2.555 3.186 1 98.19 36 ARG B C 1
ATOM 2357 O O . ARG B 1 36 ? -5.711 -1.669 3.943 1 98.19 36 ARG B O 1
ATOM 2364 N N . VAL B 1 37 ? -5.289 -3.25 2.367 1 97.88 37 VAL B N 1
ATOM 2365 C CA . VAL B 1 37 ? -3.855 -2.979 2.326 1 97.88 37 VAL B CA 1
ATOM 2366 C C . VAL B 1 37 ? -3.402 -2.799 0.88 1 97.88 37 VAL B C 1
ATOM 2368 O O . VAL B 1 37 ? -3.732 -3.613 0.014 1 97.88 37 VAL B O 1
ATOM 2371 N N . LEU B 1 38 ? -2.688 -1.733 0.644 1 97.88 38 LEU B N 1
ATOM 2372 C CA . LEU B 1 38 ? -2.078 -1.565 -0.671 1 97.88 38 LEU B CA 1
ATOM 2373 C C . LEU B 1 38 ? -0.867 -2.48 -0.83 1 97.88 38 LEU B C 1
ATOM 2375 O O . LEU B 1 38 ? 0.042 -2.463 0.002 1 97.88 38 LEU B O 1
ATOM 2379 N N . GLN B 1 39 ? -0.87 -3.244 -1.865 1 97.88 39 GLN B N 1
ATOM 2380 C CA . GLN B 1 39 ? 0.21 -4.184 -2.139 1 97.88 39 GLN B CA 1
ATOM 2381 C C . GLN B 1 39 ? 1.143 -3.652 -3.225 1 97.88 39 GLN B C 1
ATOM 2383 O O . GLN B 1 39 ? 2.303 -4.059 -3.307 1 97.88 39 GLN B O 1
ATOM 2388 N N . SER B 1 40 ? 0.672 -2.908 -4.078 1 97.06 40 SER B N 1
ATOM 2389 C CA . SER B 1 40 ? 1.347 -2.113 -5.098 1 97.06 40 SER B CA 1
ATOM 2390 C C . SER B 1 40 ? 0.534 -0.876 -5.461 1 97.06 40 SER B C 1
ATOM 2392 O O . SER B 1 40 ? -0.55 -0.656 -4.918 1 97.06 40 SER B O 1
ATOM 2394 N N . ALA B 1 41 ? 1.061 -0.09 -6.395 1 95.44 41 ALA B N 1
ATOM 2395 C CA . ALA B 1 41 ? 0.359 1.129 -6.789 1 95.44 41 ALA B CA 1
ATOM 2396 C C . ALA B 1 41 ? -1.023 0.81 -7.348 1 95.44 41 ALA B C 1
ATOM 2398 O O . ALA B 1 41 ? -1.943 1.625 -7.25 1 95.44 41 ALA B O 1
ATOM 2399 N N . ASP B 1 42 ? -1.177 -0.419 -7.879 1 96.25 42 ASP B N 1
ATOM 2400 C CA . ASP B 1 42 ? -2.443 -0.703 -8.547 1 96.25 42 ASP B CA 1
ATOM 2401 C C . ASP B 1 42 ? -3.121 -1.929 -7.941 1 96.25 42 ASP B C 1
ATOM 2403 O O . ASP B 1 42 ? -4.059 -2.48 -8.523 1 96.25 42 ASP B O 1
ATOM 2407 N N . THR B 1 43 ? -2.623 -2.381 -6.832 1 97.44 43 THR B N 1
ATOM 2408 C CA . THR B 1 43 ? -3.186 -3.596 -6.25 1 97.44 43 THR B CA 1
ATOM 2409 C C . THR B 1 43 ? -3.498 -3.393 -4.77 1 97.44 43 THR B C 1
ATOM 2411 O O . THR B 1 43 ? -2.67 -2.869 -4.023 1 97.44 43 THR B O 1
ATOM 2414 N N . VAL B 1 44 ? -4.711 -3.826 -4.379 1 98.25 44 VAL B N 1
ATOM 2415 C CA . VAL B 1 44 ? -5.078 -3.816 -2.969 1 98.25 44 VAL B CA 1
ATOM 2416 C C . VAL B 1 44 ? -5.469 -5.227 -2.525 1 98.25 44 VAL B C 1
ATOM 2418 O O . VAL B 1 44 ? -6.023 -6 -3.311 1 98.25 44 VAL B O 1
ATOM 2421 N N . SER B 1 45 ? -5.113 -5.539 -1.298 1 98.38 45 SER B N 1
ATOM 2422 C CA . SER B 1 45 ? -5.664 -6.727 -0.652 1 98.38 45 SER B CA 1
ATOM 2423 C C . SER B 1 45 ? -6.82 -6.367 0.279 1 98.38 45 SER B C 1
ATOM 2425 O O . SER B 1 45 ? -6.762 -5.355 0.981 1 98.38 45 SER B O 1
ATOM 2427 N N . LEU B 1 46 ? -7.848 -7.133 0.255 1 98.5 46 LEU B N 1
ATOM 2428 C CA . LEU B 1 46 ? -9.031 -6.969 1.09 1 98.5 46 LEU B CA 1
ATOM 2429 C C . LEU B 1 46 ? -9.242 -8.18 1.986 1 98.5 46 LEU B C 1
ATOM 2431 O O . LEU B 1 46 ? -9.344 -9.312 1.496 1 98.5 46 LEU B O 1
ATOM 2435 N N . THR B 1 47 ? -9.297 -7.953 3.232 1 98.44 47 THR B N 1
ATOM 2436 C CA . THR B 1 47 ? -9.664 -9.008 4.172 1 98.44 47 THR B CA 1
ATOM 2437 C C . THR B 1 47 ? -11.172 -9.016 4.41 1 98.44 47 THR B C 1
ATOM 2439 O O . THR B 1 47 ? -11.766 -7.969 4.688 1 98.44 47 THR B O 1
ATOM 2442 N N . LEU B 1 48 ? -11.75 -10.172 4.281 1 98.31 48 LEU B N 1
ATOM 2443 C CA . LEU B 1 48 ? -13.195 -10.359 4.355 1 98.31 48 LEU B CA 1
ATOM 2444 C C . LEU B 1 48 ? -13.578 -11.117 5.625 1 98.31 48 LEU B C 1
ATOM 2446 O O . LEU B 1 48 ? -12.992 -12.156 5.934 1 98.31 48 LEU B O 1
ATOM 2450 N N . THR B 1 49 ? -14.555 -10.609 6.305 1 98.06 49 THR B N 1
ATOM 2451 C CA . THR B 1 49 ? -15.055 -11.258 7.508 1 98.06 49 THR B CA 1
ATOM 2452 C C . THR B 1 49 ? -16.578 -11.414 7.445 1 98.06 49 THR B C 1
ATOM 2454 O O . THR B 1 49 ? -17.25 -10.727 6.676 1 98.06 49 THR B O 1
ATOM 2457 N N . SER B 1 50 ? -17.047 -12.336 8.266 1 96.5 50 SER B N 1
ATOM 2458 C CA . SER B 1 50 ? -18.5 -12.484 8.383 1 96.5 50 SER B CA 1
ATOM 2459 C C . SER B 1 50 ? -19.125 -11.273 9.062 1 96.5 50 SER B C 1
ATOM 2461 O O . SER B 1 50 ? -18.469 -10.57 9.828 1 96.5 50 SER B O 1
ATOM 2463 N N . LEU B 1 51 ? -20.391 -11.047 8.789 1 96.06 51 LEU B N 1
ATOM 2464 C CA . LEU B 1 51 ? -21.094 -9.914 9.375 1 96.06 51 LEU B CA 1
ATOM 2465 C C . LEU B 1 51 ? -21.297 -10.117 10.875 1 96.06 51 LEU B C 1
ATOM 2467 O O . LEU B 1 51 ? -21.234 -9.156 11.648 1 96.06 51 LEU B O 1
ATOM 2471 N N . ASP B 1 52 ? -21.438 -11.383 11.242 1 94.69 52 ASP B N 1
ATOM 2472 C CA . ASP B 1 52 ? -21.781 -11.664 12.633 1 94.69 52 ASP B CA 1
ATOM 2473 C C . ASP B 1 52 ? -20.547 -12.07 13.43 1 94.69 52 ASP B C 1
ATOM 2475 O O . ASP B 1 52 ? -20.641 -12.484 14.586 1 94.69 52 ASP B O 1
ATOM 2479 N N . GLY B 1 53 ? -19.469 -12.047 12.828 1 92.31 53 GLY B N 1
ATOM 2480 C CA . GLY B 1 53 ? -18.219 -12.352 13.531 1 92.31 53 GLY B CA 1
ATOM 2481 C C . GLY B 1 53 ? -17.875 -13.828 13.523 1 92.31 53 GLY B C 1
ATOM 2482 O O . GLY B 1 53 ? -16.828 -14.227 14.031 1 92.31 53 GLY B O 1
ATOM 2483 N N . SER B 1 54 ? -18.719 -14.641 12.938 1 94.38 54 SER B N 1
ATOM 2484 C CA . SER B 1 54 ? -18.422 -16.062 12.836 1 94.38 54 SER B CA 1
ATOM 2485 C C . SER B 1 54 ? -17.297 -16.328 11.844 1 94.38 54 SER B C 1
ATOM 2487 O O . SER B 1 54 ? -17.031 -15.5 10.969 1 94.38 54 SER B O 1
ATOM 2489 N N . GLU B 1 55 ? -16.719 -17.438 12.039 1 94.88 55 GLU B N 1
ATOM 2490 C CA . GLU B 1 55 ? -15.648 -17.812 11.117 1 94.88 55 GLU B CA 1
ATOM 2491 C C . GLU B 1 55 ? -16.203 -18.125 9.727 1 94.88 55 GLU B C 1
ATOM 2493 O O . GLU B 1 55 ? -17.25 -18.766 9.602 1 94.88 55 GLU B O 1
ATOM 2498 N N . LEU B 1 56 ? -15.523 -17.656 8.742 1 94.94 56 LEU B N 1
ATOM 2499 C CA . LEU B 1 56 ? -15.867 -18.031 7.375 1 94.94 56 LEU B CA 1
ATOM 2500 C C . LEU B 1 56 ? -15.445 -19.469 7.082 1 94.94 56 LEU B C 1
ATOM 2502 O O . LEU B 1 56 ? -14.539 -20 7.73 1 94.94 56 LEU B O 1
ATOM 2506 N N . PRO B 1 57 ? -16.047 -20.125 6.094 1 91.5 57 PRO B N 1
ATOM 2507 C CA . PRO B 1 57 ? -15.703 -21.5 5.762 1 91.5 57 PRO B CA 1
ATOM 2508 C C . PRO B 1 57 ? -14.242 -21.672 5.348 1 91.5 57 PRO B C 1
ATOM 2510 O O . PRO B 1 57 ? -13.672 -20.766 4.738 1 91.5 57 PRO B O 1
ATOM 2513 N N . THR B 1 58 ? -13.695 -22.812 5.691 1 91.12 58 THR B N 1
ATOM 2514 C CA . THR B 1 58 ? -12.359 -23.141 5.215 1 91.12 58 THR B CA 1
ATOM 2515 C C . THR B 1 58 ? -12.352 -23.328 3.703 1 91.12 58 THR B C 1
ATOM 2517 O O . THR B 1 58 ? -13.414 -23.438 3.084 1 91.12 58 THR B O 1
ATOM 2520 N N . PHE B 1 59 ? -11.164 -23.344 3.131 1 90 59 PHE B N 1
ATOM 2521 C CA . PHE B 1 59 ? -11.008 -23.5 1.69 1 90 59 PHE B CA 1
ATOM 2522 C C . PHE B 1 59 ? -9.727 -24.266 1.365 1 90 59 PHE B C 1
ATOM 2524 O O . PHE B 1 59 ? -8.867 -24.438 2.23 1 90 59 PHE B O 1
ATOM 2531 N N . ALA B 1 60 ? -9.648 -24.766 0.184 1 88.12 60 ALA B N 1
ATOM 2532 C CA . ALA B 1 60 ? -8.438 -25.422 -0.302 1 88.12 60 ALA B CA 1
ATOM 2533 C C . ALA B 1 60 ? -7.531 -24.422 -1.03 1 88.12 60 ALA B C 1
ATOM 2535 O O . ALA B 1 60 ? -8.016 -23.516 -1.696 1 88.12 60 ALA B O 1
ATOM 2536 N N . PRO B 1 61 ? -6.184 -24.656 -0.873 1 88.38 61 PRO B N 1
ATOM 2537 C CA . PRO B 1 61 ? -5.273 -23.781 -1.619 1 88.38 61 PRO B CA 1
ATOM 2538 C C . PRO B 1 61 ? -5.531 -23.812 -3.125 1 88.38 61 PRO B C 1
ATOM 2540 O O . PRO B 1 61 ? -5.691 -24.891 -3.707 1 88.38 61 PRO B O 1
ATOM 2543 N N . GLY B 1 62 ? -5.602 -22.656 -3.723 1 85.81 62 GLY B N 1
ATOM 2544 C CA . GLY B 1 62 ? -5.859 -22.547 -5.148 1 85.81 62 GLY B CA 1
ATOM 2545 C C . GLY B 1 62 ? -7.297 -22.188 -5.477 1 85.81 62 GLY B C 1
ATOM 2546 O O . GLY B 1 62 ? -7.613 -21.844 -6.613 1 85.81 62 GLY B O 1
ATOM 2547 N N . GLN B 1 63 ? -8.18 -22.172 -4.473 1 87.69 63 GLN B N 1
ATOM 2548 C CA . GLN B 1 63 ? -9.578 -21.812 -4.703 1 87.69 63 GLN B CA 1
ATOM 2549 C C . GLN B 1 63 ? -9.734 -20.297 -4.785 1 87.69 63 GLN B C 1
ATOM 2551 O O . GLN B 1 63 ? -8.82 -19.547 -4.43 1 87.69 63 GLN B O 1
ATOM 2556 N N . TYR B 1 64 ? -10.883 -19.875 -5.418 1 89.31 64 TYR B N 1
ATOM 2557 C CA . TYR B 1 64 ? -11.172 -18.453 -5.609 1 89.31 64 TYR B CA 1
ATOM 2558 C C . TYR B 1 64 ? -12.602 -18.125 -5.199 1 89.31 64 TYR B C 1
ATOM 2560 O O . TYR B 1 64 ? -13.406 -19.031 -4.969 1 89.31 64 TYR B O 1
ATOM 2568 N N . LEU B 1 65 ? -12.844 -16.844 -5.016 1 91.62 65 LEU B N 1
ATOM 2569 C CA . LEU B 1 65 ? -14.188 -16.312 -4.797 1 91.62 65 LEU B CA 1
ATOM 2570 C C . LEU B 1 65 ? -14.695 -15.594 -6.047 1 91.62 65 LEU B C 1
ATOM 2572 O O . LEU B 1 65 ? -13.922 -14.93 -6.742 1 91.62 65 LEU B O 1
ATOM 2576 N N . SER B 1 66 ? -15.961 -15.766 -6.266 1 87.56 66 SER B N 1
ATOM 2577 C CA . SER B 1 66 ? -16.625 -14.82 -7.152 1 87.56 66 SER B CA 1
ATOM 2578 C C . SER B 1 66 ? -17.141 -13.609 -6.383 1 87.56 66 SER B C 1
ATOM 2580 O O . SER B 1 66 ? -17.781 -13.766 -5.332 1 87.56 66 SER B O 1
ATOM 2582 N N . VAL B 1 67 ? -16.859 -12.453 -6.91 1 92.56 67 VAL B N 1
ATOM 2583 C CA . VAL B 1 67 ? -17.297 -11.203 -6.297 1 92.56 67 VAL B CA 1
ATOM 2584 C C . VAL B 1 67 ? -18.297 -10.492 -7.207 1 92.56 67 VAL B C 1
ATOM 2586 O O . VAL B 1 67 ? -18.016 -10.266 -8.391 1 92.56 67 VAL B O 1
ATOM 2589 N N . GLY B 1 68 ? -19.438 -10.219 -6.629 1 91 68 GLY B N 1
ATOM 2590 C CA . GLY B 1 68 ? -20.438 -9.477 -7.363 1 91 68 GLY B CA 1
ATOM 2591 C C . GLY B 1 68 ? -20.578 -8.031 -6.914 1 91 68 GLY B C 1
ATOM 2592 O O . GLY B 1 68 ? -20.641 -7.758 -5.715 1 91 68 GLY B O 1
ATOM 2593 N N . VAL B 1 69 ? -20.562 -7.105 -7.926 1 91.94 69 VAL B N 1
ATOM 2594 C CA . VAL B 1 69 ? -20.75 -5.695 -7.598 1 91.94 69 VAL B CA 1
ATOM 2595 C C . VAL B 1 69 ? -21.766 -5.074 -8.547 1 91.94 69 VAL B C 1
ATOM 2597 O O . VAL B 1 69 ? -21.922 -5.527 -9.688 1 91.94 69 VAL B O 1
ATOM 2600 N N . THR B 1 70 ? -22.516 -4.152 -8.062 1 92.06 70 THR B N 1
ATOM 2601 C CA . THR B 1 70 ? -23.328 -3.295 -8.914 1 92.06 70 THR B CA 1
ATOM 2602 C C . THR B 1 70 ? -22.578 -2.031 -9.297 1 92.06 70 THR B C 1
ATOM 2604 O O . THR B 1 70 ? -22.188 -1.243 -8.438 1 92.06 70 THR B O 1
ATOM 2607 N N . LEU B 1 71 ? -22.375 -1.851 -10.586 1 89.75 71 LEU B N 1
ATOM 2608 C CA . LEU B 1 71 ? -21.594 -0.727 -11.102 1 89.75 71 LEU B CA 1
ATOM 2609 C C . LEU B 1 71 ? -22.453 0.528 -11.188 1 89.75 71 LEU B C 1
ATOM 2611 O O . LEU B 1 71 ? -23.688 0.459 -11.039 1 89.75 71 LEU B O 1
ATOM 2615 N N . PRO B 1 72 ? -21.828 1.678 -11.391 1 88.56 72 PRO B N 1
ATOM 2616 C CA . PRO B 1 72 ? -22.578 2.939 -11.398 1 88.56 72 PRO B CA 1
ATOM 2617 C C . PRO B 1 72 ? -23.688 2.967 -12.453 1 88.56 72 PRO B C 1
ATOM 2619 O O . PRO B 1 72 ? -24.688 3.648 -12.273 1 88.56 72 PRO B O 1
ATOM 2622 N N . ASP B 1 73 ? -23.5 2.197 -13.508 1 88.5 73 ASP B N 1
ATOM 2623 C CA . ASP B 1 73 ? -24.516 2.178 -14.555 1 88.5 73 ASP B CA 1
ATOM 2624 C C . ASP B 1 73 ? -25.641 1.226 -14.195 1 88.5 73 ASP B C 1
ATOM 2626 O O . ASP B 1 73 ? -26.578 1.037 -14.977 1 88.5 73 ASP B O 1
ATOM 2630 N N . GLY B 1 74 ? -25.531 0.585 -13.078 1 90.56 74 GLY B N 1
ATOM 2631 C CA . GLY B 1 74 ? -26.594 -0.285 -12.578 1 90.56 74 GLY B CA 1
ATOM 2632 C C . GLY B 1 74 ? -26.359 -1.748 -12.906 1 90.56 74 GLY B C 1
ATOM 2633 O O . GLY B 1 74 ? -27.031 -2.625 -12.359 1 90.56 74 GLY B O 1
ATOM 2634 N N . ALA B 1 75 ? -25.469 -2.025 -13.766 1 88 75 ALA B N 1
ATOM 2635 C CA . ALA B 1 75 ? -25.203 -3.4 -14.18 1 88 75 ALA B CA 1
ATOM 2636 C C . ALA B 1 75 ? -24.516 -4.184 -13.07 1 88 75 ALA B C 1
ATOM 2638 O O . ALA B 1 75 ? -23.562 -3.693 -12.453 1 88 75 ALA B O 1
ATOM 2639 N N . ARG B 1 76 ? -25 -5.305 -12.82 1 88.31 76 ARG B N 1
ATOM 2640 C CA . ARG B 1 76 ? -24.312 -6.211 -11.906 1 88.31 76 ARG B CA 1
ATOM 2641 C C . ARG B 1 76 ? -23.266 -7.051 -12.648 1 88.31 76 ARG B C 1
ATOM 2643 O O . ARG B 1 76 ? -23.578 -7.684 -13.656 1 88.31 76 ARG B O 1
ATOM 2650 N N . GLN B 1 77 ? -22.062 -7 -12.242 1 86.38 77 GLN B N 1
ATOM 2651 C CA . GLN B 1 77 ? -20.969 -7.758 -12.852 1 86.38 77 GLN B CA 1
ATOM 2652 C C . GLN B 1 77 ? -20.25 -8.625 -11.82 1 86.38 77 GLN B C 1
ATOM 2654 O O . GLN B 1 77 ? -20.203 -8.273 -10.641 1 86.38 77 GLN B O 1
ATOM 2659 N N . ILE B 1 78 ? -19.734 -9.773 -12.289 1 84.5 78 ILE B N 1
ATOM 2660 C CA . ILE B 1 78 ? -19.078 -10.742 -11.414 1 84.5 78 ILE B CA 1
ATOM 2661 C C . ILE B 1 78 ? -17.672 -11.047 -11.938 1 84.5 78 ILE B C 1
ATOM 2663 O O . ILE B 1 78 ? -17.484 -11.234 -13.141 1 84.5 78 ILE B O 1
ATOM 2667 N N . ARG B 1 79 ? -16.703 -11.008 -11.062 1 87.81 79 ARG B N 1
ATOM 2668 C CA . ARG B 1 79 ? -15.352 -11.438 -11.367 1 87.81 79 ARG B CA 1
ATOM 2669 C C . ARG B 1 79 ? -14.797 -12.336 -10.266 1 87.81 79 ARG B C 1
ATOM 2671 O O . ARG B 1 79 ? -15.266 -12.289 -9.125 1 87.81 79 ARG B O 1
ATOM 2678 N N . GLN B 1 80 ? -13.852 -13.125 -10.656 1 86.38 80 GLN B N 1
ATOM 2679 C CA . GLN B 1 80 ? -13.258 -14.07 -9.719 1 86.38 80 GLN B CA 1
ATOM 2680 C C . GLN B 1 80 ? -11.914 -13.578 -9.211 1 86.38 80 GLN B C 1
ATOM 2682 O O . GLN B 1 80 ? -11.117 -13.023 -9.969 1 86.38 80 GLN B O 1
ATOM 2687 N N . TYR B 1 81 ? -11.672 -13.82 -7.914 1 92.44 81 TYR B N 1
ATOM 2688 C CA . TYR B 1 81 ? -10.414 -13.484 -7.262 1 92.44 81 TYR B CA 1
ATOM 2689 C C . TYR B 1 81 ? -9.914 -14.641 -6.41 1 92.44 81 TYR B C 1
ATOM 2691 O O . TYR B 1 81 ? -10.664 -15.211 -5.617 1 92.44 81 TYR B O 1
ATOM 2699 N N . SER B 1 82 ? -8.594 -14.93 -6.578 1 91.81 82 SER B N 1
ATOM 2700 C CA . SER B 1 82 ? -7.996 -16.031 -5.84 1 91.81 82 SER B CA 1
ATOM 2701 C C . SER B 1 82 ? -7.941 -15.734 -4.344 1 91.81 82 SER B C 1
ATOM 2703 O O . SER B 1 82 ? -7.664 -14.602 -3.945 1 91.81 82 SER B O 1
ATOM 2705 N N . LEU B 1 83 ? -8.156 -16.766 -3.518 1 93.62 83 LEU B N 1
ATOM 2706 C CA . LEU B 1 83 ? -7.961 -16.641 -2.078 1 93.62 83 LEU B CA 1
ATOM 2707 C C . LEU B 1 83 ? -6.477 -16.688 -1.723 1 93.62 83 LEU B C 1
ATOM 2709 O O . LEU B 1 83 ? -5.758 -17.594 -2.152 1 93.62 83 LEU B O 1
ATOM 2713 N N . CYS B 1 84 ? -6.039 -15.688 -0.865 1 93.44 84 CYS B N 1
ATOM 2714 C CA . CYS B 1 84 ? -4.621 -15.531 -0.56 1 93.44 84 CYS B CA 1
ATOM 2715 C C . CYS B 1 84 ? -4.348 -15.797 0.915 1 93.44 84 CYS B C 1
ATOM 2717 O O . CYS B 1 84 ? -3.193 -15.766 1.352 1 93.44 84 CYS B O 1
ATOM 2719 N N . SER B 1 85 ? -5.301 -15.992 1.716 1 92.62 85 SER B N 1
ATOM 2720 C CA . SER B 1 85 ? -5.125 -16.156 3.154 1 92.62 85 SER B CA 1
ATOM 2721 C C . SER B 1 85 ? -4.793 -17.609 3.502 1 92.62 85 SER B C 1
ATOM 2723 O O . SER B 1 85 ? -4.734 -18.469 2.621 1 92.62 85 SER B O 1
ATOM 2725 N N . ILE B 1 86 ? -4.438 -17.781 4.758 1 89.31 86 ILE B N 1
ATOM 2726 C CA . ILE B 1 86 ? -4.281 -19.125 5.301 1 89.31 86 ILE B CA 1
ATOM 2727 C C . ILE B 1 86 ? -5.637 -19.828 5.316 1 89.31 86 ILE B C 1
ATOM 2729 O O . ILE B 1 86 ? -6.621 -19.297 5.824 1 89.31 86 ILE B O 1
ATOM 2733 N N . PRO B 1 87 ? -5.703 -21 4.797 1 83 87 PRO B N 1
ATOM 2734 C CA . PRO B 1 87 ? -6.98 -21.703 4.715 1 83 87 PRO B CA 1
ATOM 2735 C C . PRO B 1 87 ? -7.633 -21.906 6.082 1 83 87 PRO B C 1
ATOM 2737 O O . PRO B 1 87 ? -8.859 -21.984 6.18 1 83 87 PRO B O 1
ATOM 2740 N N . SER B 1 88 ? -6.871 -21.984 7.09 1 84 88 SER B N 1
ATOM 2741 C CA . SER B 1 88 ? -7.41 -22.219 8.422 1 84 88 SER B CA 1
ATOM 2742 C C . SER B 1 88 ? -7.781 -20.906 9.109 1 84 88 SER B C 1
ATOM 2744 O O . SER B 1 88 ? -8.297 -20.906 10.227 1 84 88 SER B O 1
ATOM 2746 N N . SER B 1 89 ? -7.543 -19.844 8.43 1 89.12 89 SER B N 1
ATOM 2747 C CA . SER B 1 89 ? -7.883 -18.531 8.984 1 89.12 89 SER B CA 1
ATOM 2748 C C . SER B 1 89 ? -9.391 -18.328 9.055 1 89.12 89 SER B C 1
ATOM 2750 O O . SER B 1 89 ? -10.133 -18.875 8.234 1 89.12 89 SER B O 1
ATOM 2752 N N . ALA B 1 90 ? -9.82 -17.547 9.992 1 93.06 90 ALA B N 1
ATOM 2753 C CA . ALA B 1 90 ? -11.234 -17.219 10.156 1 93.06 90 ALA B CA 1
ATOM 2754 C C . ALA B 1 90 ? -11.703 -16.25 9.07 1 93.06 90 ALA B C 1
ATOM 2756 O O . ALA B 1 90 ? -12.906 -16.125 8.828 1 93.06 90 ALA B O 1
ATOM 2757 N N . ASP B 1 91 ? -10.812 -15.578 8.461 1 96.31 91 ASP B N 1
ATOM 2758 C CA . ASP B 1 91 ? -11.125 -14.57 7.457 1 96.31 91 ASP B CA 1
ATOM 2759 C C . ASP B 1 91 ? -10.57 -14.953 6.09 1 96.31 91 ASP B C 1
ATOM 2761 O O . ASP B 1 91 ? -9.648 -15.773 5.996 1 96.31 91 ASP B O 1
ATOM 2765 N N . TRP B 1 92 ? -11.203 -14.484 5.074 1 97.56 92 TRP B N 1
ATOM 2766 C CA . TRP B 1 92 ? -10.711 -14.641 3.709 1 97.56 92 TRP B CA 1
ATOM 2767 C C . TRP B 1 92 ? -9.93 -13.398 3.27 1 97.56 92 TRP B C 1
ATOM 2769 O O . TRP B 1 92 ? -10.117 -12.312 3.824 1 97.56 92 TRP B O 1
ATOM 2779 N N . ARG B 1 93 ? -9.07 -13.578 2.404 1 98.25 93 ARG B N 1
ATOM 2780 C CA . ARG B 1 93 ? -8.359 -12.453 1.809 1 98.25 93 ARG B CA 1
ATOM 2781 C C . ARG B 1 93 ? -8.234 -12.617 0.298 1 98.25 93 ARG B C 1
ATOM 2783 O O . ARG B 1 93 ? -7.898 -13.695 -0.189 1 98.25 93 ARG B O 1
ATOM 2790 N N . ILE B 1 94 ? -8.555 -11.531 -0.452 1 97.44 94 ILE B N 1
ATOM 2791 C CA . ILE B 1 94 ? -8.336 -11.477 -1.894 1 97.44 94 ILE B CA 1
ATOM 2792 C C . ILE B 1 94 ? -7.52 -10.234 -2.246 1 97.44 94 ILE B C 1
ATOM 2794 O O . ILE B 1 94 ? -7.434 -9.297 -1.454 1 97.44 94 ILE B O 1
ATOM 2798 N N . SER B 1 95 ? -6.902 -10.266 -3.389 1 97.75 95 SER B N 1
ATOM 2799 C CA . SER B 1 95 ? -6.207 -9.094 -3.896 1 97.75 95 SER B CA 1
ATOM 2800 C C . SER B 1 95 ? -6.746 -8.68 -5.262 1 97.75 95 SER B C 1
ATOM 2802 O O . SER B 1 95 ? -7.023 -9.531 -6.109 1 97.75 95 SER B O 1
ATOM 2804 N N . VAL B 1 96 ? -6.93 -7.398 -5.438 1 96.38 96 VAL B N 1
ATOM 2805 C CA . VAL B 1 96 ? -7.566 -6.801 -6.605 1 96.38 96 VAL B CA 1
ATOM 2806 C C . VAL B 1 96 ? -6.602 -5.84 -7.293 1 96.38 96 VAL B C 1
ATOM 2808 O O . VAL B 1 96 ? -6.09 -4.91 -6.66 1 96.38 96 VAL B O 1
ATOM 2811 N N . LYS B 1 97 ? -6.363 -6.082 -8.539 1 95.5 97 LYS B N 1
ATOM 2812 C CA . LYS B 1 97 ? -5.539 -5.18 -9.336 1 95.5 97 LYS B CA 1
ATOM 2813 C C . LYS B 1 97 ? -6.402 -4.32 -10.258 1 95.5 97 LYS B C 1
ATOM 2815 O O . LYS B 1 97 ? -7.242 -4.844 -11 1 95.5 97 LYS B O 1
ATOM 2820 N N . ARG B 1 98 ? -6.168 -3.039 -10.156 1 93.19 98 ARG B N 1
ATOM 2821 C CA . ARG B 1 98 ? -6.785 -2.152 -11.141 1 93.19 98 ARG B CA 1
ATOM 2822 C C . ARG B 1 98 ? -6.246 -2.428 -12.539 1 93.19 98 ARG B C 1
ATOM 2824 O O . ARG B 1 98 ? -5.055 -2.689 -12.711 1 93.19 98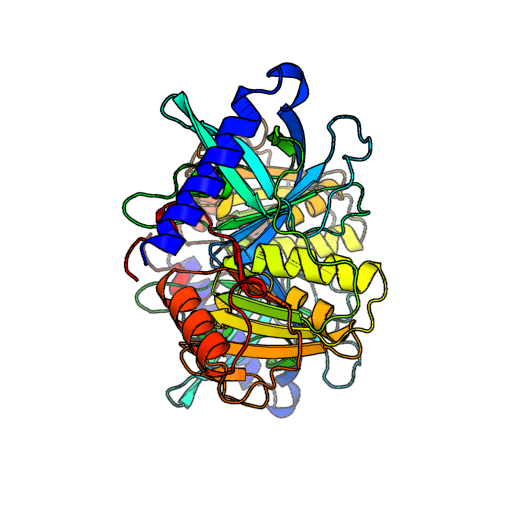 ARG B O 1
ATOM 2831 N N . ILE B 1 99 ? -7.113 -2.395 -13.484 1 86.38 99 ILE B N 1
ATOM 2832 C CA . ILE B 1 99 ? -6.73 -2.645 -14.867 1 86.38 99 ILE B CA 1
ATOM 2833 C C . ILE B 1 99 ? -7.082 -1.431 -15.727 1 86.38 99 ILE B C 1
ATOM 2835 O O . ILE B 1 99 ? -8.234 -1 -15.766 1 86.38 99 ILE B O 1
ATOM 2839 N N . SER B 1 100 ? -5.973 -0.781 -16.188 1 76.94 100 SER B N 1
ATOM 2840 C CA . SER B 1 100 ? -6.191 0.319 -17.125 1 76.94 100 SER B CA 1
ATOM 2841 C C . SER B 1 100 ? -6.188 -0.172 -18.562 1 76.94 100 SER B C 1
ATOM 2843 O O . SER B 1 100 ? -5.512 -1.148 -18.891 1 76.94 100 SER B O 1
ATOM 2845 N N . GLY B 1 101 ? -7.105 0.29 -19.375 1 68.69 101 GLY B N 1
ATOM 2846 C CA . GLY B 1 101 ? -7.055 -0.061 -20.781 1 68.69 101 GLY B CA 1
ATOM 2847 C C . GLY B 1 101 ? -8.422 -0.364 -21.375 1 68.69 101 GLY B C 1
ATOM 2848 O O . GLY B 1 101 ? -9.445 0.061 -20.828 1 68.69 101 GLY B O 1
ATOM 2849 N N . THR B 1 102 ? -8.508 -0.856 -22.5 1 57.62 102 THR B N 1
ATOM 2850 C CA . THR B 1 102 ? -9.688 -1.267 -23.25 1 57.62 102 THR B CA 1
ATOM 2851 C C . THR B 1 102 ? -9.672 -2.771 -23.5 1 57.62 102 THR B C 1
ATOM 2853 O O . THR B 1 102 ? -8.852 -3.27 -24.266 1 57.62 102 THR B O 1
ATOM 2856 N N . PRO B 1 103 ? -10.594 -3.59 -22.969 1 57.81 103 PRO B N 1
ATOM 2857 C CA . PRO B 1 103 ? -11.602 -3.047 -22.047 1 57.81 103 PRO B CA 1
ATOM 2858 C C . PRO B 1 103 ? -11.047 -2.766 -20.656 1 57.81 103 PRO B C 1
ATOM 2860 O O . PRO B 1 103 ? -10.047 -3.365 -20.25 1 57.81 103 PRO B O 1
ATOM 2863 N N . ASP B 1 104 ? -11.625 -1.868 -20.016 1 65 104 ASP B N 1
ATOM 2864 C CA . ASP B 1 104 ? -11.297 -1.508 -18.641 1 65 104 ASP B CA 1
ATOM 2865 C C . ASP B 1 104 ? -11.742 -2.594 -17.656 1 65 104 ASP B C 1
ATOM 2867 O O . ASP B 1 104 ? -12.688 -3.338 -17.938 1 65 104 ASP B O 1
ATOM 2871 N N . GLY B 1 105 ? -10.953 -2.904 -16.672 1 80.81 105 GLY B N 1
ATOM 2872 C CA . GLY B 1 105 ? -11.398 -3.77 -15.586 1 80.81 105 GLY B CA 1
ATOM 2873 C C . GLY B 1 105 ? -12.461 -3.133 -14.711 1 80.81 105 GLY B C 1
ATOM 2874 O O . GLY B 1 105 ? -12.164 -2.674 -13.602 1 80.81 105 GLY B O 1
ATOM 2875 N N . GLU B 1 106 ? -13.672 -3.176 -15.172 1 84.06 106 GLU B N 1
ATOM 2876 C CA . GLU B 1 106 ? -14.75 -2.441 -14.516 1 84.06 106 GLU B CA 1
ATOM 2877 C C . GLU B 1 106 ? -14.906 -2.869 -13.062 1 84.06 106 GLU B C 1
ATOM 2879 O O . GLU B 1 106 ? -14.938 -2.027 -12.156 1 84.06 106 GLU B O 1
ATOM 2884 N N . VAL B 1 107 ? -14.953 -4.184 -12.844 1 89.56 107 VAL B N 1
ATOM 2885 C CA . VAL B 1 107 ? -15.156 -4.676 -11.484 1 89.56 107 VAL B CA 1
ATOM 2886 C C . VAL B 1 107 ? -13.922 -4.387 -10.633 1 89.56 107 VAL B C 1
ATOM 2888 O O . VAL B 1 107 ? -14.023 -3.852 -9.531 1 89.56 107 VAL B O 1
ATOM 2891 N N . SER B 1 108 ? -12.734 -4.742 -11.164 1 93.75 108 SER B N 1
ATOM 2892 C CA . SER B 1 108 ? -11.5 -4.523 -10.414 1 93.75 108 SER B CA 1
ATOM 2893 C C . SER B 1 108 ? -11.305 -3.047 -10.086 1 93.75 108 SER B C 1
ATOM 2895 O O . SER B 1 108 ? -10.938 -2.695 -8.961 1 93.75 108 SER B O 1
ATOM 2897 N N . ASN B 1 109 ? -11.578 -2.197 -11.047 1 93.62 109 ASN B N 1
ATOM 2898 C CA . ASN B 1 109 ? -11.461 -0.762 -10.82 1 93.62 109 ASN B CA 1
ATOM 2899 C C . ASN B 1 109 ? -12.469 -0.266 -9.797 1 93.62 109 ASN B C 1
ATOM 2901 O O . ASN B 1 109 ? -12.148 0.578 -8.953 1 93.62 109 ASN B O 1
ATOM 2905 N N . PHE B 1 110 ? -13.711 -0.741 -9.961 1 94.5 110 PHE B N 1
ATOM 2906 C CA . PHE B 1 110 ? -14.734 -0.389 -8.984 1 94.5 110 PHE B CA 1
ATOM 2907 C C . PHE B 1 110 ? -14.281 -0.766 -7.574 1 94.5 110 PHE B C 1
ATOM 2909 O O . PHE B 1 110 ? -14.367 0.048 -6.652 1 94.5 110 PHE B O 1
ATOM 2916 N N . LEU B 1 111 ? -13.844 -2.002 -7.375 1 96.44 111 LEU B N 1
ATOM 2917 C CA . LEU B 1 111 ? -13.391 -2.482 -6.07 1 96.44 111 LEU B CA 1
ATOM 2918 C C . LEU B 1 111 ? -12.234 -1.64 -5.551 1 96.44 111 LEU B C 1
ATOM 2920 O O . LEU B 1 111 ? -12.25 -1.209 -4.395 1 96.44 111 LEU B O 1
ATOM 2924 N N . TYR B 1 112 ? -11.258 -1.381 -6.379 1 96.44 112 TYR B N 1
ATOM 2925 C CA . TYR B 1 112 ? -10.086 -0.612 -5.984 1 96.44 112 TYR B CA 1
ATOM 2926 C C . TYR B 1 112 ? -10.477 0.795 -5.551 1 96.44 112 TYR B C 1
ATOM 2928 O O . TYR B 1 112 ? -9.977 1.298 -4.539 1 96.44 112 TYR B O 1
ATOM 2936 N N . ASN B 1 113 ? -11.383 1.382 -6.23 1 95.12 113 ASN B N 1
ATOM 2937 C CA . ASN B 1 113 ? -11.664 2.799 -6.031 1 95.12 113 ASN B CA 1
ATOM 2938 C C . ASN B 1 113 ? -12.727 3.01 -4.953 1 95.12 113 ASN B C 1
ATOM 2940 O O . ASN B 1 113 ? -12.82 4.09 -4.371 1 95.12 113 ASN B O 1
ATOM 2944 N N . ASN B 1 114 ? -13.555 1.921 -4.637 1 95.56 114 ASN B N 1
ATOM 2945 C CA . ASN B 1 114 ? -14.758 2.236 -3.875 1 95.56 114 ASN B CA 1
ATOM 2946 C C . ASN B 1 114 ? -14.922 1.312 -2.672 1 95.56 114 ASN B C 1
ATOM 2948 O O . ASN B 1 114 ? -15.781 1.538 -1.822 1 95.56 114 ASN B O 1
ATOM 2952 N N . VAL B 1 115 ? -14.188 0.321 -2.559 1 96.56 115 VAL B N 1
ATOM 2953 C CA . VAL B 1 115 ? -14.422 -0.635 -1.481 1 96.56 115 VAL B CA 1
ATOM 2954 C C . VAL B 1 115 ? -13.359 -0.463 -0.399 1 96.56 115 VAL B C 1
ATOM 2956 O O . VAL B 1 115 ? -12.172 -0.677 -0.648 1 96.56 115 VAL B O 1
ATOM 2959 N N . PHE B 1 116 ? -13.789 -0.052 0.735 1 96.56 116 PHE B N 1
ATOM 2960 C CA . PHE B 1 116 ? -12.93 0.237 1.878 1 96.56 116 PHE B CA 1
ATOM 2961 C C . PHE B 1 116 ? -13.438 -0.464 3.131 1 96.56 116 PHE B C 1
ATOM 2963 O O . PHE B 1 116 ? -14.445 -1.173 3.084 1 96.56 116 PHE B O 1
ATOM 2970 N N . GLU B 1 117 ? -12.695 -0.362 4.23 1 96.69 117 GLU B N 1
ATOM 2971 C CA . GLU B 1 117 ? -13.055 -1.016 5.484 1 96.69 117 GLU B CA 1
ATOM 2972 C C . GLU B 1 117 ? -14.477 -0.65 5.906 1 96.69 117 GLU B C 1
ATOM 2974 O O . GLU B 1 117 ? -14.891 0.502 5.773 1 96.69 117 GLU B O 1
ATOM 2979 N N . GLY B 1 118 ? -15.18 -1.664 6.414 1 95.19 118 GLY B N 1
ATOM 2980 C CA . GLY B 1 118 ? -16.531 -1.465 6.887 1 95.19 118 GLY B CA 1
ATOM 2981 C C . GLY B 1 118 ? -17.578 -1.741 5.824 1 95.19 118 GLY B C 1
ATOM 2982 O O . GLY B 1 118 ? -18.734 -2.062 6.145 1 95.19 118 GLY B O 1
ATOM 2983 N N . GLN B 1 119 ? -17.25 -1.673 4.578 1 95.19 119 GLN B N 1
ATOM 2984 C CA . GLN B 1 119 ? -18.203 -1.902 3.49 1 95.19 119 GLN B CA 1
ATOM 2985 C C . GLN B 1 119 ? -18.5 -3.391 3.322 1 95.19 119 GLN B C 1
ATOM 2987 O O . GLN B 1 119 ? -17.703 -4.238 3.725 1 95.19 119 GLN B O 1
ATOM 2992 N N . GLU B 1 120 ? -19.625 -3.584 2.764 1 96.81 120 GLU B N 1
ATOM 2993 C CA . GLU B 1 120 ? -20.078 -4.953 2.523 1 96.81 120 GLU B CA 1
ATOM 2994 C C . GLU B 1 120 ? -19.859 -5.359 1.068 1 96.81 120 GLU B C 1
ATOM 2996 O O . GLU B 1 120 ? -19.875 -4.508 0.175 1 96.81 120 GLU B O 1
ATOM 3001 N N . LEU B 1 121 ? -19.641 -6.609 0.871 1 96.88 121 LEU B N 1
ATOM 3002 C CA . LEU B 1 121 ? -19.406 -7.18 -0.452 1 96.88 121 LEU B CA 1
ATOM 3003 C C . LEU B 1 121 ? -20.141 -8.516 -0.601 1 96.88 121 LEU B C 1
ATOM 3005 O O . LEU B 1 121 ? -20.172 -9.312 0.34 1 96.88 121 LEU B O 1
ATOM 3009 N N . SER B 1 122 ? -20.688 -8.727 -1.745 1 95.88 122 SER B N 1
ATOM 3010 C CA . SER B 1 122 ? -21.312 -10.008 -2.066 1 95.88 122 SER B CA 1
ATOM 3011 C C . SER B 1 122 ? -20.297 -10.961 -2.697 1 95.88 122 SER B C 1
ATOM 3013 O O . SER B 1 122 ? -19.688 -10.648 -3.721 1 95.88 122 SER B O 1
ATOM 3015 N N . VAL B 1 123 ? -20.109 -12.148 -2.055 1 95.12 123 VAL B N 1
ATOM 3016 C CA . VAL B 1 123 ? -19.156 -13.117 -2.57 1 95.12 123 VAL B CA 1
ATOM 3017 C C . VAL B 1 123 ? -19.766 -14.516 -2.521 1 95.12 123 VAL B C 1
ATOM 3019 O O . VAL B 1 123 ? -20.688 -14.773 -1.752 1 95.12 123 VAL B O 1
ATOM 3022 N N . THR B 1 124 ? -19.219 -15.391 -3.346 1 89.75 124 THR B N 1
ATOM 3023 C CA . THR B 1 124 ? -19.625 -16.797 -3.289 1 89.75 124 THR B CA 1
ATOM 3024 C C . THR B 1 124 ? -18.766 -17.562 -2.299 1 89.75 124 THR B C 1
ATOM 3026 O O . THR B 1 124 ? -17.766 -17.047 -1.793 1 89.75 124 THR B O 1
ATOM 3029 N N . THR B 1 125 ? -19.203 -18.766 -1.998 1 88.62 125 THR B N 1
ATOM 3030 C CA . THR B 1 125 ? -18.297 -19.703 -1.331 1 88.62 125 THR B CA 1
ATOM 3031 C C . THR B 1 125 ? -17.094 -20 -2.205 1 88.62 125 THR B C 1
ATOM 3033 O O . THR B 1 125 ? -17.141 -19.828 -3.424 1 88.62 125 THR B O 1
ATOM 3036 N N . PRO B 1 126 ? -16.016 -20.406 -1.55 1 88.69 126 PRO B N 1
ATOM 3037 C CA . PRO B 1 126 ? -14.828 -20.75 -2.33 1 88.69 126 PRO B CA 1
ATOM 3038 C C . PRO B 1 126 ? -15.078 -21.859 -3.35 1 88.69 126 PRO B C 1
ATOM 3040 O O . PRO B 1 126 ? -15.773 -22.828 -3.051 1 88.69 126 PRO B O 1
ATOM 3043 N N . PHE B 1 127 ? -14.484 -21.625 -4.555 1 82.5 127 PHE B N 1
ATOM 3044 C CA . PHE B 1 127 ? -14.57 -22.578 -5.648 1 82.5 127 PHE B CA 1
ATOM 3045 C C . PHE B 1 127 ? -13.219 -22.75 -6.328 1 82.5 127 PHE B C 1
ATOM 3047 O O . PHE B 1 127 ? -12.305 -21.953 -6.125 1 82.5 127 PHE B O 1
ATOM 3054 N N . GLY B 1 128 ? -13.133 -23.781 -7.211 1 78.25 128 GLY B N 1
ATOM 3055 C CA . GLY B 1 128 ? -11.953 -24 -8.031 1 78.25 128 GLY B CA 1
ATOM 3056 C C . GLY B 1 128 ? -11.359 -25.391 -7.859 1 78.25 128 GLY B C 1
ATOM 3057 O O . GLY B 1 128 ? -11.438 -25.969 -6.777 1 78.25 128 GLY B O 1
ATOM 3058 N N . ASP B 1 129 ? -10.766 -25.781 -8.922 1 68.88 129 ASP B N 1
ATOM 3059 C CA . ASP B 1 129 ? -10.25 -27.141 -8.961 1 68.88 129 ASP B CA 1
ATOM 3060 C C . ASP B 1 129 ? -8.727 -27.141 -9.023 1 68.88 129 ASP B C 1
ATOM 3062 O O . ASP B 1 129 ? -8.102 -28.203 -9.094 1 68.88 129 ASP B O 1
ATOM 3066 N N . LEU B 1 130 ? -8.125 -25.906 -9.133 1 71.56 130 LEU B N 1
ATOM 3067 C CA . LEU B 1 130 ? -6.668 -25.844 -9.102 1 71.56 130 LEU B CA 1
ATOM 3068 C C . LEU B 1 130 ? -6.137 -26.094 -7.695 1 71.56 130 LEU B C 1
ATOM 3070 O O . LEU B 1 130 ? -5.883 -25.141 -6.949 1 71.56 130 LEU B O 1
ATOM 3074 N N . THR B 1 131 ? -6.195 -27.328 -7.305 1 73.38 131 THR B N 1
ATOM 3075 C CA . THR B 1 131 ? -5.77 -27.562 -5.93 1 73.38 131 THR B CA 1
ATOM 3076 C C . THR B 1 131 ? -4.426 -28.297 -5.898 1 73.38 131 THR B C 1
ATOM 3078 O O . THR B 1 131 ? -4.109 -29.062 -6.809 1 73.38 131 THR B O 1
ATOM 3081 N N . MET B 1 132 ? -3.607 -27.906 -5.016 1 81.56 132 MET B N 1
ATOM 3082 C CA . MET B 1 132 ? -2.291 -28.484 -4.762 1 81.56 132 MET B CA 1
ATOM 3083 C C . MET B 1 132 ? -2.412 -29.938 -4.34 1 81.56 132 MET B C 1
ATOM 3085 O O . MET B 1 132 ? -3.217 -30.266 -3.467 1 81.56 132 MET B O 1
ATOM 3089 N N . PRO B 1 133 ? -1.654 -30.797 -5.07 1 83.75 133 PRO B N 1
ATOM 3090 C CA . PRO B 1 133 ? -1.689 -32.188 -4.629 1 83.75 133 PRO B CA 1
ATOM 3091 C C . PRO B 1 133 ? -1.203 -32.375 -3.189 1 83.75 133 PRO B C 1
ATOM 3093 O O . PRO B 1 133 ? -0.305 -31.641 -2.746 1 83.75 133 PRO B O 1
ATOM 3096 N N . ASP B 1 134 ? -1.711 -33.281 -2.5 1 81.62 134 ASP B N 1
ATOM 3097 C CA . ASP B 1 134 ? -1.384 -33.562 -1.101 1 81.62 134 ASP B CA 1
ATOM 3098 C C . ASP B 1 134 ? -0.116 -34.375 -0.977 1 81.62 134 ASP B C 1
ATOM 3100 O O . ASP B 1 134 ? 0.436 -34.531 0.116 1 81.62 134 ASP B O 1
ATOM 3104 N N . ASP B 1 135 ? 0.431 -34.781 -2.027 1 87.06 135 ASP B N 1
ATOM 3105 C CA . ASP B 1 135 ? 1.624 -35.625 -1.925 1 87.06 135 ASP B CA 1
ATOM 3106 C C . ASP B 1 135 ? 2.885 -34.75 -1.818 1 87.06 135 ASP B C 1
ATOM 3108 O O . ASP B 1 135 ? 2.805 -33.531 -1.626 1 87.06 135 ASP B O 1
ATOM 3112 N N . ASN B 1 136 ? 4.059 -35.406 -1.784 1 91.69 136 ASN B N 1
ATOM 3113 C CA . ASN B 1 136 ? 5.312 -34.688 -1.54 1 91.69 136 ASN B CA 1
ATOM 3114 C C . ASN B 1 136 ? 6.062 -34.406 -2.84 1 91.69 136 ASN B C 1
ATOM 3116 O O . ASN B 1 136 ? 7.277 -34.188 -2.826 1 91.69 136 ASN B O 1
ATOM 3120 N N . SER B 1 137 ? 5.27 -34.469 -3.949 1 95.38 137 SER B N 1
ATOM 3121 C CA . SER B 1 137 ? 5.918 -34.125 -5.211 1 95.38 137 SER B CA 1
ATOM 3122 C C . SER B 1 137 ? 6.473 -32.719 -5.191 1 95.38 137 SER B C 1
ATOM 3124 O O . SER B 1 137 ? 5.891 -31.828 -4.566 1 95.38 137 SER B O 1
ATOM 3126 N N . PRO B 1 138 ? 7.594 -32.594 -5.844 1 97.12 138 PRO B N 1
ATOM 3127 C CA . PRO B 1 138 ? 8.133 -31.219 -5.938 1 97.12 138 PRO B CA 1
ATOM 3128 C C . PRO B 1 138 ? 7.172 -30.25 -6.617 1 97.12 138 PRO B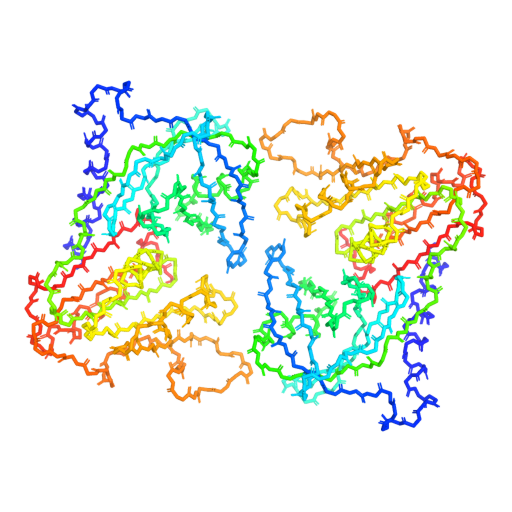 C 1
ATOM 3130 O O . PRO B 1 138 ? 6.387 -30.656 -7.477 1 97.12 138 PRO B O 1
ATOM 3133 N N . LEU B 1 139 ? 7.254 -28.984 -6.176 1 97.31 139 LEU B N 1
ATOM 3134 C CA . LEU B 1 139 ? 6.375 -27.953 -6.719 1 97.31 139 LEU B CA 1
ATOM 3135 C C . LEU B 1 139 ? 7.18 -26.875 -7.434 1 97.31 139 LEU B C 1
ATOM 3137 O O . LEU B 1 139 ? 8.258 -26.484 -6.973 1 97.31 139 LEU B O 1
ATOM 3141 N N . LEU B 1 140 ? 6.672 -26.438 -8.57 1 97.81 140 LEU B N 1
ATOM 3142 C CA . LEU B 1 140 ? 7.098 -25.203 -9.219 1 97.81 140 LEU B CA 1
ATOM 3143 C C . LEU B 1 140 ? 5.949 -24.203 -9.289 1 97.81 140 LEU B C 1
ATOM 3145 O O . LEU B 1 140 ? 4.938 -24.469 -9.953 1 97.81 140 LEU B O 1
ATOM 3149 N N . LEU B 1 141 ? 6.039 -23.141 -8.555 1 97.19 141 LEU B N 1
ATOM 3150 C CA . LEU B 1 141 ? 5.062 -22.062 -8.578 1 97.19 141 LEU B CA 1
ATOM 3151 C C . LEU B 1 141 ? 5.582 -20.875 -9.375 1 97.19 141 LEU B C 1
ATOM 3153 O O . LEU B 1 141 ? 6.461 -20.141 -8.914 1 97.19 141 LEU B O 1
ATOM 3157 N N . ALA B 1 142 ? 5.035 -20.672 -10.586 1 97.5 142 ALA B N 1
ATOM 3158 C CA . ALA B 1 142 ? 5.512 -19.625 -11.484 1 97.5 142 ALA B CA 1
ATOM 3159 C C . ALA B 1 142 ? 4.418 -18.609 -11.758 1 97.5 142 ALA B C 1
ATOM 3161 O O . ALA B 1 142 ? 3.33 -18.953 -12.219 1 97.5 142 ALA B O 1
ATOM 3162 N N . SER B 1 143 ? 4.734 -17.375 -11.477 1 97.25 143 SER B N 1
ATOM 3163 C CA . SER B 1 143 ? 3.725 -16.328 -11.664 1 97.25 143 SER B CA 1
ATOM 3164 C C . SER B 1 143 ? 4.34 -15.062 -12.242 1 97.25 143 SER B C 1
ATOM 3166 O O . SER B 1 143 ? 5.551 -14.852 -12.141 1 97.25 143 SER B O 1
ATOM 3168 N N . ALA B 1 144 ? 3.523 -14.242 -12.867 1 97 144 ALA B N 1
ATOM 3169 C CA . ALA B 1 144 ? 3.875 -12.891 -13.297 1 97 144 ALA B CA 1
ATOM 3170 C C . ALA B 1 144 ? 2.777 -11.891 -12.938 1 97 144 ALA B C 1
ATOM 3172 O O . ALA B 1 144 ? 1.588 -12.203 -13.055 1 97 144 ALA B O 1
ATOM 3173 N N . GLY B 1 145 ? 3.227 -10.688 -12.477 1 95.62 145 GLY B N 1
ATOM 3174 C CA . GLY B 1 145 ? 2.27 -9.672 -12.078 1 95.62 145 GLY B CA 1
ATOM 3175 C C . GLY B 1 145 ? 1.298 -10.156 -11.016 1 95.62 145 GLY B C 1
ATOM 3176 O O . GLY B 1 145 ? 1.708 -10.75 -10.016 1 95.62 145 GLY B O 1
ATOM 3177 N N . ILE B 1 146 ? 0 -9.852 -11.234 1 94.44 146 ILE B N 1
ATOM 3178 C CA . ILE B 1 146 ? -1.035 -10.156 -10.25 1 94.44 146 ILE B CA 1
ATOM 3179 C C . ILE B 1 146 ? -1.231 -11.664 -10.156 1 94.44 146 ILE B C 1
ATOM 3181 O O . ILE B 1 146 ? -1.885 -12.156 -9.227 1 94.44 146 ILE B O 1
ATOM 3185 N N . GLY B 1 147 ? -0.644 -12.43 -11.016 1 94.31 147 GLY B N 1
ATOM 3186 C CA . GLY B 1 147 ? -0.697 -13.883 -10.961 1 94.31 147 GLY B CA 1
ATOM 3187 C C . GLY B 1 147 ? -0.083 -14.461 -9.695 1 94.31 147 GLY B C 1
ATOM 3188 O O . GLY B 1 147 ? -0.237 -15.648 -9.406 1 94.31 147 GLY B O 1
ATOM 3189 N N . CYS B 1 148 ? 0.561 -13.641 -8.938 1 96.62 148 CYS B N 1
ATOM 3190 C CA . CYS B 1 148 ? 1.186 -14.102 -7.703 1 96.62 148 CYS B CA 1
ATOM 3191 C C . CYS B 1 148 ? 0.134 -14.477 -6.668 1 96.62 148 CYS B C 1
ATOM 3193 O O . CYS B 1 148 ? 0.438 -15.156 -5.684 1 96.62 148 CYS B O 1
ATOM 3195 N N . THR B 1 149 ? -1.106 -14.078 -6.793 1 95.38 149 THR B N 1
ATOM 3196 C CA . THR B 1 149 ? -2.115 -14.203 -5.75 1 95.38 149 THR B CA 1
ATOM 3197 C C . THR B 1 149 ? -2.414 -15.664 -5.449 1 95.38 149 THR B C 1
ATOM 3199 O O . THR B 1 149 ? -2.443 -16.078 -4.289 1 95.38 149 THR B O 1
ATOM 3202 N N . PRO B 1 150 ? -2.635 -16.5 -6.508 1 93.44 150 PRO B N 1
ATOM 3203 C CA . PRO B 1 150 ? -2.834 -17.906 -6.145 1 93.44 150 PRO B CA 1
ATOM 3204 C C . PRO B 1 150 ? -1.591 -18.547 -5.523 1 93.44 150 PRO B C 1
ATOM 3206 O O . PRO B 1 150 ? -1.704 -19.422 -4.66 1 93.44 150 PRO B O 1
ATOM 3209 N N . MET B 1 151 ? -0.417 -18.141 -5.957 1 95.88 151 MET B N 1
ATOM 3210 C CA . MET B 1 151 ? 0.82 -18.656 -5.383 1 95.88 151 MET B CA 1
ATOM 3211 C C . MET B 1 151 ? 0.933 -18.297 -3.906 1 95.88 151 MET B C 1
ATOM 3213 O O . MET B 1 151 ? 1.362 -19.109 -3.092 1 95.88 151 MET B O 1
ATOM 3217 N N . ILE B 1 152 ? 0.57 -17.062 -3.559 1 97 152 ILE B N 1
ATOM 3218 C CA . ILE B 1 152 ? 0.563 -16.641 -2.166 1 97 152 ILE B CA 1
ATOM 3219 C C . ILE B 1 152 ? -0.357 -17.547 -1.35 1 97 152 ILE B C 1
ATOM 3221 O O . ILE B 1 152 ? -0.004 -17.969 -0.246 1 97 152 ILE B O 1
ATOM 3225 N N . GLY B 1 153 ? -1.53 -17.828 -1.913 1 94.81 153 GLY B N 1
ATOM 3226 C CA . GLY B 1 153 ? -2.441 -18.734 -1.243 1 94.81 153 GLY B CA 1
ATOM 3227 C C . GLY B 1 153 ? -1.847 -20.125 -1.015 1 94.81 153 GLY B C 1
ATOM 3228 O O . GLY B 1 153 ? -1.963 -20.672 0.077 1 94.81 153 GLY B O 1
ATOM 3229 N N . MET B 1 154 ? -1.224 -20.672 -1.984 1 94.69 154 MET B N 1
ATOM 3230 C CA . MET B 1 154 ? -0.609 -21.984 -1.888 1 94.69 154 MET B CA 1
ATOM 3231 C C . MET B 1 154 ? 0.544 -21.984 -0.891 1 94.69 154 MET B C 1
ATOM 3233 O O . MET B 1 154 ? 0.685 -22.906 -0.09 1 94.69 154 MET B O 1
ATOM 3237 N N . LEU B 1 155 ? 1.346 -20.953 -0.941 1 97.12 155 LEU B N 1
ATOM 3238 C CA . LEU B 1 155 ? 2.479 -20.844 -0.028 1 97.12 155 LEU B CA 1
ATOM 3239 C C . LEU B 1 155 ? 2.002 -20.719 1.416 1 97.12 155 LEU B C 1
ATOM 3241 O O . LEU B 1 155 ? 2.598 -21.312 2.322 1 97.12 155 LEU B O 1
ATOM 3245 N N . ASN B 1 156 ? 0.958 -19.922 1.603 1 96.44 156 ASN B N 1
ATOM 3246 C CA . ASN B 1 156 ? 0.377 -19.828 2.938 1 96.44 156 ASN B CA 1
ATOM 3247 C C . ASN B 1 156 ? -0.039 -21.203 3.459 1 96.44 156 ASN B C 1
ATOM 3249 O O . ASN B 1 156 ? 0.189 -21.531 4.629 1 96.44 156 ASN B O 1
ATOM 3253 N N . HIS B 1 157 ? -0.611 -21.969 2.631 1 94.19 157 HIS B N 1
ATOM 3254 C CA . HIS B 1 157 ? -0.999 -23.328 3.006 1 94.19 157 HIS B CA 1
ATOM 3255 C C . HIS B 1 157 ? 0.221 -24.172 3.363 1 94.19 157 HIS B C 1
ATOM 3257 O O . HIS B 1 157 ? 0.217 -24.875 4.375 1 94.19 157 HIS B O 1
ATOM 3263 N N . LEU B 1 158 ? 1.257 -24.141 2.564 1 96.12 158 LEU B N 1
ATOM 3264 C CA . LEU B 1 158 ? 2.469 -24.922 2.787 1 96.12 158 LEU B CA 1
ATOM 3265 C C . LEU B 1 158 ? 3.123 -24.547 4.109 1 96.12 158 LEU B C 1
ATOM 3267 O O . LEU B 1 158 ? 3.582 -25.422 4.852 1 96.12 158 LEU B O 1
ATOM 3271 N N . VAL B 1 159 ? 3.166 -23.266 4.387 1 96.75 159 VAL B N 1
ATOM 3272 C CA . VAL B 1 159 ? 3.729 -22.797 5.652 1 96.75 159 VAL B CA 1
ATOM 3273 C C . VAL B 1 159 ? 2.867 -23.281 6.812 1 96.75 159 VAL B C 1
ATOM 3275 O O . VAL B 1 159 ? 3.387 -23.812 7.801 1 96.75 159 VAL B O 1
ATOM 3278 N N . ASP B 1 160 ? 1.579 -23.141 6.688 1 94.62 160 ASP B N 1
ATOM 3279 C CA . ASP B 1 160 ? 0.627 -23.469 7.742 1 94.62 160 ASP B CA 1
ATOM 3280 C C . ASP B 1 160 ? 0.684 -24.969 8.078 1 94.62 160 ASP B C 1
ATOM 3282 O O . ASP B 1 160 ? 0.518 -25.359 9.234 1 94.62 160 ASP B O 1
ATOM 3286 N N . THR B 1 161 ? 0.985 -25.797 7.086 1 93.31 161 THR B N 1
ATOM 3287 C CA . THR B 1 161 ? 0.975 -27.25 7.285 1 93.31 161 THR B CA 1
ATOM 3288 C C . THR B 1 161 ? 2.387 -27.766 7.539 1 93.31 161 THR B C 1
ATOM 3290 O O . THR B 1 161 ? 2.582 -28.969 7.75 1 93.31 161 THR B O 1
ATOM 3293 N N . GLY B 1 162 ? 3.355 -26.906 7.473 1 94.69 162 GLY B N 1
ATOM 3294 C CA . GLY B 1 162 ? 4.73 -27.312 7.719 1 94.69 162 GLY B CA 1
ATOM 3295 C C . GLY B 1 162 ? 5.289 -28.219 6.637 1 94.69 162 GLY B C 1
ATOM 3296 O O . GLY B 1 162 ? 5.977 -29.188 6.938 1 94.69 162 GLY B O 1
ATOM 3297 N N . ALA B 1 163 ? 4.984 -27.906 5.367 1 92.94 163 ALA B N 1
ATOM 3298 C CA . ALA B 1 163 ? 5.406 -28.75 4.246 1 92.94 163 ALA B CA 1
ATOM 3299 C C . ALA B 1 163 ? 6.93 -28.797 4.148 1 92.94 163 ALA B C 1
ATOM 3301 O O . ALA B 1 163 ? 7.609 -27.797 4.367 1 92.94 163 ALA B O 1
ATOM 3302 N N . GLN B 1 164 ? 7.41 -29.984 3.729 1 94.44 164 GLN B N 1
ATOM 3303 C CA . GLN B 1 164 ? 8.852 -30.203 3.631 1 94.44 164 GLN B CA 1
ATOM 3304 C C . GLN B 1 164 ? 9.273 -30.438 2.184 1 94.44 164 GLN B C 1
ATOM 3306 O O . GLN B 1 164 ? 10.469 -30.547 1.889 1 94.44 164 GLN B O 1
ATOM 3311 N N . ARG B 1 165 ? 8.312 -30.578 1.344 1 94.25 165 ARG B N 1
ATOM 3312 C CA . ARG B 1 165 ? 8.617 -30.891 -0.05 1 94.25 165 ARG B CA 1
ATOM 3313 C C . ARG B 1 165 ? 9.383 -29.734 -0.705 1 94.25 165 ARG B C 1
ATOM 3315 O O . ARG B 1 165 ? 9.344 -28.609 -0.223 1 94.25 165 ARG B O 1
ATOM 3322 N N . SER B 1 166 ? 10.016 -30.078 -1.783 1 97.25 166 SER B N 1
ATOM 3323 C CA . SER B 1 166 ? 10.758 -29.094 -2.549 1 97.25 166 SER B CA 1
ATOM 3324 C C . SER B 1 166 ? 9.82 -28.125 -3.275 1 97.25 166 SER B C 1
ATOM 3326 O O . SER B 1 166 ? 8.852 -28.562 -3.896 1 97.25 166 SER B O 1
ATOM 3328 N N . VAL B 1 167 ? 10.086 -26.812 -3.131 1 97.62 167 VAL B N 1
ATOM 3329 C CA . VAL B 1 167 ? 9.258 -25.797 -3.771 1 97.62 167 VAL B CA 1
ATOM 3330 C C . VAL B 1 167 ? 10.148 -24.781 -4.477 1 97.62 167 VAL B C 1
ATOM 3332 O O . VAL B 1 167 ? 10.992 -24.141 -3.848 1 97.62 167 VAL B O 1
ATOM 3335 N N . SER B 1 168 ? 10.023 -24.656 -5.777 1 98 168 SER B N 1
ATOM 3336 C CA . SER B 1 168 ? 10.648 -23.578 -6.543 1 98 168 SER B CA 1
ATOM 3337 C C . SER B 1 168 ? 9.641 -22.5 -6.891 1 98 168 SER B C 1
ATOM 3339 O O . SER B 1 168 ? 8.633 -22.766 -7.547 1 98 168 SER B O 1
ATOM 3341 N N . VAL B 1 169 ? 9.906 -21.297 -6.426 1 98.19 169 VAL B N 1
ATOM 3342 C CA . VAL B 1 169 ? 9.016 -20.172 -6.684 1 98.19 169 VAL B CA 1
ATOM 3343 C C . VAL B 1 169 ? 9.68 -19.219 -7.668 1 98.19 169 VAL B C 1
ATOM 3345 O O . VAL B 1 169 ? 10.812 -18.781 -7.453 1 98.19 169 VAL B O 1
ATOM 3348 N N . ILE B 1 170 ? 8.953 -18.953 -8.75 1 98.12 170 ILE B N 1
ATOM 3349 C CA . ILE B 1 170 ? 9.375 -18.016 -9.789 1 98.12 170 ILE B CA 1
ATOM 3350 C C . ILE B 1 170 ? 8.367 -16.875 -9.906 1 98.12 170 ILE B C 1
ATOM 3352 O O . ILE B 1 170 ? 7.16 -17.109 -10.008 1 98.12 170 ILE B O 1
ATOM 3356 N N . HIS B 1 171 ? 8.891 -15.648 -9.875 1 98.44 171 HIS B N 1
ATOM 3357 C CA . HIS B 1 171 ? 7.988 -14.523 -10.078 1 98.44 171 HIS B CA 1
ATOM 3358 C C . HIS B 1 171 ? 8.617 -13.469 -10.984 1 98.44 171 HIS B C 1
ATOM 3360 O O . HIS B 1 171 ? 9.789 -13.117 -10.828 1 98.44 171 HIS B O 1
ATOM 3366 N N . ALA B 1 172 ? 7.832 -13.031 -11.922 1 98.44 172 ALA B N 1
ATOM 3367 C CA . ALA B 1 172 ? 8.242 -11.961 -12.828 1 98.44 172 ALA B CA 1
ATOM 3368 C C . ALA B 1 172 ? 7.309 -10.758 -12.703 1 98.44 172 ALA B C 1
ATOM 3370 O O . ALA B 1 172 ? 6.094 -10.914 -12.562 1 98.44 172 ALA B O 1
ATOM 3371 N N . ASP B 1 173 ? 7.859 -9.617 -12.75 1 98 173 ASP B N 1
ATOM 3372 C CA . ASP B 1 173 ? 7.098 -8.367 -12.734 1 98 173 ASP B CA 1
ATOM 3373 C C . ASP B 1 173 ? 7.844 -7.258 -13.461 1 98 173 ASP B C 1
ATOM 3375 O O . ASP B 1 173 ? 8.961 -7.461 -13.938 1 98 173 ASP B O 1
ATOM 3379 N N . ARG B 1 174 ? 7.125 -6.117 -13.711 1 96.56 174 ARG B N 1
ATOM 3380 C CA . ARG B 1 174 ? 7.719 -4.996 -14.43 1 96.56 174 ARG B CA 1
ATOM 3381 C C . ARG B 1 174 ? 8.875 -4.391 -13.648 1 96.56 174 ARG B C 1
ATOM 3383 O O . ARG B 1 174 ? 9.953 -4.156 -14.211 1 96.56 174 ARG B O 1
ATOM 3390 N N . SER B 1 175 ? 8.688 -4.098 -12.391 1 97.12 175 SER B N 1
ATOM 3391 C CA . SER B 1 175 ? 9.695 -3.539 -11.492 1 97.12 175 SER B CA 1
ATOM 3392 C C . SER B 1 175 ? 9.5 -4.035 -10.062 1 97.12 175 SER B C 1
ATOM 3394 O O . SER B 1 175 ? 8.477 -4.652 -9.75 1 97.12 175 SER B O 1
ATOM 3396 N N . ILE B 1 176 ? 10.492 -3.76 -9.273 1 96.12 176 ILE B N 1
ATOM 3397 C CA . ILE B 1 176 ? 10.406 -4.145 -7.871 1 96.12 176 ILE B CA 1
ATOM 3398 C C . ILE B 1 176 ? 9.219 -3.438 -7.215 1 96.12 176 ILE B C 1
ATOM 3400 O O . ILE B 1 176 ? 8.461 -4.055 -6.461 1 96.12 176 ILE B O 1
ATOM 3404 N N . ALA B 1 177 ? 8.969 -2.172 -7.559 1 95 177 ALA B N 1
ATOM 3405 C CA . ALA B 1 177 ? 7.895 -1.368 -6.98 1 95 177 ALA B CA 1
ATOM 3406 C C . ALA B 1 177 ? 6.527 -1.866 -7.445 1 95 177 ALA B C 1
ATOM 3408 O O . ALA B 1 177 ? 5.52 -1.658 -6.766 1 95 177 ALA B O 1
ATOM 3409 N N . ASP B 1 178 ? 6.48 -2.584 -8.531 1 96.69 178 ASP B N 1
ATOM 3410 C CA . ASP B 1 178 ? 5.219 -3.062 -9.086 1 96.69 178 ASP B CA 1
ATOM 3411 C C . ASP B 1 178 ? 4.848 -4.43 -8.516 1 96.69 178 ASP B C 1
ATOM 3413 O O . ASP B 1 178 ? 3.732 -4.914 -8.719 1 96.69 178 ASP B O 1
ATOM 3417 N N . HIS B 1 179 ? 5.746 -5.031 -7.793 1 97.75 179 HIS B N 1
ATOM 3418 C CA . HIS B 1 179 ? 5.609 -6.406 -7.32 1 97.75 179 HIS B CA 1
ATOM 3419 C C . HIS B 1 179 ? 4.688 -6.484 -6.109 1 97.75 179 HIS B C 1
ATOM 3421 O O . HIS B 1 179 ? 5.148 -6.43 -4.969 1 97.75 179 HIS B O 1
ATOM 3427 N N . ALA B 1 180 ? 3.369 -6.742 -6.453 1 97.94 180 ALA B N 1
ATOM 3428 C CA . ALA B 1 180 ? 2.414 -6.93 -5.363 1 97.94 180 ALA B CA 1
ATOM 3429 C C . ALA B 1 180 ? 2.822 -8.102 -4.469 1 97.94 180 ALA B C 1
ATOM 3431 O O . ALA B 1 180 ? 3.275 -9.133 -4.961 1 97.94 180 ALA B O 1
ATOM 3432 N N . HIS B 1 181 ? 2.617 -7.977 -3.121 1 98.06 181 HIS B N 1
ATOM 3433 C CA . HIS B 1 181 ? 2.891 -9 -2.119 1 98.06 181 HIS B CA 1
ATOM 3434 C C . HIS B 1 181 ? 4.371 -9.367 -2.096 1 98.06 181 HIS B C 1
ATOM 3436 O O . HIS B 1 181 ? 4.73 -10.492 -1.737 1 98.06 181 HIS B O 1
ATOM 3442 N N . ARG B 1 182 ? 5.25 -8.453 -2.502 1 97.69 182 ARG B N 1
ATOM 3443 C CA . ARG B 1 182 ? 6.676 -8.719 -2.643 1 97.69 182 ARG B CA 1
ATOM 3444 C C . ARG B 1 182 ? 7.277 -9.195 -1.322 1 97.69 182 ARG B C 1
ATOM 3446 O O . ARG B 1 182 ? 7.891 -10.258 -1.26 1 97.69 182 ARG B O 1
ATOM 3453 N N . ALA B 1 183 ? 7.137 -8.438 -0.281 1 96.56 183 ALA B N 1
ATOM 3454 C CA . ALA B 1 183 ? 7.719 -8.781 1.015 1 96.56 183 ALA B CA 1
ATOM 3455 C C . ALA B 1 183 ? 7.094 -10.062 1.574 1 96.56 183 ALA B C 1
ATOM 3457 O O . ALA B 1 183 ? 7.793 -10.898 2.152 1 96.56 183 ALA B O 1
ATOM 3458 N N . GLU B 1 184 ? 5.781 -10.188 1.422 1 97.25 184 GLU B N 1
ATOM 3459 C CA . GLU B 1 184 ? 5.094 -11.383 1.906 1 97.25 184 GLU B CA 1
ATOM 3460 C C . GLU B 1 184 ? 5.598 -12.633 1.197 1 97.25 184 GLU B C 1
ATOM 3462 O O . GLU B 1 184 ? 5.824 -13.664 1.833 1 97.25 184 GLU B O 1
ATOM 3467 N N . LEU B 1 185 ? 5.738 -12.547 -0.134 1 98.12 185 LEU B N 1
ATOM 3468 C CA . LEU B 1 185 ? 6.246 -13.68 -0.908 1 98.12 185 LEU B CA 1
ATOM 3469 C C . LEU B 1 185 ? 7.594 -14.141 -0.371 1 98.12 185 LEU B C 1
ATOM 3471 O O . LEU B 1 185 ? 7.805 -15.336 -0.156 1 98.12 185 LEU B O 1
ATOM 3475 N N . SER B 1 186 ? 8.477 -13.195 -0.133 1 97.25 186 SER B N 1
ATOM 3476 C CA . SER B 1 186 ? 9.797 -13.516 0.393 1 97.25 186 SER B CA 1
ATOM 3477 C C . SER B 1 186 ? 9.703 -14.188 1.76 1 97.25 186 SER B C 1
ATOM 3479 O O . SER B 1 186 ? 10.367 -15.195 2.008 1 97.25 186 SER B O 1
ATOM 3481 N N . THR B 1 187 ? 8.883 -13.664 2.621 1 97.5 187 THR B N 1
ATOM 3482 C CA . THR B 1 187 ? 8.719 -14.18 3.975 1 97.5 187 THR B CA 1
ATOM 3483 C C . THR B 1 187 ? 8.172 -15.609 3.939 1 97.5 187 THR B C 1
ATOM 3485 O O . THR B 1 187 ? 8.641 -16.469 4.688 1 97.5 187 THR B O 1
ATOM 3488 N N . LEU B 1 188 ? 7.184 -15.844 3.104 1 98.19 188 LEU B N 1
ATOM 3489 C CA . LEU B 1 188 ? 6.574 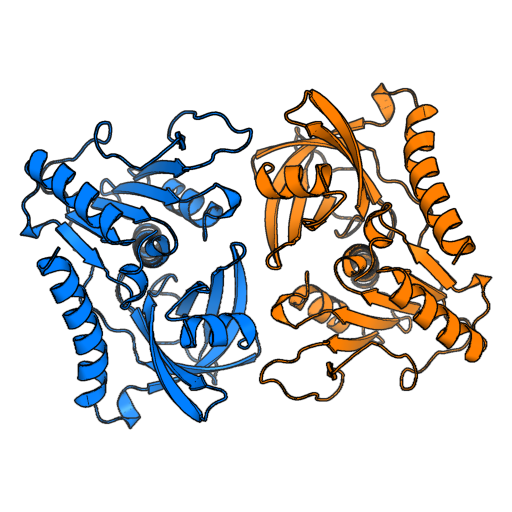-17.172 3.004 1 98.19 188 LEU B CA 1
ATOM 3490 C C . LEU B 1 188 ? 7.59 -18.188 2.516 1 98.19 188 LEU B C 1
ATOM 3492 O O . LEU B 1 188 ? 7.684 -19.297 3.072 1 98.19 188 LEU B O 1
ATOM 3496 N N . VAL B 1 189 ? 8.359 -17.844 1.498 1 98.25 189 VAL B N 1
ATOM 3497 C CA . VAL B 1 189 ? 9.352 -18.766 0.952 1 98.25 189 VAL B CA 1
ATOM 3498 C C . VAL B 1 189 ? 10.406 -19.078 2.012 1 98.25 189 VAL B C 1
ATOM 3500 O O . VAL B 1 189 ? 10.812 -20.234 2.166 1 98.25 189 VAL B O 1
ATOM 3503 N N . ASP B 1 190 ? 10.797 -18.109 2.805 1 97.69 190 ASP B N 1
ATOM 3504 C CA . ASP B 1 190 ? 11.82 -18.25 3.838 1 97.69 190 ASP B CA 1
ATOM 3505 C C . ASP B 1 190 ? 11.352 -19.219 4.926 1 97.69 190 ASP B C 1
ATOM 3507 O O . ASP B 1 190 ? 12.18 -19.812 5.629 1 97.69 190 ASP B O 1
ATOM 3511 N N . LYS B 1 191 ? 10.117 -19.391 5.07 1 98.06 191 LYS B N 1
ATOM 3512 C CA . LYS B 1 191 ? 9.562 -20.234 6.129 1 98.06 191 LYS B CA 1
ATOM 3513 C C . LYS B 1 191 ? 9.461 -21.688 5.68 1 98.06 191 LYS B C 1
ATOM 3515 O O . LYS B 1 191 ? 9.156 -22.578 6.484 1 98.06 191 LYS B O 1
ATOM 3520 N N . ILE B 1 192 ? 9.664 -21.969 4.41 1 97.75 192 ILE B N 1
ATOM 3521 C CA . ILE B 1 192 ? 9.648 -23.328 3.879 1 97.75 192 ILE B CA 1
ATOM 3522 C C . ILE B 1 192 ? 11.078 -23.812 3.668 1 97.75 192 ILE B C 1
ATOM 3524 O O . ILE B 1 192 ? 11.781 -23.328 2.777 1 97.75 192 ILE B O 1
ATOM 3528 N N . PRO B 1 193 ? 11.539 -24.766 4.379 1 97.12 193 PRO B N 1
ATOM 3529 C CA . PRO B 1 193 ? 12.945 -25.156 4.41 1 97.12 193 PRO B CA 1
ATOM 3530 C C . PRO B 1 193 ? 13.492 -25.5 3.027 1 97.12 193 PRO B C 1
ATOM 3532 O O . PRO B 1 193 ? 14.625 -25.141 2.695 1 97.12 193 PRO B O 1
ATOM 3535 N N . ALA B 1 194 ? 12.758 -26.188 2.227 1 97.19 194 ALA B N 1
ATOM 3536 C CA . ALA B 1 194 ? 13.25 -26.641 0.93 1 97.19 194 ALA B CA 1
ATOM 3537 C C . ALA B 1 194 ? 12.68 -25.797 -0.204 1 97.19 194 ALA B C 1
ATOM 3539 O O . ALA B 1 194 ? 12.367 -26.312 -1.278 1 97.19 194 ALA B O 1
ATOM 3540 N N . ALA B 1 195 ? 12.492 -24.484 0.048 1 97.81 195 ALA B N 1
ATOM 3541 C CA . ALA B 1 195 ? 11.961 -23.609 -0.99 1 97.81 195 ALA B CA 1
ATOM 3542 C C . ALA B 1 195 ? 13.031 -22.641 -1.49 1 97.81 195 ALA B C 1
ATOM 3544 O O . ALA B 1 195 ? 13.938 -22.266 -0.743 1 97.81 195 ALA B O 1
ATOM 3545 N N . THR B 1 196 ? 12.945 -22.312 -2.723 1 97.31 196 THR B N 1
ATOM 3546 C CA . THR B 1 196 ? 13.773 -21.281 -3.34 1 97.31 196 THR B CA 1
ATOM 3547 C C . THR B 1 196 ? 12.914 -20.25 -4.059 1 97.31 196 THR B C 1
ATOM 3549 O O . THR B 1 196 ? 11.812 -20.562 -4.52 1 97.31 196 THR B O 1
ATOM 3552 N N . LEU B 1 197 ? 13.414 -19.047 -4.129 1 97.88 197 LEU B N 1
ATOM 3553 C CA . LEU B 1 197 ? 12.719 -17.938 -4.785 1 97.88 197 LEU B CA 1
ATOM 3554 C C . LEU B 1 197 ? 13.602 -17.281 -5.832 1 97.88 197 LEU B C 1
ATOM 3556 O O . LEU B 1 197 ? 14.742 -16.891 -5.539 1 97.88 197 LEU B O 1
ATOM 3560 N N . HIS B 1 198 ? 13.125 -17.234 -7.039 1 97.81 198 HIS B N 1
ATOM 3561 C CA . HIS B 1 198 ? 13.758 -16.5 -8.125 1 97.81 198 HIS B CA 1
ATOM 3562 C C . HIS B 1 198 ? 12.844 -15.414 -8.672 1 97.81 198 HIS B C 1
ATOM 3564 O O . HIS B 1 198 ? 11.68 -15.672 -8.977 1 97.81 198 HIS B O 1
ATOM 3570 N N . ARG B 1 199 ? 13.383 -14.281 -8.82 1 97.44 199 ARG B N 1
ATOM 3571 C CA . ARG B 1 199 ? 12.594 -13.148 -9.289 1 97.44 199 ARG B CA 1
ATOM 3572 C C . ARG B 1 199 ? 13.211 -12.523 -10.539 1 97.44 199 ARG B C 1
ATOM 3574 O O . ARG B 1 199 ? 14.43 -12.422 -10.648 1 97.44 199 ARG B O 1
ATOM 3581 N N . TRP B 1 200 ? 12.359 -12.125 -11.43 1 97.81 200 TRP B N 1
ATOM 3582 C CA . TRP B 1 200 ? 12.727 -11.352 -12.609 1 97.81 200 TRP B CA 1
ATOM 3583 C C . TRP B 1 200 ? 11.977 -10.031 -12.656 1 97.81 200 TRP B C 1
ATOM 3585 O O . TRP B 1 200 ? 10.758 -9.992 -12.5 1 97.81 200 TRP B O 1
ATOM 3595 N N . TYR B 1 201 ? 12.727 -8.984 -12.852 1 97.56 201 TYR B N 1
ATOM 3596 C CA . TYR B 1 201 ? 12.133 -7.672 -13.086 1 97.56 201 TYR B CA 1
ATOM 3597 C C . TYR B 1 201 ? 12.586 -7.102 -14.43 1 97.56 201 TYR B C 1
ATOM 3599 O O . TYR B 1 201 ? 13.773 -7.133 -14.758 1 97.56 201 TYR B O 1
ATOM 3607 N N . GLU B 1 202 ? 11.594 -6.594 -15.211 1 96.56 202 GLU B N 1
ATOM 3608 C CA . GLU B 1 202 ? 11.945 -5.965 -16.484 1 96.56 202 GLU B CA 1
ATOM 3609 C C . GLU B 1 202 ? 12.828 -4.742 -16.266 1 96.56 202 GLU B C 1
ATOM 3611 O O . GLU B 1 202 ? 13.711 -4.457 -17.078 1 96.56 202 GLU B O 1
ATOM 3616 N N . ASP B 1 203 ? 12.539 -4.008 -15.219 1 95.19 203 ASP B N 1
ATOM 3617 C CA . ASP B 1 203 ? 13.289 -2.822 -14.812 1 95.19 203 ASP B CA 1
ATOM 3618 C C . ASP B 1 203 ? 13.734 -2.922 -13.359 1 95.19 203 ASP B C 1
ATOM 3620 O O . ASP B 1 203 ? 12.906 -2.844 -12.445 1 95.19 203 ASP B O 1
ATOM 3624 N N . LEU B 1 204 ? 15.008 -2.977 -13.141 1 94 204 LEU B N 1
ATOM 3625 C CA . LEU B 1 204 ? 15.562 -3.109 -11.797 1 94 204 LEU B CA 1
ATOM 3626 C C . LEU B 1 204 ? 15.875 -1.741 -11.195 1 94 204 LEU B C 1
ATOM 3628 O O . LEU B 1 204 ? 16.281 -1.644 -10.039 1 94 204 LEU B O 1
ATOM 3632 N N . GLY B 1 205 ? 15.625 -0.708 -11.984 1 90.69 205 GLY B N 1
ATOM 3633 C CA . GLY B 1 205 ? 16.031 0.609 -11.523 1 90.69 205 GLY B CA 1
ATOM 3634 C C . GLY B 1 205 ? 17.516 0.714 -11.258 1 90.69 205 GLY B C 1
ATOM 3635 O O . GLY B 1 205 ? 18.328 0.399 -12.125 1 90.69 205 GLY B O 1
ATOM 3636 N N . THR B 1 206 ? 17.891 1.104 -9.984 1 89.5 206 THR B N 1
ATOM 3637 C CA . THR B 1 206 ? 19.297 1.265 -9.648 1 89.5 206 THR B CA 1
ATOM 3638 C C . THR B 1 206 ? 19.859 -0.013 -9.031 1 89.5 206 THR B C 1
ATOM 3640 O O . THR B 1 206 ? 21.031 -0.063 -8.641 1 89.5 206 THR B O 1
ATOM 3643 N N . HIS B 1 207 ? 19.031 -0.953 -8.969 1 89.94 207 HIS B N 1
ATOM 3644 C CA . HIS B 1 207 ? 19.484 -2.217 -8.391 1 89.94 207 HIS B CA 1
ATOM 3645 C C . HIS B 1 207 ? 20.266 -3.047 -9.406 1 89.94 207 HIS B C 1
ATOM 3647 O O . HIS B 1 207 ? 20.062 -2.904 -10.617 1 89.94 207 HIS B O 1
ATOM 3653 N N . VAL B 1 208 ? 21.078 -3.832 -8.797 1 86.62 208 VAL B N 1
ATOM 3654 C CA . VAL B 1 208 ? 21.859 -4.746 -9.625 1 86.62 208 VAL B CA 1
ATOM 3655 C C . VAL B 1 208 ? 21.375 -6.18 -9.406 1 86.62 208 VAL B C 1
ATOM 3657 O O . VAL B 1 208 ? 21.109 -6.582 -8.273 1 86.62 208 VAL B O 1
ATOM 3660 N N . ALA B 1 209 ? 21.266 -6.789 -10.555 1 86.19 209 ALA B N 1
ATOM 3661 C CA . ALA B 1 209 ? 20.906 -8.203 -10.461 1 86.19 209 ALA B CA 1
ATOM 3662 C C . ALA B 1 209 ? 21.906 -8.969 -9.586 1 86.19 209 ALA B C 1
ATOM 3664 O O . ALA B 1 209 ? 23.125 -8.789 -9.727 1 86.19 209 ALA B O 1
ATOM 3665 N N . PHE B 1 210 ? 21.359 -9.703 -8.609 1 83.25 210 PHE B N 1
ATOM 3666 C CA . PHE B 1 210 ? 22.234 -10.477 -7.73 1 83.25 210 PHE B CA 1
ATOM 3667 C C . PHE B 1 210 ? 21.469 -11.648 -7.125 1 83.25 210 PHE B C 1
ATOM 3669 O O . PHE B 1 210 ? 20.312 -11.516 -6.738 1 83.25 210 PHE B O 1
ATOM 3676 N N . GLY B 1 211 ? 22.234 -12.758 -7.188 1 86.06 211 GLY B N 1
ATOM 3677 C CA . GLY B 1 211 ? 21.641 -13.961 -6.617 1 86.06 211 GLY B CA 1
ATOM 3678 C C . GLY B 1 211 ? 20.406 -14.422 -7.363 1 86.06 211 GLY B C 1
ATOM 3679 O O . GLY B 1 211 ? 20.469 -14.703 -8.562 1 86.06 211 GLY B O 1
ATOM 3680 N N . SER B 1 212 ? 19.266 -14.367 -6.652 1 91.88 212 SER B N 1
ATOM 3681 C CA . SER B 1 212 ? 18.031 -14.906 -7.191 1 91.88 212 SER B CA 1
ATOM 3682 C C . SER B 1 212 ? 17.141 -13.805 -7.758 1 91.88 212 SER B C 1
ATOM 3684 O O . SER B 1 212 ? 15.953 -14.008 -7.992 1 91.88 212 SER B O 1
ATOM 3686 N N . VAL B 1 213 ? 17.719 -12.641 -7.957 1 94.69 213 VAL B N 1
ATOM 3687 C CA . VAL B 1 213 ? 17.047 -11.523 -8.609 1 94.69 213 VAL B CA 1
ATOM 3688 C C . VAL B 1 213 ? 17.672 -11.273 -9.984 1 94.69 213 VAL B C 1
ATOM 3690 O O . VAL B 1 213 ? 18.875 -11.078 -10.102 1 94.69 213 VAL B O 1
ATOM 3693 N N . HIS B 1 214 ? 16.844 -11.305 -10.992 1 95.56 214 HIS B N 1
ATOM 3694 C CA . HIS B 1 214 ? 17.281 -11.219 -12.375 1 95.56 214 HIS B CA 1
ATOM 3695 C C . HIS B 1 214 ? 16.609 -10.055 -13.102 1 95.56 214 HIS B C 1
ATOM 3697 O O . HIS B 1 214 ? 15.539 -9.609 -12.695 1 95.56 214 HIS B O 1
ATOM 3703 N N . GLU B 1 215 ? 17.281 -9.57 -14.164 1 95.38 215 GLU B N 1
ATOM 3704 C CA . GLU B 1 215 ? 16.688 -8.555 -15.023 1 95.38 215 GLU B CA 1
ATOM 3705 C C . GLU B 1 215 ? 16.109 -9.172 -16.297 1 95.38 215 GLU B C 1
ATOM 3707 O O . GLU B 1 215 ? 16.719 -10.07 -16.891 1 95.38 215 GLU B O 1
ATOM 3712 N N . GLY B 1 216 ? 15 -8.68 -16.656 1 95 216 GLY B N 1
ATOM 3713 C CA . GLY B 1 216 ? 14.391 -9.133 -17.891 1 95 216 GLY B CA 1
ATOM 3714 C C . GLY B 1 216 ? 13.219 -10.07 -17.688 1 95 216 GLY B C 1
ATOM 3715 O O . GLY B 1 216 ? 12.523 -9.984 -16.672 1 95 216 GLY B O 1
ATOM 3716 N N . ARG B 1 217 ? 12.922 -10.906 -18.672 1 95 217 ARG B N 1
ATOM 3717 C CA . ARG B 1 217 ? 11.805 -11.844 -18.625 1 95 217 ARG B CA 1
ATOM 3718 C C . ARG B 1 217 ? 12.203 -13.133 -17.922 1 95 217 ARG B C 1
ATOM 3720 O O . ARG B 1 217 ? 13.328 -13.609 -18.062 1 95 217 ARG B O 1
ATOM 3727 N N . ALA B 1 218 ? 11.25 -13.68 -17.25 1 95.25 218 ALA B N 1
ATOM 3728 C CA . ALA B 1 218 ? 11.5 -14.906 -16.5 1 95.25 218 ALA B CA 1
ATOM 3729 C C . ALA B 1 218 ? 11.844 -16.062 -17.438 1 95.25 218 ALA B C 1
ATOM 3731 O O . ALA B 1 218 ? 11.25 -16.203 -18.5 1 95.25 218 ALA B O 1
ATOM 3732 N N . ASP B 1 219 ? 12.789 -16.828 -17.031 1 92.56 219 ASP B N 1
ATOM 3733 C CA . ASP B 1 219 ? 13.133 -18.062 -17.75 1 92.56 219 ASP B CA 1
ATOM 3734 C C . ASP B 1 219 ? 13.531 -19.172 -16.781 1 92.56 219 ASP B C 1
ATOM 3736 O O . ASP B 1 219 ? 14.039 -18.891 -15.688 1 92.56 219 ASP B O 1
ATOM 3740 N N . LEU B 1 220 ? 13.25 -20.406 -17.188 1 93.94 220 LEU B N 1
ATOM 3741 C CA . LEU B 1 220 ? 13.461 -21.547 -16.297 1 93.94 220 LEU B CA 1
ATOM 3742 C C . LEU B 1 220 ? 14.812 -22.203 -16.594 1 93.94 220 LEU B C 1
ATOM 3744 O O . LEU B 1 220 ? 15.117 -23.266 -16.031 1 93.94 220 LEU B O 1
ATOM 3748 N N . GLN B 1 221 ? 15.609 -21.578 -17.391 1 89.62 221 GLN B N 1
ATOM 3749 C CA . GLN B 1 221 ? 16.828 -22.203 -17.891 1 89.62 221 GLN B CA 1
ATOM 3750 C C . GLN B 1 221 ? 17.75 -22.625 -16.75 1 89.62 221 GLN B C 1
ATOM 3752 O O . GLN B 1 221 ? 18.281 -23.734 -16.75 1 89.62 221 GLN B O 1
ATOM 3757 N N . ASP B 1 222 ? 17.844 -21.797 -15.727 1 88.5 222 ASP B N 1
ATOM 3758 C CA . ASP B 1 222 ? 18.781 -22.094 -14.648 1 88.5 222 ASP B CA 1
ATOM 3759 C C . ASP B 1 222 ? 18.047 -22.594 -13.406 1 88.5 222 ASP B C 1
ATOM 3761 O O . ASP B 1 222 ? 18.609 -22.594 -12.305 1 88.5 222 ASP B O 1
ATOM 3765 N N . ILE B 1 223 ? 16.828 -22.969 -13.555 1 93.12 223 ILE B N 1
ATOM 3766 C CA . ILE B 1 223 ? 16.031 -23.469 -12.445 1 93.12 223 ILE B CA 1
ATOM 3767 C C . ILE B 1 223 ? 15.945 -25 -12.523 1 93.12 223 ILE B C 1
ATOM 3769 O O . ILE B 1 223 ? 15.555 -25.547 -13.555 1 93.12 223 ILE B O 1
ATOM 3773 N N . ALA B 1 224 ? 16.312 -25.656 -11.492 1 91.62 224 ALA B N 1
ATOM 3774 C CA . ALA B 1 224 ? 16.234 -27.125 -11.461 1 91.62 224 ALA B CA 1
ATOM 3775 C C . ALA B 1 224 ? 14.773 -27.578 -11.43 1 91.62 224 ALA B C 1
ATOM 3777 O O . ALA B 1 224 ? 13.961 -27.047 -10.68 1 91.62 224 ALA B O 1
ATOM 3778 N N . VAL B 1 225 ? 14.43 -28.5 -12.312 1 95.19 225 VAL B N 1
ATOM 3779 C CA . VAL B 1 225 ? 13.117 -29.141 -12.328 1 95.19 225 VAL B CA 1
ATOM 3780 C C . VAL B 1 225 ? 13.258 -30.609 -11.945 1 95.19 225 VAL B C 1
ATOM 3782 O O . VAL B 1 225 ? 13.781 -31.406 -12.727 1 95.19 225 VAL B O 1
ATOM 3785 N N . GLU B 1 226 ? 12.781 -30.938 -10.859 1 94.5 226 GLU B N 1
ATOM 3786 C CA . GLU B 1 226 ? 12.898 -32.312 -10.336 1 94.5 226 GLU B CA 1
ATOM 3787 C C . GLU B 1 226 ? 11.898 -33.219 -11.008 1 94.5 226 GLU B C 1
ATOM 3789 O O . GLU B 1 226 ? 10.875 -32.781 -11.539 1 94.5 226 GLU B O 1
ATOM 3794 N N . PRO B 1 227 ? 12.234 -34.531 -10.938 1 93.88 227 PRO B N 1
ATOM 3795 C CA . PRO B 1 227 ? 11.25 -35.5 -11.445 1 93.88 227 PRO B CA 1
ATOM 3796 C C . PRO B 1 227 ? 9.898 -35.406 -10.734 1 93.88 227 PRO B C 1
ATOM 3798 O O . PRO B 1 227 ? 9.852 -35.156 -9.523 1 93.88 227 PRO B O 1
ATOM 3801 N N . ASP B 1 228 ? 8.781 -35.469 -11.492 1 94.38 228 ASP B N 1
ATOM 3802 C CA . ASP B 1 228 ? 7.406 -35.5 -11 1 94.38 228 ASP B CA 1
ATOM 3803 C C . ASP B 1 228 ? 6.953 -34.125 -10.508 1 94.38 228 ASP B C 1
ATOM 3805 O O . ASP B 1 228 ? 5.957 -34.031 -9.789 1 94.38 228 ASP B O 1
ATOM 3809 N N . THR B 1 229 ? 7.707 -33.125 -10.898 1 96.81 229 THR B N 1
ATOM 3810 C CA . THR B 1 229 ? 7.348 -31.766 -10.516 1 96.81 229 THR B CA 1
ATOM 3811 C C . THR B 1 229 ? 5.922 -31.438 -10.961 1 96.81 229 THR B C 1
ATOM 3813 O O . THR B 1 229 ? 5.523 -31.766 -12.078 1 96.81 229 THR B O 1
ATOM 3816 N N . GLN B 1 230 ? 5.129 -30.922 -10.008 1 96.19 230 GLN B N 1
ATOM 3817 C CA . GLN B 1 230 ? 3.85 -30.297 -10.312 1 96.19 230 GLN B CA 1
ATOM 3818 C C . GLN B 1 230 ? 4.004 -28.781 -10.469 1 96.19 230 GLN B C 1
ATOM 3820 O O . GLN B 1 230 ? 4.395 -28.094 -9.523 1 96.19 230 GLN B O 1
ATOM 3825 N N . ALA B 1 231 ? 3.691 -28.297 -11.695 1 96.5 231 ALA B N 1
ATOM 3826 C CA . ALA B 1 231 ? 3.895 -26.875 -11.992 1 96.5 231 ALA B CA 1
ATOM 3827 C C . ALA B 1 231 ? 2.568 -26.125 -12.016 1 96.5 231 ALA B C 1
ATOM 3829 O O . ALA B 1 231 ? 1.596 -26.578 -12.617 1 96.5 231 ALA B O 1
ATOM 3830 N N . PHE B 1 232 ? 2.561 -25.031 -11.328 1 94.5 232 PHE B N 1
ATOM 3831 C CA . PHE B 1 232 ? 1.416 -24.125 -11.336 1 94.5 232 PHE B CA 1
ATOM 3832 C C . PHE B 1 232 ? 1.793 -22.781 -11.945 1 94.5 232 PHE B C 1
ATOM 3834 O O . PHE B 1 232 ? 2.73 -22.125 -11.492 1 94.5 232 PHE B O 1
ATOM 3841 N N . LEU B 1 233 ? 1.067 -22.391 -12.969 1 93.5 233 LEU B N 1
ATOM 3842 C CA . LEU B 1 233 ? 1.372 -21.172 -13.719 1 93.5 233 LEU B CA 1
ATOM 3843 C C . LEU B 1 233 ? 0.212 -20.188 -13.648 1 93.5 233 LEU B C 1
ATOM 3845 O O . LEU B 1 233 ? -0.952 -20.578 -13.758 1 93.5 233 LEU B O 1
ATOM 3849 N N . CYS B 1 234 ? 0.525 -18.938 -13.422 1 92.94 234 CYS B N 1
ATOM 3850 C CA . CYS B 1 234 ? -0.492 -17.891 -13.461 1 92.94 234 CYS B CA 1
ATOM 3851 C C . CYS B 1 234 ? 0.114 -16.562 -13.875 1 92.94 234 CYS B C 1
ATOM 3853 O O . CYS B 1 234 ? 1.104 -16.109 -13.289 1 92.94 234 CYS B O 1
ATOM 3855 N N . GLY B 1 235 ? -0.374 -15.938 -14.836 1 91.56 235 GLY B N 1
ATOM 3856 C CA . GLY B 1 235 ? 0.08 -14.664 -15.367 1 91.56 235 GLY B CA 1
ATOM 3857 C C . GLY B 1 235 ? -0.458 -14.367 -16.75 1 91.56 235 GLY B C 1
ATOM 3858 O O . GLY B 1 235 ? -1.385 -15.031 -17.219 1 91.56 235 GLY B O 1
ATOM 3859 N N . PRO B 1 236 ? 0.089 -13.32 -17.359 1 86.88 236 PRO B N 1
ATOM 3860 C CA . PRO B 1 236 ? -0.329 -13.047 -18.75 1 86.88 236 PRO B CA 1
ATOM 3861 C C . PRO B 1 236 ? -0.046 -14.211 -19.688 1 86.88 236 PRO B C 1
ATOM 3863 O O . PRO B 1 236 ? 0.885 -14.984 -19.453 1 86.88 236 PRO B O 1
ATOM 3866 N N . MET B 1 237 ? -0.7 -14.242 -20.766 1 83.5 237 MET B N 1
ATOM 3867 C CA . MET B 1 237 ? -0.672 -15.383 -21.672 1 83.5 237 MET B CA 1
ATOM 3868 C C . MET B 1 237 ? 0.739 -15.625 -22.203 1 83.5 237 MET B C 1
ATOM 3870 O O . MET B 1 237 ? 1.243 -16.75 -22.141 1 83.5 237 MET B O 1
ATOM 3874 N N . PRO B 1 238 ? 1.465 -14.602 -22.719 1 85.12 238 PRO B N 1
ATOM 3875 C CA . PRO B 1 238 ? 2.814 -14.859 -23.219 1 85.12 238 PRO B CA 1
ATOM 3876 C C . PRO B 1 238 ? 3.732 -15.469 -22.172 1 85.12 238 PRO B C 1
ATOM 3878 O O . PRO B 1 238 ? 4.562 -16.328 -22.484 1 85.12 238 PRO B O 1
ATOM 3881 N N . PHE B 1 239 ? 3.547 -15.133 -20.984 1 92.38 239 PHE B N 1
ATOM 3882 C CA . PHE B 1 239 ? 4.332 -15.688 -19.891 1 92.38 239 PHE B CA 1
ATOM 3883 C C . PHE B 1 239 ? 4.02 -17.172 -19.703 1 92.38 239 PHE B C 1
ATOM 3885 O O . PHE B 1 239 ? 4.93 -18 -19.641 1 92.38 239 PHE B O 1
ATOM 3892 N N . MET B 1 240 ? 2.764 -17.469 -19.609 1 90.94 240 MET B N 1
ATOM 3893 C CA . MET B 1 240 ? 2.352 -18.844 -19.328 1 90.94 240 MET B CA 1
ATOM 3894 C C . MET B 1 240 ? 2.764 -19.781 -20.469 1 90.94 240 MET B C 1
ATOM 3896 O O . MET B 1 240 ? 3.223 -20.891 -20.234 1 90.94 240 MET B O 1
ATOM 3900 N N . LEU B 1 241 ? 2.676 -19.234 -21.672 1 87.62 241 LEU B N 1
ATOM 3901 C CA . LEU B 1 241 ? 3.074 -20.031 -22.828 1 87.62 241 LEU B CA 1
ATOM 3902 C C . LEU B 1 241 ? 4.574 -20.297 -22.828 1 87.62 241 LEU B C 1
ATOM 3904 O O . LEU B 1 241 ? 5.016 -21.406 -23.109 1 87.62 241 LEU B O 1
ATOM 3908 N N . ALA B 1 242 ? 5.289 -19.312 -22.484 1 92.88 242 ALA B N 1
ATOM 3909 C CA . ALA B 1 242 ? 6.738 -19.469 -22.422 1 92.88 242 ALA B CA 1
ATOM 3910 C C . ALA B 1 242 ? 7.145 -20.453 -21.328 1 92.88 242 ALA B C 1
ATOM 3912 O O . ALA B 1 242 ? 8.023 -21.297 -21.547 1 92.88 242 ALA B O 1
ATOM 3913 N N . MET B 1 243 ? 6.52 -20.375 -20.219 1 95.25 243 MET B N 1
ATOM 3914 C CA . MET B 1 243 ? 6.805 -21.297 -19.109 1 95.25 243 MET B CA 1
ATOM 3915 C C . MET B 1 243 ? 6.453 -22.734 -19.5 1 95.25 243 MET B C 1
ATOM 3917 O O . MET B 1 243 ? 7.238 -23.656 -19.25 1 95.25 243 MET B O 1
ATOM 3921 N N . ARG B 1 244 ? 5.305 -22.875 -20.062 1 92.62 244 ARG B N 1
ATOM 3922 C CA . ARG B 1 244 ? 4.871 -24.203 -20.469 1 92.62 244 ARG B CA 1
ATOM 3923 C C . ARG B 1 244 ? 5.844 -24.812 -21.469 1 92.62 244 ARG B C 1
ATOM 3925 O O . ARG B 1 244 ? 6.223 -25.984 -21.344 1 92.62 244 ARG B O 1
ATOM 3932 N N . ALA B 1 245 ? 6.188 -24.016 -22.453 1 93.62 245 ALA B N 1
ATOM 3933 C CA . ALA B 1 245 ? 7.129 -24.484 -23.469 1 93.62 245 ALA B CA 1
ATOM 3934 C C . ALA B 1 245 ? 8.43 -24.953 -22.828 1 93.62 245 ALA B C 1
ATOM 3936 O O . ALA B 1 245 ? 8.945 -26.031 -23.156 1 93.62 245 ALA B O 1
ATOM 3937 N N . SER B 1 246 ? 8.914 -24.172 -21.953 1 96.12 246 SER B N 1
ATOM 3938 C CA . SER B 1 246 ? 10.164 -24.5 -21.266 1 96.12 246 SER B CA 1
ATOM 3939 C C . SER B 1 246 ? 10.023 -25.781 -20.453 1 96.12 246 SER B C 1
ATOM 3941 O O . SER B 1 246 ? 10.93 -26.625 -20.438 1 96.12 246 SER B O 1
ATOM 3943 N N . LEU B 1 247 ? 8.922 -25.969 -19.781 1 96.88 247 LEU B N 1
ATOM 3944 C CA . LEU B 1 247 ? 8.68 -27.141 -18.938 1 96.88 247 LEU B CA 1
ATOM 3945 C C . LEU B 1 247 ? 8.547 -28.391 -19.797 1 96.88 247 LEU B C 1
ATOM 3947 O O . LEU B 1 247 ? 9.078 -29.453 -19.438 1 96.88 247 LEU B O 1
ATOM 3951 N N . LEU B 1 248 ? 7.891 -28.25 -20.922 1 95.19 248 LEU B N 1
ATOM 3952 C CA . LEU B 1 248 ? 7.75 -29.375 -21.828 1 95.19 248 LEU B CA 1
ATOM 3953 C C . LEU B 1 248 ? 9.102 -29.781 -22.406 1 95.19 248 LEU B C 1
ATOM 3955 O O . LEU B 1 248 ? 9.398 -30.984 -22.516 1 95.19 248 LEU B O 1
ATOM 3959 N N . GLU B 1 249 ? 9.844 -28.812 -22.734 1 95.12 249 GLU B N 1
ATOM 3960 C CA . GLU B 1 249 ? 11.188 -29.078 -23.25 1 95.12 249 GLU B CA 1
ATOM 3961 C C . GLU B 1 249 ? 12.039 -29.812 -22.219 1 95.12 249 GLU B C 1
ATOM 3963 O O . GLU B 1 249 ? 12.977 -30.531 -22.594 1 95.12 249 GLU B O 1
ATOM 3968 N N . ARG B 1 250 ? 11.664 -29.688 -21.031 1 95.12 250 ARG B N 1
ATOM 3969 C CA . ARG B 1 250 ? 12.414 -30.328 -19.953 1 95.12 250 ARG B CA 1
ATOM 3970 C C . ARG B 1 250 ? 11.711 -31.594 -19.469 1 95.12 250 ARG B C 1
ATOM 3972 O O . ARG B 1 250 ? 11.945 -32.031 -18.344 1 95.12 250 ARG B O 1
ATOM 3979 N N . ASP B 1 251 ? 10.758 -32.062 -20.188 1 94.56 251 ASP B N 1
ATOM 3980 C CA . ASP B 1 251 ? 10.117 -33.375 -20.078 1 94.56 251 ASP B CA 1
ATOM 3981 C C . ASP B 1 251 ? 9.164 -33.406 -18.891 1 94.56 251 ASP B C 1
ATOM 3983 O O . ASP B 1 251 ? 8.961 -34.469 -18.281 1 94.56 251 ASP B O 1
ATOM 3987 N N . VAL B 1 252 ? 8.711 -32.312 -18.453 1 95.81 252 VAL B N 1
ATOM 3988 C CA . VAL B 1 252 ? 7.586 -32.312 -17.531 1 95.81 252 VAL B CA 1
ATOM 3989 C C . VAL B 1 252 ? 6.309 -32.719 -18.266 1 95.81 252 VAL B C 1
ATOM 3991 O O . VAL B 1 252 ? 5.941 -32.094 -19.266 1 95.81 252 VAL B O 1
ATOM 3994 N N . PRO B 1 253 ? 5.668 -33.781 -17.797 1 95.31 253 PRO B N 1
ATOM 3995 C CA . PRO B 1 253 ? 4.43 -34.156 -18.484 1 95.31 253 PRO B CA 1
ATOM 3996 C C . PRO B 1 253 ? 3.387 -33.062 -18.5 1 95.31 253 PRO B C 1
ATOM 3998 O O . PRO B 1 253 ? 3.238 -32.344 -17.5 1 95.31 253 PRO B O 1
ATOM 4001 N N . ALA B 1 254 ? 2.666 -32.906 -19.578 1 91 254 ALA B N 1
ATOM 4002 C CA . ALA B 1 254 ? 1.653 -31.859 -19.734 1 91 254 ALA B CA 1
ATOM 4003 C C . ALA B 1 254 ? 0.621 -31.922 -18.609 1 91 254 ALA B C 1
ATOM 4005 O O . ALA B 1 254 ? 0.124 -30.891 -18.156 1 91 254 ALA B O 1
ATOM 4006 N N . GLN B 1 255 ? 0.319 -33.156 -18.172 1 89.56 255 GLN B N 1
ATOM 4007 C CA . GLN B 1 255 ? -0.695 -33.344 -17.141 1 89.56 255 GLN B CA 1
ATOM 4008 C C . GLN B 1 255 ? -0.222 -32.781 -15.797 1 89.56 255 GLN B C 1
ATOM 4010 O O . GLN B 1 255 ? -1.023 -32.594 -14.883 1 89.56 255 GLN B O 1
ATOM 4015 N N . ASN B 1 256 ? 1.124 -32.5 -15.633 1 94.31 256 ASN B N 1
ATOM 4016 C CA . ASN B 1 256 ? 1.68 -31.969 -14.398 1 94.31 256 ASN B CA 1
ATOM 4017 C C . ASN B 1 256 ? 1.764 -30.453 -14.453 1 94.31 256 ASN B C 1
ATOM 4019 O O . ASN B 1 256 ? 2.25 -29.812 -13.508 1 94.31 256 ASN B O 1
ATOM 4023 N N . ILE B 1 257 ? 1.323 -29.844 -15.523 1 92.44 257 ILE B N 1
ATOM 4024 C CA . ILE B 1 257 ? 1.354 -28.391 -15.68 1 92.44 257 ILE B CA 1
ATOM 4025 C C . ILE B 1 257 ? -0.057 -27.828 -15.539 1 92.44 257 ILE B C 1
ATOM 4027 O O . ILE B 1 257 ? -0.923 -28.094 -16.375 1 92.44 257 ILE B O 1
ATOM 4031 N N . HIS B 1 258 ? -0.214 -27.078 -14.477 1 89.31 258 HIS B N 1
ATOM 4032 C CA . HIS B 1 258 ? -1.521 -26.516 -14.148 1 89.31 258 HIS B CA 1
ATOM 4033 C C . HIS B 1 258 ? -1.541 -25 -14.352 1 89.31 258 HIS B C 1
ATOM 4035 O O . HIS B 1 258 ? -0.53 -24.328 -14.148 1 89.31 258 HIS B O 1
ATOM 4041 N N . TYR B 1 259 ? -2.764 -24.484 -14.75 1 84.88 259 TYR B N 1
ATOM 4042 C CA . TYR B 1 259 ? -2.912 -23.062 -15.07 1 84.88 259 TYR B CA 1
ATOM 4043 C C . TYR B 1 259 ? -4.062 -22.438 -14.289 1 84.88 259 TYR B C 1
ATOM 4045 O O . TYR B 1 259 ? -5.105 -23.062 -14.102 1 84.88 259 TYR B O 1
ATOM 4053 N N . GLU B 1 260 ? -3.791 -21.266 -13.852 1 81.62 260 GLU B N 1
ATOM 4054 C CA . GLU B 1 260 ? -4.887 -20.406 -13.398 1 81.62 260 GLU B CA 1
ATOM 4055 C C . GLU B 1 260 ? -5 -19.156 -14.266 1 81.62 260 GLU B C 1
ATOM 4057 O O . GLU B 1 260 ? -4.055 -18.375 -14.359 1 81.62 260 GLU B O 1
ATOM 4062 N N . VAL B 1 261 ? -6.105 -18.938 -14.914 1 70.06 261 VAL B N 1
ATOM 4063 C CA . VAL B 1 261 ? -6.312 -17.828 -15.836 1 70.06 261 VAL B CA 1
ATOM 4064 C C . VAL B 1 261 ? -7.391 -16.891 -15.289 1 70.06 261 VAL B C 1
ATOM 4066 O O . VAL B 1 261 ? -8.461 -17.344 -14.883 1 70.06 261 VAL B O 1
ATOM 4069 N N . PHE B 1 262 ? -6.871 -15.555 -15.133 1 66.31 262 PHE B N 1
ATOM 4070 C CA . PHE B 1 262 ? -7.824 -14.562 -14.648 1 66.31 262 PHE B CA 1
ATOM 4071 C C . PHE B 1 262 ? -8.469 -13.82 -15.812 1 66.31 262 PHE B C 1
ATOM 4073 O O . PHE B 1 262 ? -7.773 -13.336 -16.703 1 66.31 262 PHE B O 1
ATOM 4080 N N . GLY B 1 263 ? -9.609 -13.883 -16.094 1 57.69 263 GLY B N 1
ATOM 4081 C CA . GLY B 1 263 ? -10.523 -13.188 -16.984 1 57.69 263 GLY B CA 1
ATOM 4082 C C . GLY B 1 263 ? -9.883 -12.758 -18.281 1 57.69 263 GLY B C 1
ATOM 4083 O O . GLY B 1 263 ? -8.688 -12.992 -18.5 1 57.69 263 GLY B O 1
ATOM 4084 N N . PRO B 1 264 ? -10.617 -12.242 -19.25 1 51.09 264 PRO B N 1
ATOM 4085 C CA . PRO B 1 264 ? -10.25 -11.898 -20.625 1 51.09 264 PRO B CA 1
ATOM 4086 C C . PRO B 1 264 ? -9.141 -10.852 -20.703 1 51.09 264 PRO B C 1
ATOM 4088 O O . PRO B 1 264 ? -8.523 -10.672 -21.75 1 51.09 264 PRO B O 1
ATOM 4091 N N . ASP B 1 265 ? -8.969 -10.125 -19.688 1 49.09 265 ASP B N 1
ATOM 4092 C CA . ASP B 1 265 ? -7.98 -9.055 -19.766 1 49.09 265 ASP B CA 1
ATOM 4093 C C . ASP B 1 265 ? -6.562 -9.617 -19.875 1 49.09 265 ASP B C 1
ATOM 4095 O O . ASP B 1 265 ? -5.617 -8.883 -20.156 1 49.09 265 ASP B O 1
ATOM 4099 N N . SER B 1 266 ? -6.414 -10.742 -19.5 1 47.88 266 SER B N 1
ATOM 4100 C CA . SER B 1 266 ? -5.113 -11.391 -19.594 1 47.88 266 SER B CA 1
ATOM 4101 C C . SER B 1 266 ? -4.684 -11.578 -21.047 1 47.88 266 SER B C 1
ATOM 4103 O O . SER B 1 266 ? -3.529 -11.914 -21.312 1 47.88 266 SER B O 1
ATOM 4105 N N . TRP B 1 267 ? -5.645 -11.305 -21.859 1 43.31 267 TRP B N 1
ATOM 4106 C CA . TRP B 1 267 ? -5.359 -11.453 -23.281 1 43.31 267 TRP B CA 1
ATOM 4107 C C . TRP B 1 267 ? -4.844 -10.141 -23.875 1 43.31 267 TRP B C 1
ATOM 4109 O O . TRP B 1 267 ? -4.355 -10.109 -25 1 43.31 267 TRP B O 1
ATOM 4119 N N . ALA B 1 268 ? -5.188 -8.984 -23.234 1 39.47 268 ALA B N 1
ATOM 4120 C CA . ALA B 1 268 ? -4.863 -7.719 -23.891 1 39.47 268 ALA B CA 1
ATOM 4121 C C . ALA B 1 268 ? -3.355 -7.492 -23.922 1 39.47 268 ALA B C 1
ATOM 4123 O O . ALA B 1 268 ? -2.645 -7.848 -22.984 1 39.47 268 ALA B O 1
ATOM 4124 N N . ASN B 1 269 ? -2.809 -7.359 -25.188 1 35.75 269 ASN B N 1
ATOM 4125 C CA . ASN B 1 269 ? -1.449 -7.172 -25.688 1 35.75 269 ASN B CA 1
ATOM 4126 C C . ASN B 1 269 ? -0.653 -6.223 -24.797 1 35.75 269 ASN B C 1
ATOM 4128 O O . ASN B 1 269 ? -1.111 -5.121 -24.5 1 35.75 269 ASN B O 1
ATOM 4132 N N . THR B 1 270 ? 0.168 -6.668 -23.781 1 28.5 270 THR B N 1
ATOM 4133 C CA . THR B 1 270 ? 1.223 -5.707 -23.469 1 28.5 270 THR B CA 1
ATOM 4134 C C . THR B 1 270 ? 1.836 -5.148 -24.75 1 28.5 270 THR B C 1
ATOM 4136 O O . THR B 1 270 ? 2.016 -5.875 -25.734 1 28.5 270 THR B O 1
#

InterPro domains:
  IPR001433 Oxidoreductase FAD/NAD(P)-binding [PF00175] (143-243)
  IPR017927 FAD-binding domain, ferredoxin reductase-type [PS51384] (26-133)
  IPR017938 Riboflavin synthase-like beta-barrel [SSF63380] (27-129)
  IPR039261 Ferredoxin-NADP reductase (FNR), nucleotide-binding domain [G3DSA:3.40.50.80] (132-268)
  IPR039261 Ferredoxin-NADP reductase (FNR), nucleotide-binding domain [SSF52343] (133-265)
  IPR050415 Multicomponent Reductase Electron Transfer [PTHR47354] (28-265)

pLDDT: mean 87.23, std 15.41, range [28.42, 98.5]

Radius of gyration: 25.22 Å; Cα contacts (8 Å, |Δi|>4): 1129; chains: 2; bounding box: 60×72×55 Å

Nearest PDB structures (foldseek):
  1gvh-assembly1_A  TM=8.356E-01  e=3.881E-26  Escherichia coli
  6o0a-assembly1_A  TM=8.133E-01  e=2.959E-24  Malassezia yamatoensis
  1cqx-assembly1_A  TM=7.048E-01  e=9.862E-24  Cupriavidus necator
  2r6h-assembly4_D  TM=8.456E-01  e=1.291E-17  Porphyromonas gingivalis W83
  1krh-assembly2_B  TM=8.345E-01  e=4.304E-17  Acinetobacter sp.

Organism: Rhodococcus erythropolis (NCBI:txid1833)

Foldseek 3Di:
DVVVVVVQVVVVVCLVVVCVPDPVVQWKDKWFFADWDDQFPFKIKTKTAHPVRFFDAFDFQQWWKWWWDQAPVRDIDIFIFGWQAQRVDSITMTMAGFADDVVGPRVSNCCRVPGGGGDMTMITRIDDDPGDDPDQAEEEEAEEQPQCRSVNSVLSHCLVVQRAHAYEYEYEYAEPNRDGCNVVVVVSQVSHPRYDYAYEHCDHDPDDADDRYYHDADDCVPPDDDPPYQYEYEAAPVNLVRHLVRCVVVVDDPVSYHYDYTHPVSDPDD/DVVVVVVQVVVVVCLVVVCVPDDVVQWKDKWFFADWADQFPFKIKTKTAHPVRFFDAFDFQQWWKKWWDQAPVRDIDIFIFGWQAQRPDSITMTMAGFADDVVGPRVSNCCRVPGGGGDMTMITRIDDDPGDDPDQAEEEEAEEQPQCRSVNSVLSHCLVVQRAHAYEYEYEYAEPNRDGCNVVVVVSQVSHPRYDYAYEHCDHDPDDADDRYYHDADDCVPPDDDPPYQYEYEAADVNLVRHLVRCVVVPDDPVSYHYDYTHPVSDPDD

Secondary structure (DSSP, 8-state):
-HHHHHHHHHHHHHHHHHHHSS-HHHHEEEEEEEEEEEEETTEEEEEEEETTSPPPPP--TT-EEEEEEE-TTS-EEEEEEEB-S-TTSSSEEEEEE---SSS--HHHHHHHHH--TT-EEEEEPPB-S----SS---EEEEEEGGGHHHHHHHHHHHHHHT--S-EEEEEEEEETTT-TTHHHHHHHHHTSTTEEEEEEEEE-TT---BTTEEESS---TTS---TT-EEEEES-HHHHHHHHHHHHHTT--GGGEEEE--TGGGGS--/-HHHHHHHHHHHHHHHHHHHSS-HHHHEEEEEEEEEEEEETTEEEEEEEETTSPPPPP--TT-EEEEEEE-TTS-EEEEEEEB-S-TTSSSEEEEEE---SSS--HHHHHHHHH--TT-EEEEEPPB-S----SS---EEEEEEGGGHHHHHHHHHHHHHHT--S-EEEEEEEEETTT-TTHHHHHHHHHTSTTEEEEEEEEE-TT---BTTEEESS---TTS---TT-EEEEES-HHHHHHHHHHHHHTT--GGGEEEE--TGGGGS--